Protein AF-A0A7U9XP53-F1 (afdb_monomer)

Radius of gyration: 23.62 Å; Cα contacts (8 Å, |Δi|>4): 478; chains: 1; bounding box: 54×53×74 Å

Structure (mmCIF, N/CA/C/O backbone):
data_AF-A0A7U9XP53-F1
#
_entry.id   AF-A0A7U9XP53-F1
#
loop_
_atom_site.group_PDB
_atom_site.id
_atom_site.type_symbol
_atom_site.label_atom_id
_atom_site.label_alt_id
_atom_site.label_comp_id
_atom_site.label_asym_id
_atom_site.label_entity_id
_atom_site.label_seq_id
_atom_site.pdbx_PDB_ins_code
_atom_site.Cartn_x
_atom_site.Cartn_y
_atom_site.Cartn_z
_atom_site.occupancy
_atom_site.B_iso_or_equiv
_atom_site.auth_seq_id
_atom_site.auth_comp_id
_atom_site.auth_asym_id
_atom_site.auth_atom_id
_atom_site.pdbx_PDB_model_num
ATOM 1 N N . MET A 1 1 ? 16.533 2.322 30.223 1.00 45.78 1 MET A N 1
ATOM 2 C CA . MET A 1 1 ? 16.558 1.090 29.406 1.00 45.78 1 MET A CA 1
ATOM 3 C C . MET A 1 1 ? 15.123 0.611 29.270 1.00 45.78 1 MET A C 1
ATOM 5 O O . MET A 1 1 ? 14.437 0.600 30.284 1.00 45.78 1 MET A O 1
ATOM 9 N N . LYS A 1 2 ? 14.645 0.314 28.059 1.00 53.44 2 LYS A N 1
ATOM 10 C CA . LYS A 1 2 ? 13.282 -0.199 27.851 1.00 53.44 2 LYS A CA 1
ATOM 11 C C . LYS A 1 2 ? 13.181 -1.668 28.224 1.00 53.44 2 LYS A C 1
ATOM 13 O O . LYS A 1 2 ? 14.150 -2.401 28.039 1.00 53.44 2 LYS A O 1
ATOM 18 N N . THR A 1 3 ? 12.026 -2.092 28.717 1.00 56.16 3 THR A N 1
ATOM 19 C CA . THR A 1 3 ? 11.790 -3.476 29.159 1.00 56.16 3 THR A CA 1
ATOM 20 C C . THR A 1 3 ? 10.894 -4.221 28.164 1.00 56.16 3 THR A C 1
ATOM 22 O O . THR A 1 3 ? 10.332 -3.617 27.256 1.00 56.16 3 THR A O 1
ATOM 25 N N . GLN A 1 4 ? 10.754 -5.548 28.279 1.00 58.50 4 GLN A N 1
ATOM 26 C CA . GLN A 1 4 ? 9.824 -6.321 27.429 1.00 58.50 4 GLN A CA 1
ATOM 27 C C . GLN A 1 4 ? 8.377 -5.808 27.513 1.00 58.50 4 GLN A C 1
ATOM 29 O O . GLN A 1 4 ? 7.666 -5.831 26.518 1.00 58.50 4 GLN A O 1
ATOM 34 N N . GLN A 1 5 ? 7.975 -5.260 28.662 1.00 68.88 5 GLN A N 1
ATOM 35 C CA . GLN A 1 5 ? 6.628 -4.727 28.889 1.00 68.88 5 GLN A CA 1
ATOM 36 C C . GLN A 1 5 ? 6.307 -3.481 28.047 1.00 68.88 5 GLN A C 1
ATOM 38 O O . GLN A 1 5 ? 5.148 -3.084 27.962 1.00 68.88 5 GLN A O 1
ATOM 43 N N . ASP A 1 6 ? 7.308 -2.866 27.410 1.00 72.25 6 ASP A N 1
ATOM 44 C CA . ASP A 1 6 ? 7.155 -1.702 26.535 1.00 72.25 6 ASP A CA 1
ATOM 45 C C . ASP A 1 6 ? 6.704 -2.046 25.099 1.00 72.25 6 ASP A C 1
ATOM 47 O O . ASP A 1 6 ? 6.497 -1.117 24.307 1.00 72.25 6 ASP A O 1
ATOM 51 N N . PHE A 1 7 ? 6.576 -3.338 24.772 1.00 78.56 7 PHE A N 1
ATOM 52 C CA . PHE A 1 7 ? 6.262 -3.900 23.449 1.00 78.56 7 PHE A CA 1
ATOM 53 C C . PHE A 1 7 ? 5.119 -4.922 23.554 1.00 78.56 7 PHE A C 1
ATOM 55 O O . PHE A 1 7 ? 4.741 -5.310 24.663 1.00 78.56 7 PHE A O 1
ATOM 62 N N . TYR A 1 8 ? 4.553 -5.326 22.416 1.00 81.00 8 TYR A N 1
ATOM 63 C CA . TYR A 1 8 ? 3.676 -6.498 22.357 1.00 81.00 8 TYR A CA 1
ATOM 64 C C . TYR A 1 8 ? 4.489 -7.780 22.173 1.00 81.00 8 TYR A C 1
ATOM 66 O O . TYR A 1 8 ? 5.513 -7.752 21.487 1.00 81.00 8 TYR A O 1
ATOM 74 N N . THR A 1 9 ? 4.038 -8.882 22.774 1.00 79.25 9 THR A N 1
ATOM 75 C CA . THR A 1 9 ? 4.510 -10.228 22.395 1.00 79.25 9 THR A CA 1
ATOM 76 C C . THR A 1 9 ? 3.959 -10.622 21.019 1.00 79.25 9 THR A C 1
ATOM 78 O O . THR A 1 9 ? 3.059 -9.954 20.497 1.00 79.25 9 THR A O 1
ATOM 81 N N . GLU A 1 10 ? 4.481 -11.695 20.413 1.00 67.69 10 GLU A N 1
ATOM 82 C CA . GLU A 1 10 ? 3.941 -12.216 19.147 1.00 67.69 10 GLU A CA 1
ATOM 83 C C . GLU A 1 10 ? 2.463 -12.607 19.302 1.00 67.69 10 GLU A C 1
ATOM 85 O O . GLU A 1 10 ? 1.644 -12.260 18.453 1.00 67.69 10 GLU A O 1
ATOM 90 N N . GLU A 1 11 ? 2.098 -13.255 20.408 1.00 74.62 11 GLU A N 1
ATOM 91 C CA . GLU A 1 11 ? 0.723 -13.668 20.693 1.00 74.62 11 GLU A CA 1
ATOM 92 C C . GLU A 1 11 ? -0.198 -12.464 20.884 1.00 74.62 11 GLU A C 1
ATOM 94 O O . GLU A 1 11 ? -1.287 -12.436 20.310 1.00 74.62 11 GLU A O 1
ATOM 99 N N . GLU A 1 12 ? 0.238 -11.453 21.646 1.00 84.75 12 GLU A N 1
ATOM 100 C CA . GLU A 1 12 ? -0.524 -10.213 21.827 1.00 84.75 12 GLU A CA 1
ATOM 101 C C . GLU A 1 12 ? -0.740 -9.515 20.479 1.00 84.75 12 GLU A C 1
ATOM 103 O O . GLU A 1 12 ? -1.869 -9.175 20.127 1.00 84.75 12 GLU A O 1
ATOM 108 N N . TRP A 1 13 ? 0.329 -9.319 19.698 1.00 83.19 13 TRP A N 1
ATOM 109 C CA . TRP A 1 13 ? 0.248 -8.637 18.407 1.00 83.19 13 TRP A CA 1
ATOM 110 C C . TRP A 1 13 ? -0.611 -9.406 17.407 1.00 83.19 13 TRP A C 1
ATOM 112 O O . TRP A 1 13 ? -1.497 -8.824 16.787 1.00 83.19 13 TRP A O 1
ATOM 122 N N . SER A 1 14 ? -0.392 -10.715 17.285 1.00 76.38 14 SER A N 1
ATOM 123 C CA . SER A 1 14 ? -1.189 -11.596 16.434 1.00 76.38 14 SER A CA 1
ATOM 124 C C . SER A 1 14 ? -2.664 -11.555 16.830 1.00 76.38 14 SER A C 1
ATOM 126 O O . SER A 1 14 ? -3.517 -11.401 15.959 1.00 76.38 14 SER A O 1
ATOM 128 N N . GLY A 1 15 ? -2.974 -11.602 18.130 1.00 80.69 15 GLY A N 1
ATOM 129 C CA . GLY A 1 15 ? -4.338 -11.468 18.639 1.00 80.69 15 GLY A CA 1
ATOM 130 C C . GLY A 1 15 ? -4.996 -10.156 18.211 1.00 80.69 15 GLY A C 1
ATOM 131 O O . GLY A 1 15 ? -6.113 -10.174 17.690 1.00 80.69 15 GLY A O 1
ATOM 132 N N . TYR A 1 16 ? -4.286 -9.028 18.335 1.00 92.06 16 TYR A N 1
ATOM 133 C CA . TYR A 1 16 ? -4.794 -7.744 17.849 1.00 92.06 16 TYR A CA 1
ATOM 134 C C . TYR A 1 16 ? -4.995 -7.729 16.336 1.00 92.06 16 TYR A C 1
ATOM 136 O O . TYR A 1 16 ? -6.018 -7.229 15.890 1.00 92.06 16 TYR A O 1
ATOM 144 N N . ILE A 1 17 ? -4.067 -8.270 15.541 1.00 86.06 17 ILE A N 1
ATOM 145 C CA . ILE A 1 17 ? -4.216 -8.312 14.080 1.00 86.06 17 ILE A CA 1
ATOM 146 C C . ILE A 1 17 ? -5.449 -9.129 13.680 1.00 86.06 17 ILE A C 1
ATOM 148 O O . ILE A 1 17 ? -6.282 -8.627 12.931 1.00 86.06 17 ILE A O 1
ATOM 152 N N . HIS A 1 18 ? -5.610 -10.342 14.213 1.00 84.38 18 HIS A N 1
ATOM 153 C CA . HIS A 1 18 ? -6.768 -11.184 13.897 1.00 84.38 18 HIS A CA 1
ATOM 154 C C . HIS A 1 18 ? -8.084 -10.513 14.290 1.00 84.38 18 HIS A C 1
ATOM 156 O O . HIS A 1 18 ? -9.050 -10.600 13.546 1.00 84.38 18 HIS A O 1
ATOM 162 N N . PHE A 1 19 ? -8.115 -9.817 15.429 1.00 94.50 19 PHE A N 1
ATOM 163 C CA . PHE A 1 19 ? -9.288 -9.060 15.844 1.00 94.50 19 PHE A CA 1
ATOM 164 C C . PHE A 1 19 ? -9.545 -7.856 14.928 1.00 94.50 19 PHE A C 1
ATOM 166 O O . PHE A 1 19 ? -10.611 -7.767 14.339 1.00 94.50 19 PHE A O 1
ATOM 173 N N . ILE A 1 20 ? -8.571 -6.951 14.780 1.00 95.81 20 ILE A N 1
ATOM 174 C CA . ILE A 1 20 ? -8.715 -5.672 14.065 1.00 95.81 20 ILE A CA 1
ATOM 175 C C . ILE A 1 20 ? -9.088 -5.885 12.592 1.00 95.81 20 ILE A C 1
ATOM 177 O O . ILE A 1 20 ? -9.837 -5.082 12.037 1.00 95.81 20 ILE A O 1
ATOM 181 N N . PHE A 1 21 ? -8.554 -6.927 11.952 1.00 89.25 21 PHE A N 1
ATOM 182 C CA . PHE A 1 21 ? -8.732 -7.179 10.520 1.00 89.25 21 PHE A CA 1
ATOM 183 C C . PHE A 1 21 ? -9.859 -8.177 10.195 1.00 89.25 21 PHE A C 1
ATOM 185 O O . PHE A 1 21 ? -10.064 -8.488 9.023 1.00 89.25 21 PHE A O 1
ATOM 192 N N . ASP A 1 22 ? -10.631 -8.621 11.193 1.00 90.25 22 ASP A N 1
ATOM 193 C CA . ASP A 1 22 ? -11.874 -9.378 11.002 1.00 90.25 22 ASP A CA 1
ATOM 194 C C . ASP A 1 22 ? -12.989 -8.440 10.500 1.00 90.25 22 ASP A C 1
ATOM 196 O O . ASP A 1 22 ? -13.676 -7.761 11.268 1.00 90.25 22 ASP A O 1
ATOM 200 N N . ILE A 1 23 ? -13.124 -8.344 9.174 1.00 93.19 23 ILE A N 1
ATOM 201 C CA . ILE A 1 23 ? -14.065 -7.425 8.517 1.00 93.19 23 ILE A CA 1
ATOM 202 C C . ILE A 1 23 ? -15.506 -7.722 8.945 1.00 93.19 23 ILE A C 1
ATOM 204 O O . ILE A 1 23 ? -16.224 -6.792 9.323 1.00 93.19 23 ILE A O 1
ATOM 208 N N . ASP A 1 24 ? -15.909 -8.994 8.937 1.00 91.88 24 ASP A N 1
ATOM 209 C CA . ASP A 1 24 ? -17.279 -9.430 9.231 1.00 91.88 24 ASP A CA 1
ATOM 210 C C . ASP A 1 24 ? -17.701 -9.025 10.646 1.00 91.88 24 ASP A C 1
ATOM 212 O O . ASP A 1 24 ? -18.829 -8.590 10.888 1.00 91.88 24 ASP A O 1
ATOM 216 N N . ARG A 1 25 ? -16.763 -9.074 11.594 1.00 95.56 25 ARG A N 1
ATOM 217 C CA . ARG A 1 25 ? -16.997 -8.659 12.979 1.00 95.56 25 ARG A CA 1
ATOM 218 C C . ARG A 1 25 ? -17.262 -7.160 13.146 1.00 95.56 25 ARG A C 1
ATOM 220 O O . ARG A 1 25 ? -17.921 -6.752 14.120 1.00 95.56 25 ARG A O 1
ATOM 227 N N . HIS A 1 26 ? -16.703 -6.337 12.266 1.00 97.56 26 HIS A N 1
ATOM 228 C CA . HIS A 1 26 ? -16.597 -4.893 12.458 1.00 97.56 26 HIS A CA 1
ATOM 229 C C . HIS A 1 26 ? -17.495 -4.066 11.535 1.00 97.56 26 HIS A C 1
ATOM 231 O O . HIS A 1 26 ? -17.989 -3.017 11.962 1.00 97.56 26 HIS A O 1
ATOM 237 N N . ILE A 1 27 ? -17.713 -4.516 10.298 1.00 96.62 27 ILE A N 1
ATOM 238 C CA . ILE A 1 27 ? -18.279 -3.703 9.216 1.00 96.62 27 ILE A CA 1
ATOM 239 C C . ILE A 1 27 ? -19.675 -3.146 9.546 1.00 96.62 27 ILE A C 1
ATOM 241 O O . ILE A 1 27 ? -19.881 -1.933 9.466 1.00 96.62 27 ILE A O 1
ATOM 245 N N . GLU A 1 28 ? -20.600 -3.977 10.032 1.00 96.75 28 GLU A N 1
ATOM 246 C CA . GLU A 1 28 ? -21.982 -3.575 10.351 1.00 96.75 28 GLU A CA 1
ATOM 247 C C . GLU A 1 28 ? -22.036 -2.508 11.465 1.00 96.75 28 GLU A C 1
ATOM 249 O O . GLU A 1 28 ? -22.722 -1.481 11.366 1.00 96.75 28 GLU A O 1
ATOM 254 N N . LYS A 1 29 ? -21.243 -2.709 12.526 1.00 97.62 29 LYS A N 1
ATOM 255 C CA . LYS A 1 29 ? -21.138 -1.771 13.658 1.00 97.62 29 LYS A CA 1
ATOM 256 C C . LYS A 1 29 ? -20.509 -0.454 13.230 1.00 97.62 29 LYS A C 1
ATOM 258 O O . LYS A 1 29 ? -20.937 0.606 13.686 1.00 97.62 29 LYS A O 1
ATOM 263 N N . ALA A 1 30 ? -19.503 -0.515 12.361 1.00 97.75 30 ALA A N 1
ATOM 264 C CA . ALA A 1 30 ? -18.835 0.663 11.839 1.00 97.75 30 ALA A CA 1
ATOM 265 C C . ALA A 1 30 ? -19.778 1.501 10.964 1.00 97.75 30 ALA A C 1
ATOM 267 O O . ALA A 1 30 ? -19.817 2.721 11.124 1.00 97.75 30 ALA A O 1
ATOM 268 N N . PHE A 1 31 ? -20.595 0.883 10.107 1.00 97.06 31 PHE A N 1
ATOM 269 C CA . PHE A 1 31 ? -21.629 1.606 9.359 1.00 97.06 31 PHE A CA 1
ATOM 270 C C . PHE A 1 31 ? -22.643 2.289 10.282 1.00 97.06 31 PHE A C 1
ATOM 272 O O . PHE A 1 31 ? -22.994 3.444 10.062 1.00 97.06 31 PHE A O 1
ATOM 279 N N . SER A 1 32 ? -23.055 1.613 11.353 1.00 96.38 32 SER A N 1
ATOM 280 C CA . SER A 1 32 ? -24.091 2.115 12.263 1.00 96.38 32 SER A CA 1
ATOM 281 C C . SER A 1 32 ? -23.601 3.175 13.259 1.00 96.38 32 SER A C 1
ATOM 283 O O . SER A 1 32 ? -24.403 3.926 13.813 1.00 96.38 32 SER A O 1
ATOM 285 N N . ASN A 1 33 ? -22.295 3.238 13.540 1.00 97.25 33 ASN A N 1
ATOM 286 C CA . ASN A 1 33 ? -21.745 4.081 14.600 1.00 97.25 33 ASN A CA 1
ATOM 287 C C . ASN A 1 33 ? -20.427 4.751 14.179 1.00 97.25 33 ASN A C 1
ATOM 289 O O . ASN A 1 33 ? -19.366 4.126 14.114 1.00 97.25 33 ASN A O 1
ATOM 293 N N . SER A 1 34 ? -20.478 6.074 14.002 1.00 96.31 34 SER A N 1
ATOM 294 C CA . SER A 1 34 ? -19.321 6.880 13.593 1.00 96.31 34 SER A CA 1
ATOM 295 C C . SER A 1 34 ? -18.152 6.849 14.583 1.00 96.31 34 SER A C 1
ATOM 297 O O . SER A 1 34 ? -16.995 6.933 14.172 1.00 96.31 34 SER A O 1
ATOM 299 N N . ILE A 1 35 ? -18.415 6.720 15.887 1.00 96.81 35 ILE A N 1
ATOM 300 C CA . ILE A 1 35 ? -17.370 6.626 16.917 1.00 96.81 35 ILE A CA 1
ATOM 301 C C . ILE A 1 35 ? -16.672 5.269 16.815 1.00 96.81 35 ILE A C 1
ATOM 303 O O . ILE A 1 35 ? -15.443 5.212 16.876 1.00 96.81 35 ILE A O 1
ATOM 307 N N . TYR A 1 36 ? -17.443 4.199 16.618 1.00 98.38 36 TYR A N 1
ATOM 308 C CA . TYR A 1 36 ? -16.915 2.854 16.406 1.00 98.38 36 TYR A CA 1
ATOM 309 C C . TYR A 1 36 ? -16.018 2.808 15.167 1.00 98.38 36 TYR A C 1
ATOM 311 O O . TYR A 1 36 ? -14.864 2.396 15.266 1.00 98.38 36 TYR A O 1
ATOM 319 N N . ALA A 1 37 ? -16.511 3.313 14.029 1.00 98.19 37 ALA A N 1
ATOM 320 C CA . ALA A 1 37 ? -15.759 3.362 12.776 1.00 98.19 37 ALA A CA 1
ATOM 321 C C . ALA A 1 37 ? -14.414 4.082 12.935 1.00 98.19 37 ALA A C 1
ATOM 323 O O . ALA A 1 37 ? -13.383 3.579 12.497 1.00 98.19 37 ALA A O 1
ATOM 324 N N . LYS A 1 38 ? -14.408 5.232 13.623 1.00 98.06 38 LYS A N 1
ATOM 325 C CA . LYS A 1 38 ? -13.181 5.994 13.893 1.00 98.06 38 LYS A CA 1
ATOM 326 C C . LYS A 1 38 ? -12.183 5.195 14.725 1.00 98.06 38 LYS A C 1
ATOM 328 O O . LYS A 1 38 ? -11.006 5.161 14.383 1.00 98.06 38 LYS A O 1
ATOM 333 N N . TYR A 1 39 ? -12.619 4.541 15.800 1.00 98.38 39 TYR A N 1
ATOM 334 C CA . TYR A 1 39 ? -11.712 3.710 16.595 1.00 98.38 39 TYR A CA 1
ATOM 335 C C . TYR A 1 39 ? -11.175 2.519 15.801 1.00 98.38 39 TYR A C 1
ATOM 337 O O . TYR A 1 39 ? -9.982 2.236 15.871 1.00 98.38 39 TYR A O 1
ATOM 345 N N . TRP A 1 40 ? -12.026 1.869 15.010 1.00 98.44 40 TRP A N 1
ATOM 346 C CA . TRP A 1 40 ? -11.624 0.733 14.192 1.00 98.44 40 TRP A CA 1
ATOM 347 C C . TRP A 1 40 ? -10.594 1.123 13.123 1.00 98.44 40 TRP A C 1
ATOM 349 O O . TRP A 1 40 ? -9.513 0.533 13.067 1.00 98.44 40 TRP A O 1
ATOM 359 N N . LEU A 1 41 ? -10.857 2.183 12.347 1.00 98.19 41 LEU A N 1
ATOM 360 C CA . LEU A 1 41 ? -9.900 2.702 11.366 1.00 98.19 41 LEU A CA 1
ATOM 361 C C . LEU A 1 41 ? -8.595 3.153 12.029 1.00 98.19 41 LEU A C 1
ATOM 363 O O . LEU A 1 41 ? -7.516 2.881 11.510 1.00 98.19 41 LEU A O 1
ATOM 367 N N . TYR A 1 42 ? -8.671 3.806 13.189 1.00 97.31 42 TYR A N 1
ATOM 368 C CA . TYR A 1 42 ? -7.480 4.175 13.948 1.00 97.31 42 TYR A CA 1
ATOM 369 C C . TYR A 1 42 ? -6.612 2.950 14.281 1.00 97.31 42 TYR A C 1
ATOM 371 O O . TYR A 1 42 ? -5.400 3.000 14.074 1.00 97.31 42 TYR A O 1
ATOM 379 N N . CYS A 1 43 ? -7.211 1.853 14.755 1.00 96.56 43 CYS A N 1
ATOM 380 C CA . CYS A 1 43 ? -6.491 0.617 15.060 1.00 96.56 43 CYS A CA 1
ATOM 381 C C . CYS A 1 43 ? -5.827 0.020 13.810 1.00 96.56 43 CYS A C 1
ATOM 383 O O . CYS A 1 43 ? -4.634 -0.268 13.853 1.00 96.56 43 CYS A O 1
ATOM 385 N N . MET A 1 44 ? -6.546 -0.068 12.683 1.00 96.00 44 MET A N 1
ATOM 386 C CA . MET A 1 44 ? -5.986 -0.552 11.409 1.00 96.00 44 MET A CA 1
ATOM 387 C C . MET A 1 44 ? -4.782 0.283 10.950 1.00 96.00 44 MET A C 1
ATOM 389 O O . MET A 1 44 ? -3.738 -0.257 10.578 1.00 96.00 44 MET A O 1
ATOM 393 N N . LEU A 1 45 ? -4.887 1.614 11.040 1.00 93.31 45 LEU A N 1
ATOM 394 C CA . LEU A 1 45 ? -3.794 2.518 10.682 1.00 93.31 45 LEU A CA 1
ATOM 395 C C . LEU A 1 45 ? -2.584 2.348 11.607 1.00 93.31 45 LEU A C 1
ATOM 397 O O . LEU A 1 45 ? -1.455 2.371 11.128 1.00 93.31 45 LEU A O 1
ATOM 401 N N . GLN A 1 46 ? -2.795 2.125 12.905 1.00 90.81 46 GLN A N 1
ATOM 402 C CA . GLN A 1 46 ? -1.720 1.869 13.873 1.00 90.81 46 GLN A CA 1
ATOM 403 C C . GLN A 1 46 ? -0.971 0.556 13.628 1.00 90.81 46 GLN A C 1
ATOM 405 O O . GLN A 1 46 ? 0.156 0.426 14.093 1.00 90.81 46 GLN A O 1
ATOM 410 N N . CYS A 1 47 ? -1.560 -0.394 12.899 1.00 85.69 47 CYS A N 1
ATOM 411 C CA . CYS A 1 47 ? -0.902 -1.643 12.510 1.00 85.69 47 CYS A CA 1
ATOM 412 C C . CYS A 1 47 ? 0.034 -1.487 11.299 1.00 85.69 47 CYS A C 1
ATOM 414 O O . CYS A 1 47 ? 0.889 -2.343 11.091 1.00 85.69 47 CYS A O 1
ATOM 416 N N . SER A 1 48 ? -0.096 -0.400 10.526 1.00 77.88 48 SER A N 1
ATOM 417 C CA . SER A 1 48 ? 0.754 -0.120 9.352 1.00 77.88 48 SER A CA 1
ATOM 418 C C . SER A 1 48 ? 1.624 1.133 9.501 1.00 77.88 48 SER A C 1
ATOM 420 O O . SER A 1 48 ? 2.692 1.231 8.900 1.00 77.88 48 SER A O 1
ATOM 422 N N . LEU A 1 49 ? 1.189 2.109 10.302 1.00 80.00 49 LEU A N 1
ATOM 423 C CA . LEU A 1 49 ? 1.815 3.422 10.417 1.00 80.00 49 LEU A CA 1
ATOM 424 C C . LEU A 1 49 ? 2.412 3.623 11.808 1.00 80.00 49 LEU A C 1
ATOM 426 O O . LEU A 1 49 ? 1.702 3.669 12.810 1.00 80.00 49 LEU A O 1
ATOM 430 N N . ALA A 1 50 ? 3.714 3.900 11.860 1.00 77.12 50 ALA A N 1
ATOM 431 C CA . ALA A 1 50 ? 4.412 4.322 13.077 1.00 77.12 50 ALA A CA 1
ATOM 432 C C . ALA A 1 50 ? 4.163 5.815 13.411 1.00 77.12 50 ALA A C 1
ATOM 434 O O . ALA A 1 50 ? 5.075 6.546 13.808 1.00 77.12 50 ALA A O 1
ATOM 435 N N . TRP A 1 51 ? 2.945 6.311 13.182 1.00 82.19 51 TRP A N 1
ATOM 436 C CA . TRP A 1 51 ? 2.571 7.718 13.363 1.00 82.19 51 TRP A CA 1
ATOM 437 C C . TRP A 1 51 ? 2.059 7.974 14.783 1.00 82.19 51 TRP A C 1
ATOM 439 O O . TRP A 1 51 ? 1.498 7.087 15.424 1.00 82.19 51 TRP A O 1
ATOM 449 N N . ARG A 1 52 ? 2.225 9.203 15.292 1.00 82.94 52 ARG A N 1
ATOM 450 C CA . ARG A 1 52 ? 1.632 9.598 16.583 1.00 82.94 52 ARG A CA 1
ATOM 451 C C . ARG A 1 52 ? 0.109 9.650 16.485 1.00 82.94 52 ARG A C 1
ATOM 453 O O . ARG A 1 52 ? -0.438 9.791 15.394 1.00 82.94 52 ARG A O 1
ATOM 460 N N . VAL A 1 53 ? -0.574 9.584 17.628 1.00 88.69 53 VAL A N 1
ATOM 461 C CA . VAL A 1 53 ? -2.043 9.663 17.686 1.00 88.69 53 VAL A CA 1
ATOM 462 C C . VAL A 1 53 ? -2.547 10.919 16.985 1.00 88.69 53 VAL A C 1
ATOM 464 O O . VAL A 1 53 ? -3.373 10.818 16.085 1.00 88.69 53 VAL A O 1
ATOM 467 N N . GLU A 1 54 ? -1.991 12.080 17.319 1.00 86.75 54 GLU A N 1
ATOM 468 C CA . GLU A 1 54 ? -2.378 13.371 16.742 1.00 86.75 54 GLU A CA 1
ATOM 469 C C . GLU A 1 54 ? -2.159 13.379 15.226 1.00 86.75 54 GLU A C 1
ATOM 471 O O . GLU A 1 54 ? -3.010 13.826 14.464 1.00 86.75 54 GLU A O 1
ATOM 476 N N . ASP A 1 55 ? -1.063 12.768 14.770 1.00 85.00 55 ASP A N 1
ATOM 477 C CA . ASP A 1 55 ? -0.774 12.624 13.350 1.00 85.00 55 ASP A CA 1
ATOM 478 C C . ASP A 1 55 ? -1.766 11.701 12.629 1.00 85.00 55 ASP A C 1
ATOM 480 O O . ASP A 1 55 ? -1.914 11.834 11.421 1.00 85.00 55 ASP A O 1
ATOM 484 N N . ILE A 1 56 ? -2.443 10.768 13.290 1.00 90.31 56 ILE A N 1
ATOM 485 C CA . ILE A 1 56 ? -3.516 9.994 12.648 1.00 90.31 56 ILE A CA 1
ATOM 486 C C . ILE A 1 56 ? -4.832 10.771 12.681 1.00 90.31 56 ILE A C 1
ATOM 488 O O . ILE A 1 56 ? -5.553 10.797 11.688 1.00 90.31 56 ILE A O 1
ATOM 492 N N . LEU A 1 57 ? -5.138 11.437 13.793 1.00 91.44 57 LEU A N 1
ATOM 493 C CA . LEU A 1 57 ? -6.401 12.159 13.959 1.00 91.44 57 LEU A CA 1
ATOM 494 C C . LEU A 1 57 ? -6.488 13.421 13.086 1.00 91.44 57 LEU A C 1
ATOM 496 O O . LEU A 1 57 ? -7.569 13.757 12.605 1.00 91.44 57 LEU A O 1
ATOM 500 N N . ASP A 1 58 ? -5.352 14.058 12.794 1.00 88.25 58 ASP A N 1
ATOM 501 C CA . ASP A 1 58 ? -5.234 15.203 11.882 1.00 88.25 58 ASP A CA 1
ATOM 502 C C . ASP A 1 58 ? -5.211 14.785 10.395 1.00 88.25 58 ASP A C 1
ATOM 504 O O . ASP A 1 58 ? -4.541 15.415 9.571 1.00 88.25 58 ASP A O 1
ATOM 508 N N . MET A 1 59 ? -5.844 13.669 10.030 1.00 90.31 59 MET A N 1
ATOM 509 C CA . MET A 1 59 ? -5.910 13.215 8.640 1.00 90.31 59 MET A CA 1
ATOM 510 C C . MET A 1 59 ? -6.943 14.044 7.851 1.00 90.31 59 MET A C 1
ATOM 512 O O . MET A 1 59 ? -8.068 14.229 8.335 1.00 90.31 59 MET A O 1
ATOM 516 N N . PRO A 1 60 ? -6.597 14.563 6.656 1.00 91.25 60 PRO A N 1
ATOM 517 C CA . PRO A 1 60 ? -7.504 15.402 5.873 1.00 91.25 60 PRO A CA 1
ATOM 518 C C . PRO A 1 60 ? -8.727 14.619 5.386 1.00 91.25 60 PRO A C 1
ATOM 520 O O . PRO A 1 60 ? -8.746 13.390 5.414 1.00 91.25 60 PRO A O 1
ATOM 523 N N . SER A 1 61 ? -9.747 15.331 4.900 1.00 91.50 61 SER A N 1
ATOM 524 C CA . SER A 1 61 ? -10.819 14.700 4.121 1.00 91.50 61 SER A CA 1
ATOM 525 C C . SER A 1 61 ? -10.240 14.000 2.893 1.00 91.50 61 SER A C 1
ATOM 527 O O . SER A 1 61 ? -9.431 14.600 2.180 1.00 91.50 61 SER A O 1
ATOM 529 N N . LEU A 1 62 ? -10.690 12.781 2.609 1.00 90.12 62 LEU A N 1
ATOM 530 C CA . LEU A 1 62 ? -10.105 11.972 1.537 1.00 90.12 62 LEU A CA 1
ATOM 531 C C . LEU A 1 62 ? -10.784 12.178 0.180 1.00 90.12 62 LEU A C 1
ATOM 533 O O . LEU A 1 62 ? -10.297 11.648 -0.811 1.00 90.12 62 LEU A O 1
ATOM 537 N N . GLN A 1 63 ? -11.903 12.917 0.138 1.00 84.12 63 GLN A N 1
ATOM 538 C CA . GLN A 1 63 ? -12.665 13.256 -1.076 1.00 84.12 63 GLN A CA 1
ATOM 539 C C . GLN A 1 63 ? -12.797 12.072 -2.051 1.00 84.12 63 GLN A C 1
ATOM 541 O O . GLN A 1 63 ? -12.637 12.216 -3.266 1.00 84.12 63 GLN A O 1
ATOM 546 N N . ILE A 1 64 ? -13.055 10.884 -1.498 1.00 85.75 64 ILE A N 1
ATOM 547 C CA . ILE A 1 64 ? -13.178 9.647 -2.265 1.00 85.75 64 ILE A CA 1
ATOM 548 C C . ILE A 1 64 ? -14.388 9.792 -3.192 1.00 85.75 64 ILE A C 1
ATOM 550 O O . ILE A 1 64 ? -15.505 10.056 -2.734 1.00 85.75 64 ILE A O 1
ATOM 554 N N . LYS A 1 65 ? -14.155 9.650 -4.500 1.00 79.50 65 LYS A N 1
ATOM 555 C CA . LYS A 1 65 ? -15.216 9.695 -5.512 1.00 79.50 65 LYS A CA 1
ATOM 556 C C . LYS A 1 65 ? -16.137 8.489 -5.368 1.00 79.50 65 LYS A C 1
ATOM 558 O O . LYS A 1 65 ? -15.699 7.423 -4.947 1.00 79.50 65 LYS A O 1
ATOM 563 N N . ASP A 1 66 ? -17.408 8.692 -5.697 1.00 82.38 66 ASP A N 1
ATOM 564 C CA . ASP A 1 66 ? -18.431 7.641 -5.749 1.00 82.38 66 ASP A CA 1
ATOM 565 C C . ASP A 1 66 ? -18.621 6.869 -4.434 1.00 82.38 66 ASP A C 1
ATOM 567 O O . ASP A 1 66 ? -19.222 5.803 -4.400 1.00 82.38 66 ASP A O 1
ATOM 571 N N . ILE A 1 67 ? -18.198 7.443 -3.302 1.00 87.38 67 ILE A N 1
ATOM 572 C CA . ILE A 1 67 ? -18.295 6.792 -1.989 1.00 87.38 67 ILE A CA 1
ATOM 573 C C . ILE A 1 67 ? -19.737 6.490 -1.547 1.00 87.38 67 ILE A C 1
ATOM 575 O O . ILE A 1 67 ? -19.988 5.642 -0.684 1.00 87.38 67 ILE A O 1
ATOM 579 N N . GLY A 1 68 ? -20.703 7.178 -2.161 1.00 84.38 68 GLY A N 1
ATOM 580 C CA . GLY A 1 68 ? -22.127 6.912 -2.000 1.00 84.38 68 GLY A CA 1
ATOM 581 C C . GLY A 1 68 ? -22.511 5.483 -2.391 1.00 84.38 68 GLY A C 1
ATOM 582 O O . GLY A 1 68 ? -23.383 4.920 -1.736 1.00 84.38 68 GLY A O 1
ATOM 583 N N . GLN A 1 69 ? -21.816 4.877 -3.365 1.00 89.12 69 GLN A N 1
ATOM 584 C CA . GLN A 1 69 ? -22.128 3.536 -3.876 1.00 89.12 69 GLN A CA 1
ATOM 585 C C . GLN A 1 69 ? -21.900 2.429 -2.838 1.00 89.12 69 GLN A C 1
ATOM 587 O O . GLN A 1 69 ? -22.597 1.421 -2.845 1.00 89.12 69 GLN A O 1
ATOM 592 N N . TYR A 1 70 ? -20.949 2.628 -1.922 1.00 92.56 70 TYR A N 1
ATOM 593 C CA . TYR A 1 70 ? -20.574 1.637 -0.917 1.00 92.56 70 TYR A CA 1
ATOM 594 C C . TYR A 1 70 ? -21.519 1.698 0.287 1.00 92.56 70 TYR A C 1
ATOM 596 O O . TYR A 1 70 ? -21.221 2.340 1.300 1.00 92.56 70 TYR A O 1
ATOM 604 N N . SER A 1 71 ? -22.706 1.112 0.165 1.00 92.62 71 SER A N 1
ATOM 605 C CA . SER A 1 71 ? -23.614 0.857 1.291 1.00 92.62 71 SER A CA 1
ATOM 606 C C . SER A 1 71 ? -23.301 -0.490 1.952 1.00 92.62 71 SER A C 1
ATOM 608 O O . SER A 1 71 ? -22.577 -1.304 1.384 1.00 92.62 71 SER A O 1
ATOM 610 N N . MET A 1 72 ? -23.865 -0.741 3.138 1.00 93.12 72 MET A N 1
ATOM 611 C CA . MET A 1 72 ? -23.799 -2.070 3.760 1.00 93.12 72 MET A CA 1
ATOM 612 C C . MET A 1 72 ? -24.384 -3.143 2.825 1.00 93.12 72 MET A C 1
ATOM 614 O O . MET A 1 72 ? -23.731 -4.142 2.558 1.00 93.12 72 MET A O 1
ATOM 618 N N . GLU A 1 73 ? -25.547 -2.868 2.225 1.00 93.06 73 GLU A N 1
ATOM 619 C CA . GLU A 1 73 ? -26.182 -3.743 1.228 1.00 93.06 73 GLU A CA 1
ATOM 620 C C . GLU A 1 73 ? -25.262 -4.027 0.027 1.00 93.06 73 GLU A C 1
ATOM 622 O O . GLU A 1 73 ? -25.207 -5.149 -0.469 1.00 93.06 73 GLU A O 1
ATOM 627 N N . TRP A 1 74 ? -24.487 -3.032 -0.423 1.00 94.62 74 TRP A N 1
ATOM 628 C CA . TRP A 1 74 ? -23.524 -3.238 -1.502 1.00 94.62 74 TRP A CA 1
ATOM 629 C C . TRP A 1 74 ? -22.459 -4.269 -1.108 1.00 94.62 74 TRP A C 1
ATOM 631 O O . TRP A 1 74 ? -22.169 -5.153 -1.909 1.00 94.62 74 TRP A O 1
ATOM 641 N N . PHE A 1 75 ? -21.918 -4.196 0.114 1.00 92.94 75 PHE A N 1
ATOM 642 C CA . PHE A 1 75 ? -20.923 -5.154 0.617 1.00 92.94 75 PHE A CA 1
ATOM 643 C C . PHE A 1 75 ? -21.494 -6.562 0.839 1.00 92.94 75 PHE A C 1
ATOM 645 O O . PHE A 1 75 ? -20.753 -7.532 0.744 1.00 92.94 75 PHE A O 1
ATOM 652 N N . GLU A 1 76 ? -22.796 -6.692 1.095 1.00 89.38 76 GLU A N 1
ATOM 653 C CA . GLU A 1 76 ? -23.468 -7.997 1.193 1.00 89.38 76 GLU A CA 1
ATOM 654 C C . GLU A 1 76 ? -23.669 -8.657 -0.180 1.00 89.38 76 GLU A C 1
ATOM 656 O O . GLU A 1 76 ? -23.713 -9.882 -0.288 1.00 89.38 76 GLU A O 1
ATOM 661 N N . GLN A 1 77 ? -23.811 -7.849 -1.234 1.00 90.69 77 GLN A N 1
ATOM 662 C CA . GLN A 1 77 ? -24.154 -8.312 -2.583 1.00 90.69 77 GLN A CA 1
ATOM 663 C C . GLN A 1 77 ? -22.957 -8.373 -3.541 1.00 90.69 77 GLN A C 1
ATOM 665 O O . GLN A 1 77 ? -23.067 -8.974 -4.610 1.00 90.69 77 GLN A O 1
ATOM 670 N N . ASN A 1 78 ? -21.832 -7.742 -3.199 1.00 87.62 78 ASN A N 1
ATOM 671 C CA . ASN A 1 78 ? -20.680 -7.585 -4.085 1.00 87.62 78 ASN A CA 1
ATOM 672 C C . ASN A 1 78 ? -19.374 -7.933 -3.371 1.00 87.62 78 ASN A C 1
ATOM 674 O O . ASN A 1 78 ? -19.204 -7.694 -2.178 1.00 87.62 78 ASN A O 1
ATOM 678 N N . GLU A 1 79 ? -18.408 -8.430 -4.137 1.00 85.44 79 GLU A N 1
ATOM 679 C CA . GLU A 1 79 ? -17.063 -8.689 -3.636 1.00 85.44 79 GLU A CA 1
ATOM 680 C C . GLU A 1 79 ? -16.218 -7.407 -3.667 1.00 85.44 79 GLU A C 1
ATOM 682 O O . GLU A 1 79 ? -15.960 -6.835 -4.729 1.00 85.44 79 GLU A O 1
ATOM 687 N N . PHE A 1 80 ? -15.743 -6.962 -2.500 1.00 87.81 80 PHE A N 1
ATOM 688 C CA . PHE A 1 80 ? -14.794 -5.853 -2.405 1.00 87.81 80 PHE A CA 1
ATOM 689 C C . PHE A 1 80 ? -13.352 -6.361 -2.529 1.00 87.81 80 PHE A C 1
ATOM 691 O O . PHE A 1 80 ? -12.717 -6.754 -1.550 1.00 87.81 80 PHE A O 1
ATOM 698 N N . ASN A 1 81 ? -12.840 -6.368 -3.757 1.00 80.38 81 ASN A N 1
ATOM 699 C CA . ASN A 1 81 ? -11.549 -6.972 -4.074 1.00 80.38 81 ASN A CA 1
ATOM 700 C C . ASN A 1 81 ? -10.337 -6.052 -3.784 1.00 80.38 81 ASN A C 1
ATOM 702 O O . ASN A 1 81 ? -10.455 -4.857 -3.493 1.00 80.38 81 ASN A O 1
ATOM 706 N N . SER A 1 82 ? -9.130 -6.615 -3.911 1.00 73.94 82 SER A N 1
ATOM 707 C CA . SER A 1 82 ? -7.860 -5.910 -3.675 1.00 73.94 82 SER A CA 1
ATOM 708 C C . SER A 1 82 ? -7.648 -4.695 -4.593 1.00 73.94 82 SER A C 1
ATOM 710 O O . SER A 1 82 ? -7.125 -3.673 -4.149 1.00 73.94 82 SER A O 1
ATOM 712 N N . ALA A 1 83 ? -8.089 -4.748 -5.856 1.00 74.12 83 ALA A N 1
ATOM 713 C CA . ALA A 1 83 ? -7.966 -3.620 -6.781 1.00 74.12 83 ALA A CA 1
ATOM 714 C C . ALA A 1 83 ? -8.801 -2.418 -6.318 1.00 74.12 83 ALA A C 1
ATOM 716 O O . ALA A 1 83 ? -8.302 -1.291 -6.276 1.00 74.12 83 ALA A O 1
ATOM 717 N N . MET A 1 84 ? -10.043 -2.671 -5.895 1.00 86.44 84 MET A N 1
ATOM 718 C CA . MET A 1 84 ? -10.915 -1.650 -5.313 1.00 86.44 84 MET A CA 1
ATOM 719 C C . MET A 1 84 ? -10.300 -1.065 -4.040 1.00 86.44 84 MET A C 1
ATOM 721 O O . MET A 1 84 ? -10.235 0.157 -3.884 1.00 86.44 84 MET A O 1
ATOM 725 N N . ALA A 1 85 ? -9.773 -1.926 -3.163 1.00 87.00 85 ALA A N 1
ATOM 726 C CA . ALA A 1 85 ? -9.109 -1.508 -1.934 1.00 87.00 85 ALA A CA 1
ATOM 727 C C . ALA A 1 85 ? -7.916 -0.575 -2.203 1.00 87.00 85 ALA A C 1
ATOM 729 O O . ALA A 1 85 ? -7.819 0.503 -1.610 1.00 87.00 85 ALA A O 1
ATOM 730 N N . TRP A 1 86 ? -7.041 -0.935 -3.144 1.00 81.19 86 TRP A N 1
ATOM 731 C CA . TRP A 1 86 ? -5.895 -0.105 -3.516 1.00 81.19 86 TRP A CA 1
ATOM 732 C C . TRP A 1 86 ? -6.291 1.186 -4.232 1.00 81.19 86 TRP A C 1
ATOM 734 O O . TRP A 1 86 ? -5.659 2.215 -3.995 1.00 81.19 86 TRP A O 1
ATOM 744 N N . GLY A 1 87 ? -7.383 1.194 -5.001 1.00 85.38 87 GLY A N 1
ATOM 745 C CA . GLY A 1 87 ? -7.985 2.425 -5.524 1.00 85.38 87 GLY A CA 1
ATOM 746 C C . GLY A 1 87 ? -8.346 3.423 -4.418 1.00 85.38 87 GLY A C 1
ATOM 747 O O . GLY A 1 87 ? -7.999 4.608 -4.500 1.00 85.38 87 GLY A O 1
ATOM 748 N N . ILE A 1 88 ? -8.972 2.941 -3.340 1.00 92.69 88 ILE A N 1
ATOM 749 C CA . ILE A 1 88 ? -9.309 3.754 -2.163 1.00 92.69 88 ILE A CA 1
ATOM 750 C C . ILE A 1 88 ? -8.049 4.202 -1.419 1.00 92.69 88 ILE A C 1
ATOM 752 O O . ILE A 1 88 ? -7.902 5.390 -1.130 1.00 92.69 88 ILE A O 1
ATOM 756 N N . ILE A 1 89 ? -7.116 3.287 -1.141 1.00 88.75 89 ILE A N 1
ATOM 757 C CA . ILE A 1 89 ? -5.876 3.582 -0.405 1.00 88.75 89 ILE A CA 1
ATOM 758 C C . ILE A 1 89 ? -5.008 4.591 -1.155 1.00 88.75 89 ILE A C 1
ATOM 760 O O . ILE A 1 89 ? -4.498 5.523 -0.539 1.00 88.75 89 ILE A O 1
ATOM 764 N N . ASN A 1 90 ? -4.859 4.456 -2.473 1.00 81.62 90 ASN A N 1
ATOM 765 C CA . ASN A 1 90 ? -4.070 5.385 -3.283 1.00 81.62 90 ASN A CA 1
ATOM 766 C C . ASN A 1 90 ? -4.738 6.762 -3.374 1.00 81.62 90 ASN A C 1
ATOM 768 O O . ASN A 1 90 ? -4.051 7.787 -3.319 1.00 81.62 90 ASN A O 1
ATOM 772 N N . THR A 1 91 ? -6.073 6.803 -3.430 1.00 88.50 91 THR A N 1
ATOM 773 C CA . THR A 1 91 ? -6.827 8.057 -3.306 1.00 88.50 91 THR A CA 1
ATOM 774 C C . THR A 1 91 ? -6.556 8.702 -1.950 1.00 88.50 91 THR A C 1
ATOM 776 O O . THR A 1 91 ? -6.146 9.861 -1.900 1.00 88.50 91 THR A O 1
ATOM 779 N N . ALA A 1 92 ? -6.684 7.944 -0.858 1.00 90.06 92 ALA A N 1
ATOM 780 C CA . ALA A 1 92 ? -6.415 8.430 0.488 1.00 90.06 92 ALA A CA 1
ATOM 781 C C . ALA A 1 92 ? -4.980 8.962 0.615 1.00 90.06 92 ALA A C 1
ATOM 783 O O . ALA A 1 92 ? -4.771 10.106 1.019 1.00 90.06 92 ALA A O 1
ATOM 784 N N . LYS A 1 93 ? -3.995 8.170 0.175 1.00 84.69 93 LYS A N 1
ATOM 785 C CA . LYS A 1 93 ? -2.570 8.513 0.150 1.00 84.69 93 LYS A CA 1
ATOM 786 C C . LYS A 1 93 ? -2.325 9.864 -0.509 1.00 84.69 93 LYS A C 1
ATOM 788 O O . LYS A 1 93 ? -1.639 10.702 0.071 1.00 84.69 93 LYS A O 1
ATOM 793 N N . LYS A 1 94 ? -2.921 10.108 -1.680 1.00 81.56 94 LYS A N 1
ATOM 794 C CA . LYS A 1 94 ? -2.775 11.375 -2.408 1.00 81.56 94 LYS A CA 1
ATOM 795 C C . LYS A 1 94 ? -3.173 12.575 -1.547 1.00 81.56 94 LYS A C 1
ATOM 797 O O . LYS A 1 94 ? -2.410 13.532 -1.476 1.00 81.56 94 LYS A O 1
ATOM 802 N N . PHE A 1 95 ? -4.320 12.524 -0.870 1.00 85.06 95 PHE A N 1
ATOM 803 C CA . PHE A 1 95 ? -4.770 13.623 -0.006 1.00 85.06 95 PHE A CA 1
ATOM 804 C C . PHE A 1 95 ? -3.917 13.757 1.255 1.00 85.06 95 PHE A C 1
ATOM 806 O O . PHE A 1 95 ? -3.515 14.862 1.616 1.00 85.06 95 PHE A O 1
ATOM 813 N N . ILE A 1 96 ? -3.592 12.634 1.895 1.00 82.06 96 ILE A N 1
ATOM 814 C CA . ILE A 1 96 ? -2.803 12.586 3.129 1.00 82.06 96 ILE A CA 1
ATOM 815 C C . ILE A 1 96 ? -1.398 13.162 2.916 1.00 82.06 96 ILE A C 1
ATOM 817 O O . ILE A 1 96 ? -0.909 13.944 3.736 1.00 82.06 96 ILE A O 1
ATOM 821 N N . GLU A 1 97 ? -0.742 12.785 1.819 1.00 73.31 97 GLU A N 1
ATOM 822 C CA . GLU A 1 97 ? 0.604 13.251 1.497 1.00 73.31 97 GLU A CA 1
ATOM 823 C C . GLU A 1 97 ? 0.602 14.703 0.995 1.00 73.31 97 GLU A C 1
ATOM 825 O O . GLU A 1 97 ? 1.543 15.437 1.288 1.00 73.31 97 GLU A O 1
ATOM 830 N N . GLN A 1 98 ? -0.453 15.161 0.307 1.00 69.88 98 GLN A N 1
ATOM 831 C CA . GLN A 1 98 ? -0.567 16.550 -0.164 1.00 69.88 98 GLN A CA 1
ATOM 832 C C . GLN A 1 98 ? -0.855 17.554 0.961 1.00 69.88 98 GLN A C 1
ATOM 834 O O . GLN A 1 98 ? -0.206 18.599 1.018 1.00 69.88 98 GLN A O 1
ATOM 839 N N . ASP A 1 99 ? -1.776 17.243 1.877 1.00 63.44 99 ASP A N 1
ATOM 840 C CA . ASP A 1 99 ? -2.182 18.141 2.973 1.00 63.44 99 ASP A CA 1
ATOM 841 C C . ASP A 1 99 ? -1.017 18.472 3.927 1.00 63.44 99 ASP A C 1
ATOM 843 O O . ASP A 1 99 ? -0.905 19.568 4.482 1.00 63.44 99 ASP A O 1
ATOM 847 N N . ARG A 1 100 ? -0.075 17.537 4.081 1.00 56.50 100 ARG A N 1
ATOM 848 C CA . ARG A 1 100 ? 0.997 17.636 5.085 1.00 56.50 100 ARG A CA 1
ATOM 849 C C . ARG A 1 100 ? 2.287 18.269 4.595 1.00 56.50 100 ARG A C 1
ATOM 851 O O . ARG A 1 100 ? 3.054 18.777 5.420 1.00 56.50 100 ARG A O 1
ATOM 858 N N . VAL A 1 101 ? 2.489 18.344 3.280 1.00 49.06 101 VAL A N 1
ATOM 859 C CA . VAL A 1 101 ? 3.600 19.105 2.683 1.00 49.06 101 VAL A CA 1
ATOM 860 C C . VAL A 1 101 ? 3.505 20.595 3.064 1.00 49.06 101 VAL A C 1
ATOM 862 O O . VAL A 1 101 ? 4.534 21.256 3.186 1.00 49.06 101 VAL A O 1
ATOM 865 N N . GLY A 1 102 ? 2.306 21.100 3.391 1.00 39.69 102 GLY A N 1
ATOM 866 C CA . GLY A 1 102 ? 2.068 22.499 3.763 1.00 39.69 102 GLY A CA 1
ATOM 867 C C . GLY A 1 102 ? 2.521 22.946 5.163 1.00 39.69 102 GLY A C 1
ATOM 868 O O . GLY A 1 102 ? 2.712 24.142 5.359 1.00 39.69 102 GLY A O 1
ATOM 869 N N . LYS A 1 103 ? 2.717 22.046 6.146 1.00 40.88 103 LYS A N 1
ATOM 870 C CA . LYS A 1 103 ? 3.027 22.452 7.544 1.00 40.88 103 LYS A CA 1
ATOM 871 C C . LYS A 1 103 ? 4.486 22.267 7.975 1.00 40.88 103 LYS A C 1
ATOM 873 O O . LYS A 1 103 ? 4.911 22.900 8.935 1.00 40.88 103 LYS A O 1
ATOM 878 N N . THR A 1 104 ? 5.260 21.417 7.298 1.00 42.03 104 THR A N 1
ATOM 879 C CA . THR A 1 104 ? 6.671 21.145 7.663 1.00 42.03 104 THR A CA 1
ATOM 880 C C . THR A 1 104 ? 7.612 20.956 6.467 1.00 42.03 104 THR A C 1
ATOM 882 O O . THR A 1 104 ? 8.819 20.850 6.665 1.00 42.03 104 THR A O 1
ATOM 885 N N . GLY A 1 105 ? 7.094 20.914 5.231 1.00 41.66 105 GLY A N 1
ATOM 886 C CA . GLY A 1 105 ? 7.891 20.653 4.026 1.00 41.66 105 GLY A CA 1
ATOM 887 C C . GLY A 1 105 ? 8.358 19.200 3.860 1.00 41.66 105 GLY A C 1
ATOM 888 O O . GLY A 1 105 ? 9.149 18.920 2.962 1.00 41.66 105 GLY A O 1
ATOM 889 N N . VAL A 1 106 ? 7.884 18.269 4.698 1.00 45.59 106 VAL A N 1
ATOM 890 C CA . VAL A 1 106 ? 8.300 16.854 4.698 1.00 45.59 106 VAL A CA 1
ATOM 891 C C . VAL A 1 106 ? 7.182 15.984 4.157 1.00 45.59 106 VAL A C 1
ATOM 893 O O . VAL A 1 106 ? 6.047 16.066 4.629 1.00 45.59 106 VAL A O 1
ATOM 896 N N . LYS A 1 107 ? 7.507 15.107 3.206 1.00 48.28 107 LYS A N 1
ATOM 897 C CA . LYS A 1 107 ? 6.596 14.036 2.801 1.00 48.28 107 LYS A CA 1
ATOM 898 C C . LYS A 1 107 ? 6.457 13.059 3.963 1.00 48.28 107 LYS A C 1
ATOM 900 O O . LYS A 1 107 ? 7.451 12.478 4.394 1.00 48.28 107 LYS A O 1
ATOM 905 N N . LYS A 1 108 ? 5.240 12.892 4.480 1.00 55.00 108 LYS A N 1
ATOM 906 C CA . LYS A 1 108 ? 4.957 11.760 5.357 1.00 55.00 108 LYS A CA 1
ATOM 907 C C . LYS A 1 108 ? 4.744 10.527 4.499 1.00 55.00 108 LYS A C 1
ATOM 909 O O . LYS A 1 108 ? 3.970 10.594 3.556 1.00 55.00 108 LYS A O 1
ATOM 914 N N . HIS A 1 109 ? 5.424 9.436 4.817 1.00 62.47 109 HIS A N 1
ATOM 915 C CA . HIS A 1 109 ? 5.277 8.188 4.081 1.00 62.47 109 HIS A CA 1
ATOM 916 C C . HIS A 1 109 ? 4.018 7.481 4.575 1.00 62.47 109 HIS A C 1
ATOM 918 O O . HIS A 1 109 ? 3.951 7.061 5.733 1.00 62.47 109 HIS A O 1
ATOM 924 N N . PHE A 1 110 ? 3.007 7.406 3.711 1.00 72.25 110 PHE A N 1
ATOM 925 C CA . PHE A 1 110 ? 1.785 6.661 3.980 1.00 72.25 110 PHE A CA 1
ATOM 926 C C . PHE A 1 110 ? 1.855 5.303 3.272 1.00 72.25 110 PHE A C 1
ATOM 928 O O . PHE A 1 110 ? 1.821 5.219 2.038 1.00 72.25 110 PHE A O 1
ATOM 935 N N . ILE A 1 111 ? 2.011 4.248 4.072 1.00 70.25 111 ILE A N 1
ATOM 936 C CA . ILE A 1 111 ? 2.197 2.869 3.617 1.00 70.25 111 ILE A CA 1
ATOM 937 C C . ILE A 1 111 ? 1.231 1.985 4.403 1.00 70.25 111 ILE A C 1
ATOM 939 O O . ILE A 1 111 ? 1.228 2.013 5.631 1.00 70.25 111 ILE A O 1
ATOM 943 N N . ILE A 1 112 ? 0.413 1.223 3.683 1.00 75.00 112 ILE A N 1
ATOM 944 C CA . ILE A 1 112 ? -0.478 0.200 4.233 1.00 75.00 112 ILE A CA 1
ATOM 945 C C . ILE A 1 112 ? 0.064 -1.155 3.787 1.00 75.00 112 ILE A C 1
ATOM 947 O O . ILE A 1 112 ? 0.472 -1.289 2.635 1.00 75.00 112 ILE A O 1
ATOM 951 N N . LEU A 1 113 ? 0.102 -2.131 4.693 1.00 70.94 113 LEU A N 1
ATOM 952 C CA . LEU A 1 113 ? 0.522 -3.494 4.356 1.00 70.94 113 LEU A CA 1
ATOM 953 C C . LEU A 1 113 ? -0.519 -4.165 3.446 1.00 70.94 113 LEU A C 1
ATOM 955 O O . LEU A 1 113 ? -1.717 -3.925 3.597 1.00 70.94 113 LEU A O 1
ATOM 959 N N . ASN A 1 114 ? -0.082 -5.010 2.509 1.00 64.81 114 ASN A N 1
ATOM 960 C CA . ASN A 1 114 ? -0.971 -5.590 1.492 1.00 64.81 114 ASN A CA 1
ATOM 961 C C . ASN A 1 114 ? -2.110 -6.419 2.096 1.00 64.81 114 ASN A C 1
ATOM 963 O O . ASN A 1 114 ? -3.267 -6.208 1.738 1.00 64.81 114 ASN A O 1
ATOM 967 N N . SER A 1 115 ? -1.807 -7.287 3.059 1.00 68.81 115 SER A N 1
ATOM 968 C CA . SER A 1 115 ? -2.778 -8.071 3.841 1.00 68.81 115 SER A CA 1
ATOM 969 C C . SER A 1 115 ? -3.787 -7.213 4.601 1.00 68.81 115 SER A C 1
ATOM 971 O O . SER A 1 115 ? -4.878 -7.676 4.919 1.00 68.81 115 SER A O 1
ATOM 973 N N . PHE A 1 116 ? -3.464 -5.946 4.862 1.00 83.69 116 PHE A N 1
ATOM 974 C CA . PHE A 1 116 ? -4.318 -5.005 5.588 1.00 83.69 116 PHE A CA 1
ATOM 975 C C . PHE A 1 116 ? -5.111 -4.083 4.658 1.00 83.69 116 PHE A C 1
ATOM 977 O O . PHE A 1 116 ? -5.970 -3.328 5.126 1.00 83.69 116 PHE A O 1
ATOM 984 N N . ALA A 1 117 ? -4.852 -4.134 3.348 1.00 81.44 117 ALA A N 1
ATOM 985 C CA . ALA A 1 117 ? -5.385 -3.182 2.384 1.00 81.44 117 ALA A CA 1
ATOM 986 C C . ALA A 1 117 ? -6.921 -3.197 2.325 1.00 81.44 117 ALA A C 1
ATOM 988 O O . ALA A 1 117 ? -7.551 -2.144 2.410 1.00 81.44 117 ALA A O 1
ATOM 989 N N . VAL A 1 118 ? -7.530 -4.382 2.239 1.00 86.69 118 VAL A N 1
ATOM 990 C CA . VAL A 1 118 ? -8.988 -4.540 2.094 1.00 86.69 118 VAL A CA 1
ATOM 991 C C . VAL A 1 118 ? -9.734 -3.936 3.286 1.00 86.69 118 VAL A C 1
ATOM 993 O O . VAL A 1 118 ? -10.533 -3.016 3.107 1.00 86.69 118 VAL A O 1
ATOM 996 N N . ALA A 1 119 ? -9.425 -4.374 4.510 1.00 93.06 119 ALA A N 1
ATOM 997 C CA . ALA A 1 119 ? -10.095 -3.865 5.706 1.00 93.06 119 ALA A CA 1
ATOM 998 C C . ALA A 1 119 ? -9.845 -2.361 5.908 1.00 93.06 119 ALA A C 1
ATOM 1000 O O . ALA A 1 119 ? -10.771 -1.606 6.205 1.00 93.06 119 ALA A O 1
ATOM 1001 N N . THR A 1 120 ? -8.610 -1.897 5.677 1.00 95.94 120 THR A N 1
ATOM 1002 C CA . THR A 1 120 ? -8.264 -0.476 5.831 1.00 95.94 120 THR A CA 1
ATOM 1003 C C . THR A 1 120 ? -9.035 0.396 4.837 1.00 95.94 120 THR A C 1
ATOM 1005 O O . THR A 1 120 ? -9.528 1.463 5.205 1.00 95.94 120 THR A O 1
ATOM 1008 N N . ALA A 1 121 ? -9.186 -0.054 3.588 1.00 95.50 121 ALA A N 1
ATOM 1009 C CA . ALA A 1 121 ? -9.981 0.635 2.576 1.00 95.50 121 ALA A CA 1
ATOM 1010 C C . ALA A 1 121 ? -11.468 0.710 2.956 1.00 95.50 121 ALA A C 1
ATOM 1012 O O . ALA A 1 121 ? -12.069 1.777 2.832 1.00 95.50 121 ALA A O 1
ATOM 1013 N N . ILE A 1 122 ? -12.043 -0.374 3.487 1.00 96.81 122 ILE A N 1
ATOM 1014 C CA . ILE A 1 122 ? -13.415 -0.381 4.023 1.00 96.81 122 ILE A CA 1
ATOM 1015 C C . ILE A 1 122 ? -13.542 0.621 5.179 1.00 96.81 122 ILE A C 1
ATOM 1017 O O . ILE A 1 122 ? -14.466 1.435 5.197 1.00 96.81 122 ILE A O 1
ATOM 1021 N N . GLY A 1 123 ? -12.577 0.639 6.102 1.00 97.69 123 GLY A N 1
ATOM 1022 C CA . GLY A 1 123 ? -12.525 1.623 7.183 1.00 97.69 123 GLY A CA 1
ATOM 1023 C C . GLY A 1 123 ? -12.490 3.067 6.668 1.00 97.69 123 GLY A C 1
ATOM 1024 O O . GLY A 1 123 ? -13.227 3.917 7.170 1.00 97.69 123 GLY A O 1
ATOM 1025 N N . PHE A 1 124 ? -11.695 3.349 5.629 1.00 97.81 124 PHE A N 1
ATOM 1026 C CA . PHE A 1 124 ? -11.671 4.663 4.982 1.00 97.81 124 PHE A CA 1
ATOM 1027 C C . PHE A 1 124 ? -13.012 5.039 4.366 1.00 97.81 124 PHE A C 1
ATOM 1029 O O . PHE A 1 124 ? -13.466 6.164 4.574 1.00 97.81 124 PHE A O 1
ATOM 1036 N N . ILE A 1 125 ? -13.647 4.111 3.647 1.00 97.38 125 ILE A N 1
ATOM 1037 C CA . ILE A 1 125 ? -14.974 4.314 3.065 1.00 97.38 125 ILE A CA 1
ATOM 1038 C C . ILE A 1 125 ? -15.961 4.712 4.166 1.00 97.38 125 ILE A C 1
ATOM 1040 O O . ILE A 1 125 ? -16.591 5.764 4.092 1.00 97.38 125 ILE A O 1
ATOM 1044 N N . ILE A 1 126 ? -16.066 3.911 5.223 1.00 97.56 126 ILE A N 1
ATOM 1045 C CA . ILE A 1 126 ? -17.059 4.129 6.277 1.00 97.56 126 ILE A CA 1
ATOM 1046 C C . ILE A 1 126 ? -16.796 5.445 7.021 1.00 97.56 126 ILE A C 1
ATOM 1048 O O . ILE A 1 126 ? -17.717 6.238 7.224 1.00 97.56 126 ILE A O 1
ATOM 1052 N N . CYS A 1 127 ? -15.546 5.731 7.398 1.00 97.44 127 CYS A N 1
ATOM 1053 C CA . CYS A 1 127 ? -15.215 6.984 8.078 1.00 97.44 127 CYS A CA 1
ATOM 1054 C C . CYS A 1 127 ? -15.455 8.218 7.202 1.00 97.44 127 CYS A C 1
ATOM 1056 O O . CYS A 1 127 ? -15.943 9.230 7.706 1.00 97.44 127 CYS A O 1
ATOM 1058 N N . GLU A 1 128 ? -15.147 8.155 5.906 1.00 96.50 128 GLU A N 1
ATOM 1059 C CA . GLU A 1 128 ? -15.384 9.267 4.985 1.00 96.50 128 GLU A CA 1
ATOM 1060 C C . GLU A 1 128 ? -16.890 9.468 4.721 1.00 96.50 128 GLU A C 1
ATOM 1062 O O . GLU A 1 128 ? -17.320 10.618 4.632 1.00 96.50 128 GLU A O 1
ATOM 1067 N N . LYS A 1 129 ? -17.717 8.407 4.712 1.00 95.50 129 LYS A N 1
ATOM 1068 C CA . LYS A 1 129 ? -19.193 8.533 4.703 1.00 95.50 129 LYS A CA 1
ATOM 1069 C C . LYS A 1 129 ? -19.697 9.273 5.941 1.00 95.50 129 LYS A C 1
ATOM 1071 O O . LYS A 1 129 ? -20.333 10.317 5.806 1.00 95.50 129 LYS A O 1
ATOM 1076 N N . HIS A 1 130 ? -19.318 8.814 7.138 1.00 95.81 130 HIS A N 1
ATOM 1077 C CA . HIS A 1 130 ? -19.673 9.487 8.397 1.00 95.81 130 HIS A CA 1
ATOM 1078 C C . HIS A 1 130 ? -19.216 10.948 8.415 1.00 95.81 130 HIS A C 1
ATOM 1080 O O . HIS A 1 130 ? -19.933 11.824 8.894 1.00 95.81 130 HIS A O 1
ATOM 1086 N N . ARG A 1 131 ? -18.021 11.239 7.881 1.00 95.31 131 ARG A N 1
ATOM 1087 C CA . ARG A 1 131 ? -17.509 12.609 7.744 1.00 95.31 131 ARG A CA 1
ATOM 1088 C C . ARG A 1 131 ? -18.410 13.461 6.848 1.00 95.31 131 ARG A C 1
ATOM 1090 O O . ARG A 1 131 ? -18.679 14.610 7.205 1.00 95.31 131 ARG A O 1
ATOM 1097 N N . GLN A 1 132 ? -18.830 12.933 5.696 1.00 93.56 132 GLN A N 1
ATOM 1098 C CA . GLN A 1 132 ? -19.690 13.636 4.739 1.00 93.56 132 GLN A CA 1
ATOM 1099 C C . GLN A 1 132 ? -21.067 13.944 5.332 1.00 93.56 132 GLN A C 1
ATOM 1101 O O . GLN A 1 132 ? -21.530 15.074 5.196 1.00 93.56 132 GLN A O 1
ATOM 1106 N N . GLU A 1 133 ? -21.666 12.999 6.058 1.00 92.44 133 GLU A N 1
ATOM 1107 C CA . GLU A 1 133 ? -22.971 13.172 6.715 1.00 92.44 133 GLU A CA 1
ATOM 1108 C C . GLU A 1 133 ? -22.979 14.323 7.727 1.00 92.44 133 GLU A C 1
ATOM 1110 O O . GLU A 1 133 ? -23.936 15.092 7.797 1.00 92.44 133 GLU A O 1
ATOM 1115 N N . VAL A 1 134 ? -21.891 14.482 8.488 1.00 93.00 134 VAL A N 1
ATOM 1116 C CA . VAL A 1 134 ? -21.769 15.544 9.503 1.00 93.00 134 VAL A CA 1
ATOM 1117 C C . VAL A 1 134 ? -21.064 16.807 8.994 1.00 93.00 134 VAL A C 1
ATOM 1119 O O . VAL A 1 134 ? -20.875 17.753 9.759 1.00 93.00 134 VAL A O 1
ATOM 1122 N N . GLY A 1 135 ? -20.624 16.829 7.732 1.00 91.19 135 GLY A N 1
ATOM 1123 C CA . GLY A 1 135 ? -19.919 17.965 7.129 1.00 91.19 135 GLY A CA 1
ATOM 1124 C C . GLY A 1 135 ? -18.570 18.305 7.782 1.00 91.19 135 GLY A C 1
ATOM 1125 O O . GLY A 1 135 ? -18.185 19.473 7.832 1.00 91.19 135 GLY A O 1
ATOM 1126 N N . ALA A 1 136 ? -17.841 17.318 8.316 1.00 91.94 136 ALA A N 1
ATOM 1127 C CA . ALA A 1 136 ? -16.566 17.564 8.999 1.00 91.94 136 ALA A CA 1
ATOM 1128 C C . ALA A 1 136 ? -15.412 17.869 8.022 1.00 91.94 136 ALA A C 1
ATOM 1130 O O . ALA A 1 136 ? -15.328 17.298 6.936 1.00 91.94 136 ALA A O 1
ATOM 1131 N N . LEU A 1 137 ? -14.485 18.748 8.427 1.00 89.62 137 LEU A N 1
ATOM 1132 C CA . LEU A 1 137 ? -13.346 19.182 7.597 1.00 89.62 137 LEU A CA 1
ATOM 1133 C C . LEU A 1 137 ? -12.212 18.145 7.492 1.00 89.62 137 LEU A C 1
ATOM 1135 O O . LEU A 1 137 ? -11.485 18.125 6.505 1.00 89.62 137 LEU A O 1
ATOM 1139 N N . SER A 1 138 ? -12.051 17.295 8.505 1.00 92.00 138 SER A N 1
ATOM 1140 C CA . SER A 1 138 ? -11.042 16.229 8.570 1.00 92.00 138 SER A CA 1
ATOM 1141 C C . SER A 1 138 ? -11.720 14.868 8.681 1.00 92.00 138 SER A C 1
ATOM 1143 O O . SER A 1 138 ? -12.860 14.794 9.143 1.00 92.00 138 SER A O 1
ATOM 1145 N N . LEU A 1 139 ? -11.023 13.792 8.302 1.00 95.19 139 LEU A N 1
ATOM 1146 C CA . LEU A 1 139 ? -11.564 12.426 8.304 1.00 95.19 139 LEU A CA 1
ATOM 1147 C C . LEU A 1 139 ? -12.135 12.021 9.671 1.00 95.19 139 LEU A C 1
ATOM 1149 O O . LEU A 1 139 ? -13.242 11.497 9.768 1.00 95.19 139 LEU A O 1
ATOM 1153 N N . PHE A 1 140 ? -11.410 12.331 10.748 1.00 95.06 140 PHE A N 1
ATOM 1154 C CA . PHE A 1 140 ? -11.854 12.046 12.113 1.00 95.06 140 PHE A CA 1
ATOM 1155 C C . PHE A 1 140 ? -12.738 13.157 12.709 1.00 95.06 140 PHE A C 1
ATOM 1157 O O . PHE A 1 140 ? -13.441 12.928 13.700 1.00 95.06 140 PHE A O 1
ATOM 1164 N N . GLY A 1 141 ? -12.772 14.347 12.104 1.00 90.00 141 GLY A N 1
ATOM 1165 C CA . GLY A 1 141 ? -13.414 15.530 12.674 1.00 90.00 141 GLY A CA 1
ATOM 1166 C C . GLY A 1 141 ? -12.808 15.920 14.030 1.00 90.00 141 GLY A C 1
ATOM 1167 O O . GLY A 1 141 ? -11.645 15.646 14.317 1.00 90.00 141 GLY A O 1
ATOM 1168 N N . LYS A 1 142 ? -13.609 16.543 14.902 1.00 86.19 142 LYS A N 1
ATOM 1169 C CA . LYS A 1 142 ? -13.220 16.803 16.300 1.00 86.19 142 LYS A CA 1
ATOM 1170 C C . LYS A 1 142 ? -13.392 15.526 17.126 1.00 86.19 142 LYS A C 1
ATOM 1172 O O . LYS A 1 142 ? -14.452 15.307 17.707 1.00 86.19 142 LYS A O 1
ATOM 1177 N N . PHE A 1 143 ? -12.375 14.667 17.139 1.00 91.06 143 PHE A N 1
ATOM 1178 C CA . PHE A 1 143 ? -12.422 13.380 17.832 1.00 91.06 143 PHE A CA 1
ATOM 1179 C C . PHE A 1 143 ? -11.599 13.388 19.125 1.00 91.06 143 PHE A C 1
ATOM 1181 O O . PHE A 1 143 ? -10.373 13.454 19.092 1.00 91.06 143 PHE A O 1
ATOM 1188 N N . GLY A 1 144 ? -12.281 13.311 20.272 1.00 88.25 144 GLY A N 1
ATOM 1189 C CA . GLY A 1 144 ? -11.647 13.146 21.582 1.00 88.25 144 GLY A CA 1
ATOM 1190 C C . GLY A 1 144 ? -11.231 11.694 21.802 1.00 88.25 144 GLY A C 1
ATOM 1191 O O . GLY A 1 144 ? -12.046 10.872 22.222 1.00 88.25 144 GLY A O 1
ATOM 1192 N N . PHE A 1 145 ? -9.982 11.371 21.476 1.00 92.69 145 PHE A N 1
ATOM 1193 C CA . PHE A 1 145 ? -9.475 10.005 21.551 1.00 92.69 145 PHE A CA 1
ATOM 1194 C C . PHE A 1 145 ? -9.189 9.572 22.995 1.00 92.69 145 PHE A C 1
ATOM 1196 O O . PHE A 1 145 ? -8.402 10.206 23.699 1.00 92.69 145 PHE A O 1
ATOM 1203 N N . HIS A 1 146 ? -9.770 8.443 23.412 1.00 94.75 146 HIS A N 1
ATOM 1204 C CA . HIS A 1 146 ? -9.519 7.837 24.720 1.00 94.75 146 HIS A CA 1
ATOM 1205 C C . HIS A 1 146 ? -9.501 6.306 24.633 1.00 94.75 146 HIS A C 1
ATOM 1207 O O . HIS A 1 146 ? -10.489 5.699 24.223 1.00 94.75 146 HIS A O 1
ATOM 1213 N N . TYR A 1 147 ? -8.430 5.665 25.113 1.00 93.19 147 TYR A N 1
ATOM 1214 C CA . TYR A 1 147 ? -8.290 4.199 25.085 1.00 93.19 147 TYR A CA 1
ATOM 1215 C C . TYR A 1 147 ? -9.401 3.460 25.848 1.00 93.19 147 TYR A C 1
ATOM 1217 O O . TYR A 1 147 ? -9.906 2.452 25.369 1.00 93.19 147 TYR A O 1
ATOM 1225 N N . GLY A 1 148 ? -9.852 3.983 26.993 1.00 93.25 148 GLY A N 1
ATOM 1226 C CA . GLY A 1 148 ? -10.968 3.375 27.731 1.00 93.25 148 GLY A CA 1
ATOM 1227 C C . GLY A 1 148 ? -12.293 3.420 26.959 1.00 93.25 148 GLY A C 1
ATOM 1228 O O . GLY A 1 148 ? -13.110 2.507 27.059 1.00 93.25 148 GLY A O 1
ATOM 1229 N N . THR A 1 149 ? -12.500 4.459 26.145 1.00 94.00 149 THR A N 1
ATOM 1230 C CA . THR A 1 149 ? -13.655 4.536 25.244 1.00 94.00 149 THR A CA 1
ATOM 1231 C C . THR A 1 149 ? -13.472 3.601 24.054 1.00 94.00 149 THR A C 1
ATOM 1233 O O . THR A 1 149 ? -14.426 2.925 23.690 1.00 94.00 149 THR A O 1
ATOM 1236 N N . MET A 1 150 ? -12.264 3.509 23.492 1.00 95.94 150 MET A N 1
ATOM 1237 C CA . MET A 1 150 ? -11.929 2.560 22.426 1.00 95.94 150 MET A CA 1
ATOM 1238 C C . MET A 1 150 ? -12.261 1.119 22.834 1.00 95.94 150 MET A C 1
ATOM 1240 O O . MET A 1 150 ? -13.000 0.450 22.119 1.00 95.94 150 MET A O 1
ATOM 1244 N N . ALA A 1 151 ? -11.806 0.679 24.012 1.00 95.50 151 ALA A N 1
ATOM 1245 C CA . ALA A 1 151 ? -12.094 -0.657 24.540 1.00 95.50 151 ALA A CA 1
ATOM 1246 C C . ALA A 1 151 ? -13.595 -0.893 24.751 1.00 95.50 151 ALA A C 1
ATOM 1248 O O . ALA A 1 151 ? -14.128 -1.930 24.370 1.00 95.50 151 ALA A O 1
ATOM 1249 N N . ARG A 1 152 ? -14.320 0.107 25.268 1.00 95.50 152 ARG A N 1
ATOM 1250 C CA . ARG A 1 152 ? -15.779 0.017 25.429 1.00 95.50 152 ARG A CA 1
ATOM 1251 C C . ARG A 1 152 ? -16.523 -0.091 24.097 1.00 95.50 152 ARG A C 1
ATOM 1253 O O . ARG A 1 152 ? -17.575 -0.715 24.050 1.00 95.50 152 ARG A O 1
ATOM 1260 N N . GLN A 1 153 ? -16.024 0.565 23.049 1.00 95.75 153 GLN A N 1
ATOM 1261 C CA . GLN A 1 153 ? -16.653 0.547 21.729 1.00 95.75 153 GLN A CA 1
ATOM 1262 C C . GLN A 1 153 ? -16.339 -0.749 20.982 1.00 95.75 153 GLN A C 1
ATOM 1264 O O . GLN A 1 153 ? -17.261 -1.378 20.479 1.00 95.75 153 GLN A O 1
ATOM 1269 N N . LEU A 1 154 ? -15.066 -1.147 20.910 1.00 95.81 154 LEU A N 1
ATOM 1270 C CA . LEU A 1 154 ? -14.625 -2.272 20.080 1.00 95.81 154 LEU A CA 1
ATOM 1271 C C . LEU A 1 154 ? -14.774 -3.634 20.774 1.00 95.81 154 LEU A C 1
ATOM 1273 O O . LEU A 1 154 ? -15.080 -4.613 20.093 1.00 95.81 154 LEU A O 1
ATOM 1277 N N . GLY A 1 155 ? -14.616 -3.689 22.099 1.00 93.81 155 GLY A N 1
ATOM 1278 C CA . GLY A 1 155 ? -14.680 -4.916 22.894 1.00 93.81 155 GLY A CA 1
ATOM 1279 C C . GLY A 1 155 ? -13.428 -5.150 23.751 1.00 93.81 155 GLY A C 1
ATOM 1280 O O . GLY A 1 155 ? -12.437 -4.431 23.612 1.00 93.81 155 GLY A O 1
ATOM 1281 N N . PRO A 1 156 ? -13.461 -6.147 24.652 1.00 93.12 156 PRO A N 1
ATOM 1282 C CA . PRO A 1 156 ? -12.332 -6.482 25.523 1.00 93.12 156 PRO A CA 1
ATOM 1283 C C . PRO A 1 156 ? -11.075 -6.920 24.756 1.00 93.12 156 PRO A C 1
ATOM 1285 O O . PRO A 1 156 ? -9.971 -6.774 25.262 1.00 93.12 156 PRO A O 1
ATOM 1288 N N . GLU A 1 157 ? -11.204 -7.403 23.521 1.00 94.00 157 GLU A N 1
ATOM 1289 C CA . GLU A 1 157 ? -10.073 -7.869 22.710 1.00 94.00 157 GLU A CA 1
ATOM 1290 C C . GLU A 1 157 ? -9.094 -6.756 22.314 1.00 94.00 157 GLU A C 1
ATOM 1292 O O . GLU A 1 157 ? -7.953 -7.047 21.968 1.00 94.00 157 GLU A O 1
ATOM 1297 N N . ILE A 1 158 ? -9.509 -5.484 22.375 1.00 94.75 158 ILE A N 1
ATOM 1298 C CA . ILE A 1 158 ? -8.619 -4.338 22.128 1.00 94.75 158 ILE A CA 1
ATOM 1299 C C . ILE A 1 158 ? -8.025 -3.760 23.425 1.00 94.75 158 ILE A C 1
ATOM 1301 O O . ILE A 1 158 ? -7.300 -2.761 23.397 1.00 94.75 158 ILE A O 1
ATOM 1305 N N . GLU A 1 159 ? -8.352 -4.331 24.586 1.00 93.50 159 GLU A N 1
ATOM 1306 C CA . GLU A 1 159 ? -7.858 -3.847 25.871 1.00 93.50 159 GLU A CA 1
ATOM 1307 C C . GLU A 1 159 ? -6.332 -3.987 25.952 1.00 93.50 159 GLU A C 1
ATOM 1309 O O . GLU A 1 159 ? -5.767 -5.030 25.651 1.00 93.50 159 GLU A O 1
ATOM 1314 N N . GLY A 1 160 ? -5.642 -2.907 26.330 1.00 90.88 160 GLY A N 1
ATOM 1315 C CA . GLY A 1 160 ? -4.175 -2.852 26.307 1.00 90.88 160 GLY A CA 1
ATOM 1316 C C . GLY A 1 160 ? -3.568 -2.427 24.961 1.00 90.88 160 GLY A C 1
ATOM 1317 O O . GLY A 1 160 ? -2.357 -2.169 24.892 1.00 90.88 160 GLY A O 1
ATOM 1318 N N . PHE A 1 161 ? -4.377 -2.253 23.908 1.00 94.12 161 PHE A N 1
ATOM 1319 C CA . PHE A 1 161 ? -3.909 -1.676 22.650 1.00 94.12 161 PHE A CA 1
ATOM 1320 C C . PHE A 1 161 ? -3.587 -0.179 22.811 1.00 94.12 161 PHE A C 1
ATOM 1322 O O . PHE A 1 161 ? -4.436 0.619 23.211 1.00 94.12 161 PHE A O 1
ATOM 1329 N N . THR A 1 162 ? -2.357 0.233 22.492 1.00 93.25 162 THR A N 1
ATOM 1330 C CA . THR A 1 162 ? -1.887 1.619 22.600 1.00 93.25 162 THR A CA 1
ATOM 1331 C C . THR A 1 162 ? -0.982 1.989 21.433 1.00 93.25 162 THR A C 1
ATOM 1333 O O . THR A 1 162 ? -0.152 1.187 21.002 1.00 93.25 162 THR A O 1
ATOM 1336 N N . ASN A 1 163 ? -1.060 3.244 20.974 1.00 91.69 163 ASN A N 1
ATOM 1337 C CA . ASN A 1 163 ? -0.163 3.768 19.938 1.00 91.69 163 ASN A CA 1
ATOM 1338 C C . ASN A 1 163 ? 1.310 3.585 20.303 1.00 91.69 163 ASN A C 1
ATOM 1340 O O . ASN A 1 163 ? 2.117 3.238 19.447 1.00 91.69 163 ASN A O 1
ATOM 1344 N N . LEU A 1 164 ? 1.667 3.812 21.569 1.00 85.50 164 LEU A N 1
ATOM 1345 C CA . LEU A 1 164 ? 3.057 3.755 21.993 1.00 85.50 164 LEU A CA 1
ATOM 1346 C C . LEU A 1 164 ? 3.623 2.334 21.883 1.00 85.50 164 LEU A C 1
ATOM 1348 O O . LEU A 1 164 ? 4.703 2.181 21.312 1.00 85.50 164 LEU A O 1
ATOM 1352 N N . LYS A 1 165 ? 2.914 1.309 22.386 1.00 87.56 165 LYS A N 1
ATOM 1353 C CA . LYS A 1 165 ? 3.341 -0.090 22.214 1.00 87.56 165 LYS A CA 1
ATOM 1354 C C . LYS A 1 165 ? 3.295 -0.504 20.743 1.00 87.56 165 LYS A C 1
ATOM 1356 O O . LYS A 1 165 ? 4.263 -1.101 20.289 1.00 87.56 165 LYS A O 1
ATOM 1361 N N . ALA A 1 166 ? 2.248 -0.156 19.989 1.00 85.88 166 ALA A N 1
ATOM 1362 C CA . ALA A 1 166 ? 2.122 -0.522 18.572 1.00 85.88 166 ALA A CA 1
ATOM 1363 C C . ALA A 1 166 ? 3.261 0.070 17.729 1.00 85.88 166 ALA A C 1
ATOM 1365 O O . ALA A 1 166 ? 3.982 -0.655 17.050 1.00 85.88 166 ALA A O 1
ATOM 1366 N N . THR A 1 167 ? 3.522 1.372 17.880 1.00 81.69 167 THR A N 1
ATOM 1367 C CA . THR A 1 167 ? 4.636 2.068 17.218 1.00 81.69 167 THR A CA 1
ATOM 1368 C C . THR A 1 167 ? 5.974 1.431 17.573 1.00 81.69 167 THR A C 1
ATOM 1370 O O . THR A 1 167 ? 6.807 1.207 16.701 1.00 81.69 167 THR A O 1
ATOM 1373 N N . ARG A 1 168 ? 6.209 1.137 18.856 1.00 75.31 168 ARG A N 1
ATOM 1374 C CA . ARG A 1 168 ? 7.446 0.483 19.304 1.00 75.31 168 ARG A CA 1
ATOM 1375 C C . ARG A 1 168 ? 7.597 -0.912 18.708 1.00 75.31 168 ARG A C 1
ATOM 1377 O O . ARG A 1 168 ? 8.686 -1.248 18.274 1.00 75.31 168 ARG A O 1
ATOM 1384 N N . THR A 1 169 ? 6.514 -1.673 18.668 1.00 74.69 169 THR A N 1
ATOM 1385 C CA . THR A 1 169 ? 6.456 -3.039 18.140 1.00 74.69 169 THR A CA 1
ATOM 1386 C C . THR A 1 169 ? 6.784 -3.050 16.643 1.00 74.69 169 THR A C 1
ATOM 1388 O O . THR A 1 169 ? 7.762 -3.674 16.246 1.00 74.69 169 THR A O 1
ATOM 1391 N N . ILE A 1 170 ? 6.102 -2.224 15.841 1.00 73.50 170 ILE A N 1
ATOM 1392 C CA . ILE A 1 170 ? 6.368 -2.060 14.399 1.00 73.50 170 ILE A CA 1
ATOM 1393 C C . ILE A 1 170 ? 7.806 -1.604 14.128 1.00 73.50 170 ILE A C 1
ATOM 1395 O O . ILE A 1 170 ? 8.485 -2.143 13.256 1.00 73.50 170 ILE A O 1
ATOM 1399 N N . LEU A 1 171 ? 8.294 -0.611 14.878 1.00 68.50 171 LEU A N 1
ATOM 1400 C CA . LEU A 1 171 ? 9.662 -0.122 14.717 1.00 68.50 171 LEU A CA 1
ATOM 1401 C C . LEU A 1 171 ? 10.710 -1.148 15.134 1.00 68.50 171 LEU A C 1
ATOM 1403 O O . LEU A 1 171 ? 11.783 -1.183 14.539 1.00 68.50 171 LEU A O 1
ATOM 1407 N N . SER A 1 172 ? 10.419 -1.966 16.144 1.00 63.00 172 SER A N 1
ATOM 1408 C CA . SER A 1 172 ? 11.281 -3.071 16.541 1.00 63.00 172 SER A CA 1
ATOM 1409 C C . SER A 1 172 ? 11.357 -4.137 15.458 1.00 63.00 172 SER A C 1
ATOM 1411 O O . SER A 1 172 ? 12.471 -4.547 15.151 1.00 63.00 172 SER A O 1
ATOM 1413 N N . PHE A 1 173 ? 10.239 -4.494 14.816 1.00 62.75 173 PHE A N 1
ATOM 1414 C CA . PHE A 1 173 ? 10.256 -5.406 13.666 1.00 62.75 173 PHE A CA 1
ATOM 1415 C C . PHE A 1 173 ? 11.110 -4.849 12.530 1.00 62.75 173 PHE A C 1
ATOM 1417 O O . PHE A 1 173 ? 12.002 -5.529 12.029 1.00 62.75 173 PHE A O 1
ATOM 1424 N N . ALA A 1 174 ? 10.923 -3.575 12.177 1.00 55.75 174 ALA A N 1
ATOM 1425 C CA . ALA A 1 174 ? 11.721 -2.922 11.141 1.00 55.75 174 ALA A CA 1
ATOM 1426 C C . ALA A 1 174 ? 13.219 -2.820 11.505 1.00 55.75 174 ALA A C 1
ATOM 1428 O O . ALA A 1 174 ? 14.088 -2.912 10.640 1.00 55.75 174 ALA A O 1
ATOM 1429 N N . ASN A 1 175 ? 13.538 -2.637 12.788 1.00 54.72 175 ASN A N 1
ATOM 1430 C CA . ASN A 1 175 ? 14.907 -2.534 13.290 1.00 54.72 175 ASN A CA 1
ATOM 1431 C C . ASN A 1 175 ? 15.640 -3.874 13.334 1.00 54.72 175 ASN A C 1
ATOM 1433 O O . ASN A 1 175 ? 16.822 -3.933 13.010 1.00 54.72 175 ASN A O 1
ATOM 1437 N N . GLU A 1 176 ? 14.969 -4.926 13.783 1.00 51.53 176 GLU A N 1
ATOM 1438 C CA . GLU A 1 176 ? 15.528 -6.273 13.808 1.00 51.53 176 GLU A CA 1
ATOM 1439 C C . GLU A 1 176 ? 15.781 -6.755 12.381 1.00 51.53 176 GLU A C 1
ATOM 1441 O O . GLU A 1 176 ? 16.904 -7.146 12.059 1.00 51.53 176 GLU A O 1
ATOM 1446 N N . THR A 1 177 ? 14.783 -6.558 11.511 1.00 46.69 177 THR A N 1
ATOM 1447 C CA . THR A 1 177 ? 14.909 -6.731 10.065 1.00 46.69 177 THR A CA 1
ATOM 1448 C C . THR A 1 177 ? 16.201 -6.092 9.578 1.00 46.69 177 THR A C 1
ATOM 1450 O O . THR A 1 177 ? 16.983 -6.786 8.954 1.00 46.69 177 THR A O 1
ATOM 1453 N N . ALA A 1 178 ? 16.479 -4.837 9.959 1.00 41.44 178 ALA A N 1
ATOM 1454 C CA . ALA A 1 178 ? 17.675 -4.080 9.580 1.00 41.44 178 ALA A CA 1
ATOM 1455 C C . ALA A 1 178 ? 18.987 -4.492 10.281 1.00 41.44 178 ALA A C 1
ATOM 1457 O O . ALA A 1 178 ? 20.059 -4.201 9.753 1.00 41.44 178 ALA A O 1
ATOM 1458 N N . SER A 1 179 ? 18.920 -5.126 11.454 1.00 40.81 179 SER A N 1
ATOM 1459 C CA . SER A 1 179 ? 20.086 -5.534 12.256 1.00 40.81 179 SER A CA 1
ATOM 1460 C C . SER A 1 179 ? 20.628 -6.906 11.850 1.00 40.81 179 SER A C 1
ATOM 1462 O O . SER A 1 179 ? 21.822 -7.140 12.007 1.00 40.81 179 SER A O 1
ATOM 1464 N N . HIS A 1 180 ? 19.780 -7.785 11.301 1.00 42.06 180 HIS A N 1
ATOM 1465 C CA . HIS A 1 180 ? 20.209 -9.027 10.635 1.00 42.06 180 HIS A CA 1
ATOM 1466 C C . HIS A 1 180 ? 20.806 -8.784 9.245 1.00 42.06 180 HIS A C 1
ATOM 1468 O O . HIS A 1 180 ? 21.486 -9.636 8.684 1.00 42.06 180 HIS A O 1
ATOM 1474 N N . MET A 1 181 ? 20.575 -7.600 8.692 1.00 34.53 181 MET A N 1
ATOM 1475 C CA . MET A 1 181 ? 21.318 -7.070 7.556 1.00 34.53 181 MET A CA 1
ATOM 1476 C C . MET A 1 181 ? 22.593 -6.427 8.114 1.00 34.53 181 MET A C 1
ATOM 1478 O O . MET A 1 181 ? 22.559 -5.899 9.222 1.00 34.53 181 MET A O 1
ATOM 1482 N N . GLU A 1 182 ? 23.699 -6.345 7.373 1.00 36.44 182 GLU A N 1
ATOM 1483 C CA . GLU A 1 182 ? 24.907 -5.578 7.763 1.00 36.44 182 GLU A CA 1
ATOM 1484 C C . GLU A 1 182 ? 24.664 -4.039 7.883 1.00 36.44 182 GLU A C 1
ATOM 1486 O O . GLU A 1 182 ? 25.539 -3.208 7.643 1.00 36.44 182 GLU A O 1
ATOM 1491 N N . TYR A 1 183 ? 23.446 -3.621 8.240 1.00 36.12 183 TYR A N 1
ATOM 1492 C CA . TYR A 1 183 ? 22.926 -2.265 8.332 1.00 36.12 183 TYR A CA 1
ATOM 1493 C C . TYR A 1 183 ? 22.593 -1.848 9.773 1.00 36.12 183 TYR A C 1
ATOM 1495 O O . TYR A 1 183 ? 21.795 -0.927 9.964 1.00 36.12 183 TYR A O 1
ATOM 1503 N N . SER A 1 184 ? 23.244 -2.426 10.789 1.00 40.66 184 SER A N 1
ATOM 1504 C CA . SER A 1 184 ? 23.083 -2.036 12.206 1.00 40.66 184 SER A CA 1
ATOM 1505 C C . SER A 1 184 ? 23.226 -0.518 12.448 1.00 40.66 184 SER A C 1
ATOM 1507 O O . SER A 1 184 ? 22.557 0.048 13.311 1.00 40.66 184 SER A O 1
ATOM 1509 N N . GLY A 1 185 ? 24.003 0.187 11.615 1.00 37.56 185 GLY A N 1
ATOM 1510 C CA . GLY A 1 185 ? 24.134 1.653 11.625 1.00 37.56 185 GLY A CA 1
ATOM 1511 C C . GLY A 1 185 ? 23.004 2.456 10.946 1.00 37.56 185 GLY A C 1
ATOM 1512 O O . GLY A 1 185 ? 23.038 3.684 10.982 1.00 37.56 185 GLY A O 1
ATOM 1513 N N . ARG A 1 186 ? 22.013 1.815 10.303 1.00 38.56 186 ARG A N 1
ATOM 1514 C CA . ARG A 1 186 ? 20.907 2.462 9.551 1.00 38.56 186 ARG A CA 1
ATOM 1515 C C . ARG A 1 186 ? 19.511 2.192 10.113 1.00 38.56 186 ARG A C 1
ATOM 1517 O O . ARG A 1 186 ? 18.554 2.807 9.648 1.00 38.56 186 ARG A O 1
ATOM 1524 N N . ALA A 1 187 ? 19.390 1.359 11.138 1.00 43.28 187 ALA A N 1
ATOM 1525 C CA . ALA A 1 187 ? 18.168 1.137 11.912 1.00 43.28 187 ALA A CA 1
ATOM 1526 C C . ALA A 1 187 ? 17.431 2.439 12.301 1.00 43.28 187 ALA A C 1
ATOM 1528 O O . ALA A 1 187 ? 16.220 2.581 12.122 1.00 43.28 187 ALA A O 1
ATOM 1529 N N . VAL A 1 188 ? 18.187 3.441 12.761 1.00 42.41 188 VAL A N 1
ATOM 1530 C CA . VAL A 1 188 ? 17.671 4.772 13.122 1.00 42.41 188 VAL A CA 1
ATOM 1531 C C . VAL A 1 188 ? 17.082 5.512 11.911 1.00 42.41 188 VAL A C 1
ATOM 1533 O O . VAL A 1 188 ? 16.121 6.270 12.066 1.00 42.41 188 VAL A O 1
ATOM 1536 N N . ASN A 1 189 ? 17.599 5.263 10.704 1.00 44.47 189 ASN A N 1
ATOM 1537 C CA . ASN A 1 189 ? 17.110 5.869 9.463 1.00 44.47 189 ASN A CA 1
ATOM 1538 C C . ASN A 1 189 ? 15.778 5.247 9.027 1.00 44.47 189 ASN A C 1
ATOM 1540 O O . ASN A 1 189 ? 14.866 5.989 8.677 1.00 44.47 189 ASN A O 1
ATOM 1544 N N . ILE A 1 190 ? 15.635 3.919 9.117 1.00 44.81 190 ILE A N 1
ATOM 1545 C CA . ILE A 1 190 ? 14.380 3.203 8.819 1.00 44.81 190 ILE A CA 1
ATOM 1546 C C . ILE A 1 190 ? 13.290 3.615 9.813 1.00 44.81 190 ILE A C 1
ATOM 1548 O O . ILE A 1 190 ? 12.187 3.987 9.417 1.00 44.81 190 ILE A O 1
ATOM 1552 N N . ALA A 1 191 ? 13.621 3.667 11.105 1.00 51.72 191 ALA A N 1
ATOM 1553 C CA . ALA A 1 191 ? 12.679 4.111 12.123 1.00 51.72 191 ALA A CA 1
ATOM 1554 C C . ALA A 1 191 ? 12.283 5.592 11.974 1.00 51.72 191 ALA A C 1
ATOM 1556 O O . ALA A 1 191 ? 11.131 5.952 12.215 1.00 51.72 191 ALA A O 1
ATOM 1557 N N . SER A 1 192 ? 13.203 6.464 11.547 1.00 47.06 192 SER A N 1
ATOM 1558 C CA . SER A 1 192 ? 12.885 7.873 11.264 1.00 47.06 192 SER A CA 1
ATOM 1559 C C . SER A 1 192 ? 12.028 8.028 10.001 1.00 47.06 192 SER A C 1
ATOM 1561 O O . SER A 1 192 ? 11.108 8.848 9.993 1.00 47.06 192 SER A O 1
ATOM 1563 N N . TYR A 1 193 ? 12.276 7.202 8.979 1.00 47.44 193 TYR A N 1
ATOM 1564 C CA . TYR A 1 193 ? 11.504 7.131 7.736 1.00 47.44 193 TYR A CA 1
ATOM 1565 C C . TYR A 1 193 ? 10.054 6.683 7.989 1.00 47.44 193 TYR A C 1
ATOM 1567 O O . TYR A 1 193 ? 9.124 7.409 7.638 1.00 47.44 193 TYR A O 1
ATOM 1575 N N . MET A 1 194 ? 9.837 5.571 8.706 1.00 52.34 194 MET A N 1
ATOM 1576 C CA . MET A 1 194 ? 8.488 5.074 9.042 1.00 52.34 194 MET A CA 1
ATOM 1577 C C . MET A 1 194 ? 7.682 6.064 9.893 1.00 52.34 194 MET A C 1
ATOM 1579 O O . MET A 1 194 ? 6.455 6.122 9.820 1.00 52.34 194 MET A O 1
ATOM 1583 N N . ARG A 1 195 ? 8.374 6.885 10.689 1.00 55.94 195 ARG A N 1
ATOM 1584 C CA . ARG A 1 195 ? 7.765 7.942 11.504 1.00 55.94 195 ARG A CA 1
ATOM 1585 C C . ARG A 1 195 ? 7.606 9.277 10.786 1.00 55.94 195 ARG A C 1
ATOM 1587 O O . ARG A 1 195 ? 7.044 10.203 11.367 1.00 55.94 195 ARG A O 1
ATOM 1594 N N . SER A 1 196 ? 8.104 9.404 9.555 1.00 51.66 196 SER A N 1
ATOM 1595 C CA . SER A 1 196 ? 8.077 10.656 8.793 1.00 51.66 196 SER A CA 1
ATOM 1596 C C . SER A 1 196 ? 8.759 11.844 9.504 1.00 51.66 196 SER A C 1
ATOM 1598 O O . SER A 1 196 ? 8.283 12.978 9.433 1.00 51.66 196 SER A O 1
ATOM 1600 N N . HIS A 1 197 ? 9.866 11.597 10.216 1.00 47.78 197 HIS A N 1
ATOM 1601 C CA . HIS A 1 197 ? 10.668 12.633 10.885 1.00 47.78 197 HIS A CA 1
ATOM 1602 C C . HIS A 1 197 ? 11.918 13.008 10.061 1.00 47.78 197 HIS A C 1
ATOM 1604 O O . HIS A 1 197 ? 12.607 12.138 9.535 1.00 47.78 197 HIS A O 1
ATOM 1610 N N . ILE A 1 198 ? 12.235 14.310 9.976 1.00 38.03 198 ILE A N 1
ATOM 1611 C CA . ILE A 1 198 ? 13.419 14.844 9.271 1.00 38.03 198 ILE A CA 1
ATOM 1612 C C . ILE A 1 198 ? 14.719 14.474 9.999 1.00 38.03 198 ILE A C 1
ATOM 1614 O O . ILE A 1 198 ? 14.834 14.660 11.211 1.00 38.03 198 ILE A O 1
ATOM 1618 N N . ALA A 1 199 ? 15.742 14.097 9.229 1.00 35.56 199 ALA A N 1
ATOM 1619 C CA . ALA A 1 199 ? 17.142 14.328 9.583 1.00 35.56 199 ALA A CA 1
ATOM 1620 C C . ALA A 1 199 ? 17.449 15.828 9.456 1.00 35.56 199 ALA A C 1
ATOM 1622 O O . ALA A 1 199 ? 17.559 16.347 8.343 1.00 35.56 199 ALA A O 1
ATOM 1623 N N . GLY A 1 200 ? 17.528 16.567 10.562 1.00 31.62 200 GLY A N 1
ATOM 1624 C CA . GLY A 1 200 ? 17.943 17.971 10.501 1.00 31.62 200 GLY A CA 1
ATOM 1625 C C . GLY A 1 200 ? 19.371 18.115 9.951 1.00 31.62 200 GLY A C 1
ATOM 1626 O O . GLY A 1 200 ? 20.153 17.167 9.964 1.00 31.62 200 GLY A O 1
ATOM 1627 N N . LYS A 1 201 ? 19.749 19.330 9.519 1.00 31.47 201 LYS A N 1
ATOM 1628 C CA . LYS A 1 201 ? 21.115 19.671 9.046 1.00 31.47 201 LYS A CA 1
ATOM 1629 C C . LYS A 1 201 ? 22.231 19.417 10.080 1.00 31.47 201 LYS A C 1
ATOM 1631 O O . LYS A 1 201 ? 23.401 19.490 9.730 1.00 31.47 201 LYS A O 1
ATOM 1636 N N . THR A 1 202 ? 21.880 19.115 11.327 1.00 31.06 202 THR A N 1
ATOM 1637 C CA . THR A 1 202 ? 22.788 18.775 12.433 1.00 31.06 202 THR A CA 1
ATOM 1638 C C . THR A 1 202 ? 22.783 17.280 12.780 1.00 31.06 202 THR A C 1
ATOM 1640 O O . THR A 1 202 ? 23.291 16.900 13.827 1.00 31.06 202 THR A O 1
ATOM 1643 N N . GLY A 1 203 ? 22.210 16.429 11.924 1.00 36.53 203 GLY A N 1
ATOM 1644 C CA . GLY A 1 203 ? 21.960 15.023 12.232 1.00 36.53 203 GLY A CA 1
ATOM 1645 C C . GLY A 1 203 ? 20.545 14.782 12.764 1.00 36.53 203 GLY A C 1
ATOM 1646 O O . GLY A 1 203 ? 19.811 15.705 13.128 1.00 36.53 203 GLY A O 1
ATOM 1647 N N . PHE A 1 204 ? 20.142 13.512 12.730 1.00 39.88 204 PHE A N 1
ATOM 1648 C CA . PHE A 1 204 ? 18.853 13.016 13.213 1.00 39.88 204 PHE A CA 1
ATOM 1649 C C . PHE A 1 204 ? 18.709 13.252 14.725 1.00 39.88 204 PHE A C 1
ATOM 1651 O O . PHE A 1 204 ? 19.685 13.158 15.461 1.00 39.88 204 PHE A O 1
ATOM 1658 N N . SER A 1 205 ? 17.498 13.544 15.210 1.00 37.97 205 SER A N 1
ATOM 1659 C CA . SER A 1 205 ? 17.276 13.754 16.647 1.00 37.97 205 SER A CA 1
ATOM 1660 C C . SER A 1 205 ? 1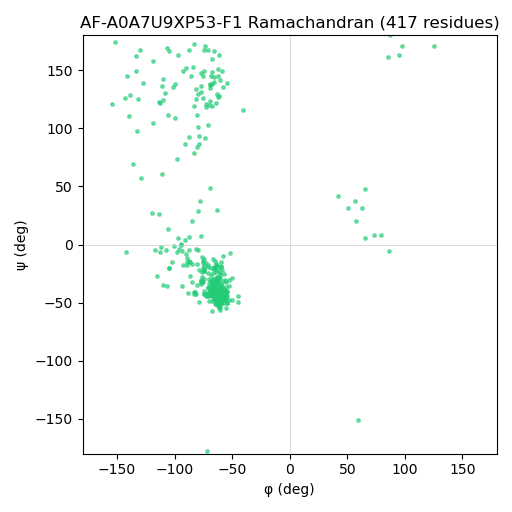7.423 12.449 17.441 1.00 37.97 205 SER A C 1
ATOM 1662 O O . SER A 1 205 ? 16.780 11.455 17.092 1.00 37.97 205 SER A O 1
ATOM 1664 N N . ASP A 1 206 ? 18.132 12.497 18.571 1.00 38.16 206 ASP A N 1
ATOM 1665 C CA . ASP A 1 206 ? 18.298 11.425 19.576 1.00 38.16 206 ASP A CA 1
ATOM 1666 C C . ASP A 1 206 ? 16.987 10.791 20.099 1.00 38.16 206 ASP A C 1
ATOM 1668 O O . ASP A 1 206 ? 16.997 9.796 20.816 1.00 38.16 206 ASP A O 1
ATOM 1672 N N . MET A 1 207 ? 15.811 11.317 19.746 1.00 38.66 207 MET A N 1
ATOM 1673 C CA . MET A 1 207 ? 14.531 10.759 20.187 1.00 38.66 207 MET A CA 1
ATOM 1674 C C . MET A 1 207 ? 14.128 9.457 19.476 1.00 38.66 207 MET A C 1
ATOM 1676 O O . MET A 1 207 ? 13.275 8.739 19.997 1.00 38.66 207 MET A O 1
ATOM 1680 N N . THR A 1 208 ? 14.694 9.121 18.308 1.00 43.12 208 THR A N 1
ATOM 1681 C CA . THR A 1 208 ? 14.347 7.879 17.581 1.00 43.12 208 THR A CA 1
ATOM 1682 C C . THR A 1 208 ? 14.998 6.644 18.214 1.00 43.12 208 THR A C 1
ATOM 1684 O O . THR A 1 208 ? 14.355 5.598 18.299 1.00 43.12 208 THR A O 1
ATOM 1687 N N . THR A 1 209 ? 16.211 6.769 18.766 1.00 45.34 209 THR A N 1
ATOM 1688 C CA . THR A 1 209 ? 16.902 5.688 19.503 1.00 45.34 209 THR A CA 1
ATOM 1689 C C . THR A 1 209 ? 16.136 5.271 20.757 1.00 45.34 209 THR A C 1
ATOM 1691 O O . THR A 1 209 ? 16.137 4.100 21.125 1.00 45.34 209 THR A O 1
ATOM 1694 N N . THR A 1 210 ? 15.365 6.194 21.348 1.00 43.75 210 THR A N 1
ATOM 1695 C CA . THR A 1 210 ? 14.468 5.909 22.478 1.00 43.75 210 THR A CA 1
ATOM 1696 C C . THR A 1 210 ? 13.416 4.857 22.120 1.00 43.75 210 THR A C 1
ATOM 1698 O O . THR A 1 210 ? 12.844 4.259 23.022 1.00 43.75 210 THR A O 1
ATOM 1701 N N . TYR A 1 211 ? 13.123 4.597 20.838 1.00 43.03 211 TYR A N 1
ATOM 1702 C CA . TYR A 1 211 ? 12.081 3.654 20.412 1.00 43.03 211 TYR A CA 1
ATOM 1703 C C . TYR A 1 211 ? 12.564 2.214 20.236 1.00 43.03 211 TYR A C 1
ATOM 1705 O O . TYR A 1 211 ? 11.737 1.310 20.315 1.00 43.03 211 TYR A O 1
ATOM 1713 N N . LEU A 1 212 ? 13.876 2.020 20.122 1.00 46.88 212 LEU A N 1
ATOM 1714 C CA . LEU A 1 212 ? 14.513 0.759 19.765 1.00 46.88 212 LEU A CA 1
ATOM 1715 C C . LEU A 1 212 ? 14.891 -0.052 21.015 1.00 46.88 212 LEU A C 1
ATOM 1717 O O . LEU A 1 212 ? 15.177 0.506 22.076 1.00 46.88 212 LEU A O 1
ATOM 1721 N N . LYS A 1 213 ? 14.868 -1.381 20.893 1.00 48.88 213 LYS A N 1
ATOM 1722 C CA . LYS A 1 213 ? 15.268 -2.329 21.943 1.00 48.88 213 LYS A CA 1
ATOM 1723 C C . LYS A 1 213 ? 16.569 -3.012 21.524 1.00 48.88 213 LYS A C 1
ATOM 1725 O O . LYS A 1 213 ? 16.732 -3.325 20.353 1.00 48.88 213 LYS A O 1
ATOM 1730 N N . SER A 1 214 ? 17.465 -3.259 22.476 1.00 37.31 214 SER A N 1
ATOM 1731 C CA . SER A 1 214 ? 18.771 -3.893 22.239 1.00 37.31 214 SER A CA 1
ATOM 1732 C C . SER A 1 214 ? 18.781 -5.415 22.435 1.00 37.31 214 SER A C 1
ATOM 1734 O O . SER A 1 214 ? 19.814 -6.031 22.210 1.00 37.31 214 SER A O 1
ATOM 1736 N N . SER A 1 215 ? 17.683 -6.027 22.893 1.00 33.97 215 SER A N 1
ATOM 1737 C CA . SER A 1 215 ? 17.629 -7.472 23.154 1.00 33.97 215 SER A CA 1
ATOM 1738 C C . SER A 1 215 ? 16.210 -8.042 23.059 1.00 33.97 215 SER A C 1
ATOM 1740 O O . SER A 1 215 ? 15.288 -7.647 23.781 1.00 33.97 215 SER A O 1
ATOM 1742 N N . PHE A 1 216 ? 16.036 -9.003 22.168 1.00 34.94 216 PHE A N 1
ATOM 1743 C CA . PHE A 1 216 ? 14.881 -9.889 22.066 1.00 34.94 216 PHE A CA 1
ATOM 1744 C C . PHE A 1 216 ? 15.405 -11.317 21.893 1.00 34.94 216 PHE A C 1
ATOM 1746 O O . PHE A 1 216 ? 16.578 -11.499 21.569 1.00 34.94 216 PHE A O 1
ATOM 1753 N N . ASP A 1 217 ? 14.545 -12.297 22.151 1.00 36.09 217 ASP A N 1
ATOM 1754 C CA . ASP A 1 217 ? 14.813 -13.694 21.824 1.00 36.09 217 ASP A CA 1
ATOM 1755 C C . ASP A 1 217 ? 14.711 -13.862 20.297 1.00 36.09 217 ASP A C 1
ATOM 1757 O O . ASP A 1 217 ? 13.684 -13.523 19.709 1.00 36.09 217 ASP A O 1
ATOM 1761 N N . GLU A 1 218 ? 15.788 -14.316 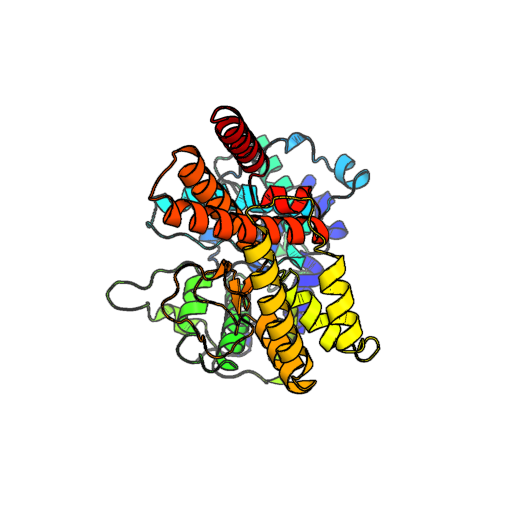19.650 1.00 31.92 218 GLU A N 1
ATOM 1762 C CA . GLU A 1 218 ? 15.940 -14.363 18.183 1.00 31.92 218 GLU A CA 1
ATOM 1763 C C . GLU A 1 218 ? 14.834 -15.173 17.486 1.00 31.92 218 GLU A C 1
ATOM 1765 O O . GLU A 1 218 ? 14.529 -14.926 16.325 1.00 31.92 218 GLU A O 1
ATOM 1770 N N . LYS A 1 219 ? 14.193 -16.132 18.166 1.00 32.41 219 LYS A N 1
ATOM 1771 C CA . LYS A 1 219 ? 13.195 -17.017 17.536 1.00 32.41 219 LYS A CA 1
ATOM 1772 C C . LYS A 1 219 ? 11.794 -16.416 17.387 1.00 32.41 219 LYS A C 1
ATOM 1774 O O . LYS A 1 219 ? 11.132 -16.721 16.400 1.00 32.41 219 LYS A O 1
ATOM 1779 N N . GLU A 1 220 ? 11.345 -15.591 18.332 1.00 33.78 220 GLU A N 1
ATOM 1780 C CA . GLU A 1 220 ? 10.019 -14.928 18.286 1.00 33.78 220 GLU A CA 1
ATOM 1781 C C . GLU A 1 220 ? 9.990 -13.771 17.278 1.00 33.78 220 GLU A C 1
ATOM 1783 O O . GLU A 1 220 ? 8.949 -13.351 16.783 1.00 33.78 220 GLU A O 1
ATOM 1788 N N . LEU A 1 221 ? 11.168 -13.237 16.983 1.00 32.19 221 LEU A N 1
ATOM 1789 C CA . LEU A 1 221 ? 11.353 -11.987 16.273 1.00 32.19 221 LEU A CA 1
ATOM 1790 C C . LEU A 1 221 ? 11.517 -12.222 14.756 1.00 32.19 221 LEU A C 1
ATOM 1792 O O . LEU A 1 221 ? 10.871 -11.544 13.967 1.00 32.19 221 LEU A O 1
ATOM 1796 N N . LEU A 1 222 ? 12.177 -13.311 14.339 1.00 29.66 222 LEU A N 1
ATOM 1797 C CA . LEU A 1 222 ? 12.342 -13.697 12.926 1.00 29.66 222 LEU A CA 1
ATOM 1798 C C . LEU A 1 222 ? 11.034 -14.085 12.199 1.00 29.66 222 LEU A C 1
ATOM 1800 O O . LEU A 1 222 ? 10.978 -14.059 10.966 1.00 29.66 222 LEU A O 1
ATOM 1804 N N . SER A 1 223 ? 9.976 -14.461 12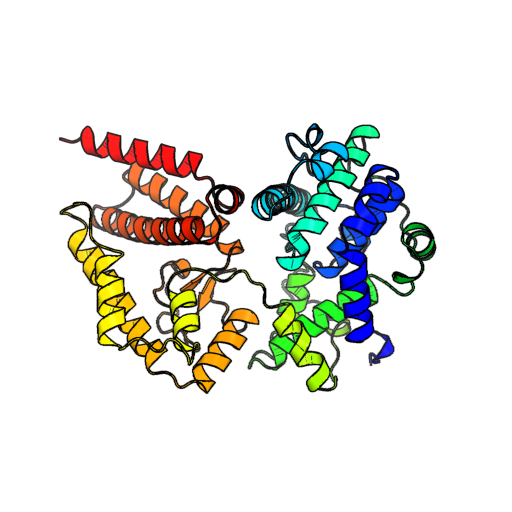.926 1.00 35.75 223 SER A N 1
ATOM 1805 C CA . SER A 1 223 ? 8.724 -14.964 12.334 1.00 35.75 223 SER A CA 1
ATOM 1806 C C . SER A 1 223 ? 7.856 -13.841 11.746 1.00 35.75 223 SER A C 1
ATOM 1808 O O . SER A 1 223 ? 7.155 -14.042 10.750 1.00 35.75 223 SER A O 1
ATOM 1810 N N . LEU A 1 224 ? 7.903 -12.647 12.344 1.00 34.78 224 LEU A N 1
ATOM 1811 C CA . LEU A 1 224 ? 6.963 -11.566 12.066 1.00 34.78 224 LEU A CA 1
ATOM 1812 C C . LEU A 1 224 ? 7.378 -10.654 10.908 1.00 34.78 224 LEU A C 1
ATOM 1814 O O . LEU A 1 224 ? 6.522 -10.363 10.083 1.00 34.78 224 LEU A O 1
ATOM 1818 N N . PRO A 1 225 ? 8.650 -10.255 10.745 1.00 37.47 225 PRO A N 1
ATOM 1819 C CA . PRO A 1 225 ? 9.144 -9.585 9.548 1.00 37.47 225 PRO A CA 1
ATOM 1820 C C . PRO A 1 225 ? 8.971 -10.405 8.271 1.00 37.47 225 PRO A C 1
ATOM 1822 O O . PRO A 1 225 ? 8.647 -9.846 7.227 1.00 37.47 225 PRO A O 1
ATOM 1825 N N . ALA A 1 226 ? 9.120 -11.732 8.352 1.00 38.62 226 ALA A N 1
ATOM 1826 C CA . ALA A 1 226 ? 8.818 -12.638 7.245 1.00 38.62 226 ALA A CA 1
ATOM 1827 C C . ALA A 1 226 ? 7.317 -12.631 6.887 1.00 38.62 226 ALA A C 1
ATOM 1829 O O . ALA A 1 226 ? 6.980 -12.718 5.707 1.00 38.62 226 ALA A O 1
ATOM 1830 N N . LYS A 1 227 ? 6.431 -12.459 7.884 1.00 38.03 227 LYS A N 1
ATOM 1831 C CA . LYS A 1 227 ? 4.978 -12.247 7.711 1.00 38.03 227 LYS A CA 1
ATOM 1832 C C . LYS A 1 227 ? 4.626 -10.814 7.270 1.00 38.03 227 LYS A C 1
ATOM 1834 O O . LYS A 1 227 ? 3.662 -10.629 6.543 1.00 38.03 227 LYS A O 1
ATOM 1839 N N . MET A 1 228 ? 5.414 -9.805 7.654 1.00 37.41 228 MET A N 1
ATOM 1840 C CA . MET A 1 228 ? 5.309 -8.419 7.165 1.00 37.41 228 MET A CA 1
ATOM 1841 C C . MET A 1 228 ? 5.895 -8.259 5.751 1.00 37.41 228 MET A C 1
ATOM 1843 O O . MET A 1 228 ? 5.694 -7.222 5.119 1.00 37.41 228 MET A O 1
ATOM 1847 N N . GLY A 1 229 ? 6.595 -9.290 5.256 1.00 44.88 229 GLY A N 1
ATOM 1848 C CA . GLY A 1 229 ? 7.223 -9.422 3.941 1.00 44.88 229 GLY A CA 1
ATOM 1849 C C . GLY A 1 229 ? 6.243 -9.541 2.776 1.00 44.88 229 GLY A C 1
ATOM 1850 O O . GLY A 1 229 ? 6.402 -10.384 1.895 1.00 44.88 229 GLY A O 1
ATOM 1851 N N . GLU A 1 230 ? 5.256 -8.655 2.742 1.00 54.31 230 GLU A N 1
ATOM 1852 C CA . GLU A 1 230 ? 4.315 -8.481 1.647 1.00 54.31 230 GLU A CA 1
ATOM 1853 C C . GLU A 1 230 ? 4.586 -7.151 0.954 1.00 54.31 230 GLU A C 1
ATOM 1855 O O . GLU A 1 230 ? 3.743 -6.264 0.873 1.00 54.31 230 GLU A O 1
ATOM 1860 N N . LEU A 1 231 ? 5.795 -7.007 0.420 1.00 54.66 231 LEU A N 1
ATOM 1861 C CA . LEU A 1 231 ? 6.122 -5.869 -0.436 1.00 54.66 231 LEU A CA 1
ATOM 1862 C C . LEU A 1 231 ? 5.291 -5.891 -1.730 1.00 54.66 231 LEU A C 1
ATOM 1864 O O . LEU A 1 231 ? 5.191 -4.877 -2.407 1.00 54.66 231 LEU A O 1
ATOM 1868 N N . GLY A 1 232 ? 4.684 -7.032 -2.081 1.00 58.06 232 GLY A N 1
ATOM 1869 C CA . GLY A 1 232 ? 4.043 -7.234 -3.380 1.00 58.06 232 GLY A CA 1
ATOM 1870 C C . GLY A 1 232 ? 5.088 -7.192 -4.491 1.00 58.06 232 GLY A C 1
ATOM 1871 O O . GLY A 1 232 ? 4.953 -6.430 -5.443 1.00 58.06 232 GLY A O 1
ATOM 1872 N N . LEU A 1 233 ? 6.191 -7.923 -4.306 1.00 67.25 233 LEU A N 1
ATOM 1873 C CA . LEU A 1 233 ? 7.201 -8.097 -5.348 1.00 67.25 233 LEU A CA 1
ATOM 1874 C C . LEU A 1 233 ? 6.594 -8.876 -6.508 1.00 67.25 233 LEU A C 1
ATOM 1876 O O . LEU A 1 233 ? 5.838 -9.814 -6.269 1.00 67.25 233 LEU A O 1
ATOM 1880 N N . PHE A 1 234 ? 6.921 -8.478 -7.732 1.00 65.62 234 PHE A N 1
ATOM 1881 C CA . PHE A 1 234 ? 6.312 -9.051 -8.926 1.00 65.62 234 PHE A CA 1
ATOM 1882 C C . PHE A 1 234 ? 7.250 -8.986 -10.131 1.00 65.62 234 PHE A C 1
ATOM 1884 O O . PHE A 1 234 ? 8.318 -8.365 -10.089 1.00 65.62 234 PHE A O 1
ATOM 1891 N N . GLY A 1 235 ? 6.812 -9.590 -11.233 1.00 74.75 235 GLY A N 1
ATOM 1892 C CA . GLY A 1 235 ? 7.497 -9.522 -12.519 1.00 74.75 235 GLY A CA 1
ATOM 1893 C C . GLY A 1 235 ? 8.379 -10.732 -12.796 1.00 74.75 235 GLY A C 1
ATOM 1894 O O . GLY A 1 235 ? 8.606 -11.584 -11.936 1.00 74.75 235 GLY A O 1
ATOM 1895 N N . TRP A 1 236 ? 8.870 -10.810 -14.035 1.00 79.50 236 TRP A N 1
ATOM 1896 C CA . TRP A 1 236 ? 9.491 -12.029 -14.566 1.00 79.50 236 TRP A CA 1
ATOM 1897 C C . TRP A 1 236 ? 10.601 -12.578 -13.655 1.00 79.50 236 TRP A C 1
ATOM 1899 O O . TRP A 1 236 ? 10.572 -13.749 -13.306 1.00 79.50 236 TRP A O 1
ATOM 1909 N N . LEU A 1 237 ? 11.525 -11.730 -13.191 1.00 80.19 237 LEU A N 1
ATOM 1910 C CA . LEU A 1 237 ? 12.670 -12.166 -12.388 1.00 80.19 237 LEU A CA 1
ATOM 1911 C C . LEU A 1 237 ? 12.250 -12.723 -11.024 1.00 80.19 237 LEU A C 1
ATOM 1913 O O . LEU A 1 237 ? 12.857 -13.675 -10.546 1.00 80.19 237 LEU A O 1
ATOM 1917 N N . TYR A 1 238 ? 11.216 -12.151 -10.402 1.00 71.19 238 TYR A N 1
ATOM 1918 C CA . TYR A 1 238 ? 10.703 -12.669 -9.136 1.00 71.19 238 TYR A CA 1
ATOM 1919 C C . TYR A 1 238 ? 10.070 -14.048 -9.328 1.00 71.19 238 TYR A C 1
ATOM 1921 O O . TYR A 1 238 ? 10.359 -14.960 -8.559 1.00 71.19 238 TYR A O 1
ATOM 1929 N N . ASN A 1 239 ? 9.302 -14.231 -10.405 1.00 70.00 239 ASN A N 1
ATOM 1930 C CA . ASN A 1 239 ? 8.707 -15.523 -10.743 1.00 70.00 239 ASN A CA 1
ATOM 1931 C C . ASN A 1 239 ? 9.771 -16.589 -11.038 1.00 70.00 239 ASN A C 1
ATOM 1933 O O . ASN A 1 239 ? 9.640 -17.709 -10.562 1.00 70.00 239 ASN A O 1
ATOM 1937 N N . GLU A 1 240 ? 10.860 -16.241 -11.732 1.00 72.56 240 GLU A N 1
ATOM 1938 C CA . GLU A 1 240 ? 11.968 -17.176 -11.982 1.00 72.56 240 GLU A CA 1
ATOM 1939 C C . GLU A 1 240 ? 12.680 -17.614 -10.694 1.00 72.56 240 GLU A C 1
ATOM 1941 O O . GLU A 1 240 ? 13.050 -18.778 -10.561 1.00 72.56 240 GLU A O 1
ATOM 1946 N N . ILE A 1 241 ? 12.832 -16.714 -9.715 1.00 69.38 241 ILE A N 1
ATOM 1947 C CA . ILE A 1 241 ? 13.374 -17.070 -8.394 1.00 69.38 241 ILE A CA 1
ATOM 1948 C C . ILE A 1 241 ? 12.431 -18.040 -7.676 1.00 69.38 241 ILE A C 1
ATOM 1950 O O . ILE A 1 241 ? 12.894 -19.019 -7.094 1.00 69.38 241 ILE A O 1
ATOM 1954 N N . LEU A 1 242 ? 11.116 -17.800 -7.729 1.00 63.84 242 LEU A N 1
ATOM 1955 C CA . LEU A 1 242 ? 10.128 -18.697 -7.125 1.00 63.84 242 LEU A CA 1
ATOM 1956 C C . LEU A 1 242 ? 10.130 -20.080 -7.793 1.00 63.84 242 LEU A C 1
ATOM 1958 O O . LEU A 1 242 ? 10.120 -21.082 -7.085 1.00 63.84 242 LEU A O 1
ATOM 1962 N N . THR A 1 243 ? 10.215 -20.141 -9.126 1.00 67.00 243 THR A N 1
ATOM 1963 C CA . THR A 1 243 ? 10.344 -21.399 -9.881 1.00 67.00 243 THR A CA 1
ATOM 1964 C C . THR A 1 243 ? 11.621 -22.146 -9.503 1.00 67.00 243 THR A C 1
ATOM 1966 O O . THR A 1 243 ? 11.571 -23.340 -9.237 1.00 67.00 243 THR A O 1
ATOM 1969 N N . ALA A 1 244 ? 12.762 -21.453 -9.403 1.00 65.50 244 ALA A N 1
ATOM 1970 C CA . ALA A 1 244 ? 14.035 -22.065 -9.007 1.00 65.50 244 ALA A CA 1
ATOM 1971 C C . ALA A 1 244 ? 13.994 -22.695 -7.599 1.00 65.50 244 ALA A C 1
ATOM 1973 O O . ALA A 1 244 ? 14.742 -23.633 -7.312 1.00 65.50 244 ALA A O 1
ATOM 1974 N N . MET A 1 245 ? 13.120 -22.187 -6.723 1.00 60.56 245 MET A N 1
ATOM 1975 C CA . MET A 1 245 ? 12.908 -22.700 -5.369 1.00 60.56 245 MET A CA 1
ATOM 1976 C C . MET A 1 245 ? 11.915 -23.867 -5.288 1.00 60.56 245 MET A C 1
ATOM 1978 O O . MET A 1 245 ? 11.892 -24.555 -4.265 1.00 60.56 245 MET A O 1
ATOM 1982 N N . ASP A 1 246 ? 11.091 -24.103 -6.313 1.00 62.81 246 ASP A N 1
ATOM 1983 C CA . ASP A 1 246 ? 10.134 -25.209 -6.312 1.00 62.81 246 ASP A CA 1
ATOM 1984 C C . ASP A 1 246 ? 10.836 -26.530 -6.661 1.00 62.81 246 ASP A C 1
ATOM 1986 O O . ASP A 1 246 ? 11.102 -26.854 -7.818 1.00 62.81 246 ASP A O 1
ATOM 1990 N N . GLU A 1 247 ? 11.119 -27.342 -5.640 1.00 55.16 247 GLU A N 1
ATOM 1991 C CA . GLU A 1 247 ? 11.768 -28.650 -5.801 1.00 55.16 247 GLU A CA 1
ATOM 1992 C C . GLU A 1 247 ? 10.971 -29.626 -6.691 1.00 55.16 247 GLU A C 1
ATOM 1994 O O . GLU A 1 247 ? 11.549 -30.585 -7.206 1.00 55.16 247 GLU A O 1
ATOM 1999 N N . LYS A 1 248 ? 9.664 -29.394 -6.908 1.00 49.47 248 LYS A N 1
ATOM 2000 C CA . LYS A 1 248 ? 8.805 -30.217 -7.782 1.00 49.47 248 LYS A CA 1
ATOM 2001 C C . LYS A 1 248 ? 8.793 -29.760 -9.243 1.00 49.47 248 LYS A C 1
ATOM 2003 O O . LYS A 1 248 ? 8.282 -30.491 -10.092 1.00 49.47 248 LYS A O 1
ATOM 2008 N N . HIS A 1 249 ? 9.332 -28.580 -9.536 1.00 50.84 249 HIS A N 1
ATOM 2009 C CA . HIS A 1 249 ? 9.396 -27.973 -10.862 1.00 50.84 249 HIS A CA 1
ATOM 2010 C C . HIS A 1 249 ? 10.793 -27.374 -11.064 1.00 50.84 249 HIS A C 1
ATOM 2012 O O . HIS A 1 249 ? 10.972 -26.164 -11.131 1.00 50.84 249 HIS A O 1
ATOM 2018 N N . LYS A 1 250 ? 11.807 -28.238 -11.187 1.00 48.91 250 LYS A N 1
ATOM 2019 C CA . LYS A 1 250 ? 13.081 -27.860 -11.812 1.00 48.91 250 LYS A CA 1
ATOM 2020 C C . LYS A 1 250 ? 12.986 -28.177 -13.306 1.00 48.91 250 LYS A C 1
ATOM 2022 O O . LYS A 1 250 ? 13.328 -29.301 -13.679 1.00 48.91 250 LYS A O 1
ATOM 2027 N N . PRO A 1 251 ? 12.468 -27.268 -14.154 1.00 44.78 251 PRO A N 1
ATOM 2028 C CA . PRO A 1 251 ? 12.536 -27.469 -15.593 1.00 44.78 251 PRO A CA 1
ATOM 2029 C C . PRO A 1 251 ? 14.001 -27.590 -16.014 1.00 44.78 251 PRO A C 1
ATOM 2031 O O . PRO A 1 251 ? 14.892 -27.002 -15.390 1.00 44.78 251 PRO A O 1
ATOM 2034 N N . ASP A 1 252 ? 14.254 -28.360 -17.070 1.00 49.66 252 ASP A N 1
ATOM 2035 C CA . ASP A 1 252 ? 15.592 -28.418 -17.642 1.00 49.66 252 ASP A CA 1
ATOM 2036 C C . ASP A 1 252 ? 15.991 -27.014 -18.127 1.00 49.66 252 ASP A C 1
ATOM 2038 O O . ASP A 1 252 ? 15.174 -26.248 -18.651 1.00 49.66 252 ASP A O 1
ATOM 2042 N N . ARG A 1 253 ? 17.263 -26.652 -17.942 1.00 49.41 253 ARG A N 1
ATOM 2043 C CA . ARG A 1 253 ? 17.796 -25.316 -18.251 1.00 49.41 253 ARG A CA 1
ATOM 2044 C C . ARG A 1 253 ? 17.517 -24.927 -19.704 1.00 49.41 253 ARG A C 1
ATOM 2046 O O . ARG A 1 253 ? 17.322 -23.752 -20.000 1.00 49.41 253 ARG A O 1
ATOM 2053 N N . GLU A 1 254 ? 17.499 -25.902 -20.607 1.00 43.56 254 GLU A N 1
ATOM 2054 C CA . GLU A 1 254 ? 17.237 -25.714 -22.036 1.00 43.56 254 GLU A CA 1
ATOM 2055 C C . GLU A 1 254 ? 15.744 -25.514 -22.352 1.00 43.56 254 GLU A C 1
ATOM 2057 O O . GLU A 1 254 ? 15.408 -24.744 -23.254 1.00 43.56 254 GLU A O 1
ATOM 2062 N N . GLU A 1 255 ? 14.849 -26.116 -21.566 1.00 45.75 255 GLU A N 1
ATOM 2063 C CA . GLU A 1 255 ? 13.392 -26.035 -21.723 1.00 45.75 255 GLU A CA 1
ATOM 2064 C C . GLU A 1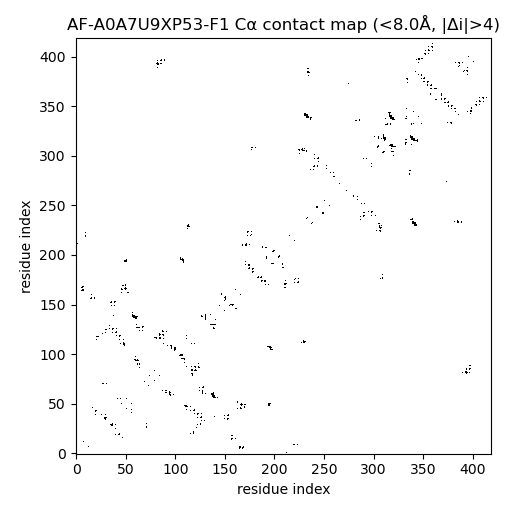 255 ? 12.861 -24.650 -21.320 1.00 45.75 255 GLU A C 1
ATOM 2066 O O . GLU A 1 255 ? 12.124 -24.009 -22.071 1.00 45.75 255 GLU A O 1
ATOM 2071 N N . LEU A 1 256 ? 13.341 -24.111 -20.196 1.00 42.56 256 LEU A N 1
ATOM 2072 C CA . LEU A 1 256 ? 12.984 -22.771 -19.718 1.00 42.56 256 LEU A CA 1
ATOM 2073 C C . LEU A 1 256 ? 13.511 -21.658 -20.649 1.00 42.56 256 LEU A C 1
ATOM 2075 O O . LEU A 1 256 ? 12.818 -20.677 -20.929 1.00 42.56 256 LEU A O 1
ATOM 2079 N N . ILE A 1 257 ? 14.720 -21.835 -21.203 1.00 40.78 257 ILE A N 1
ATOM 2080 C CA . ILE A 1 257 ? 15.271 -20.948 -22.245 1.00 40.78 257 ILE A CA 1
ATOM 2081 C C . ILE A 1 257 ? 14.392 -20.980 -23.507 1.00 40.78 257 ILE A C 1
ATOM 2083 O O . ILE A 1 257 ? 14.270 -19.955 -24.183 1.00 40.78 257 ILE A O 1
ATOM 2087 N N . GLY A 1 258 ? 13.774 -22.124 -23.816 1.00 36.66 258 GLY A N 1
ATOM 2088 C CA . GLY A 1 258 ? 12.787 -22.277 -24.886 1.00 36.66 258 GLY A CA 1
ATOM 2089 C C . GLY A 1 258 ? 11.509 -21.474 -24.633 1.00 36.66 258 GLY A C 1
ATOM 2090 O O . GLY A 1 258 ? 11.133 -20.655 -25.469 1.00 36.66 258 GLY A O 1
ATOM 2091 N N . VAL A 1 259 ? 10.902 -21.612 -23.452 1.00 45.16 259 VAL A N 1
ATOM 2092 C CA . VAL A 1 259 ? 9.654 -20.911 -23.081 1.00 45.16 259 VAL A CA 1
ATOM 2093 C C . VAL A 1 259 ? 9.827 -19.385 -23.072 1.00 45.16 259 VAL A C 1
ATOM 2095 O O . VAL A 1 259 ? 9.011 -18.663 -23.644 1.00 45.16 259 VAL A O 1
ATOM 2098 N N . ILE A 1 260 ? 10.941 -18.871 -22.532 1.00 40.16 260 ILE A N 1
ATOM 2099 C CA . ILE A 1 260 ? 11.261 -17.427 -22.544 1.00 40.16 260 ILE A CA 1
ATOM 2100 C C . ILE A 1 260 ? 11.415 -16.889 -23.981 1.00 40.16 260 ILE A C 1
ATOM 2102 O O . ILE A 1 260 ? 11.184 -15.703 -24.242 1.00 40.16 260 ILE A O 1
ATOM 2106 N N . ARG A 1 261 ? 11.817 -17.740 -24.936 1.00 38.56 261 ARG A N 1
ATOM 2107 C CA . ARG A 1 261 ? 11.904 -17.368 -26.356 1.00 38.56 261 ARG A CA 1
ATOM 2108 C C . ARG A 1 261 ? 10.540 -17.318 -27.040 1.00 38.56 261 ARG A C 1
ATOM 2110 O O . ARG A 1 261 ? 10.372 -16.478 -27.923 1.00 38.56 261 ARG A O 1
ATOM 2117 N N . GLU A 1 262 ? 9.591 -18.155 -26.629 1.00 42.34 262 GLU A N 1
ATOM 2118 C CA . GLU A 1 262 ? 8.245 -18.229 -27.213 1.00 42.34 262 GLU A CA 1
ATOM 2119 C C . GLU A 1 262 ? 7.283 -17.165 -26.657 1.00 42.34 262 GLU A C 1
ATOM 2121 O O . GLU A 1 262 ? 6.598 -16.503 -27.439 1.00 42.34 262 GLU A O 1
ATOM 2126 N N . ASP A 1 263 ? 7.304 -16.891 -25.347 1.00 42.56 263 ASP A N 1
ATOM 2127 C CA . ASP A 1 263 ? 6.429 -15.894 -24.692 1.00 42.56 263 ASP A CA 1
ATOM 2128 C C . ASP A 1 263 ? 6.689 -14.438 -25.149 1.00 42.56 263 ASP A C 1
ATOM 2130 O O . ASP A 1 263 ? 5.886 -13.527 -24.913 1.00 42.56 263 ASP A O 1
ATOM 2134 N N . ILE A 1 264 ? 7.821 -14.206 -25.826 1.00 41.25 264 ILE A N 1
ATOM 2135 C CA . ILE A 1 264 ? 8.290 -12.901 -26.318 1.00 41.25 264 ILE A CA 1
ATOM 2136 C C . ILE A 1 264 ? 8.444 -12.923 -27.856 1.00 41.25 264 ILE A C 1
ATOM 2138 O O . ILE A 1 264 ? 9.250 -12.188 -28.430 1.00 41.25 264 ILE A O 1
ATOM 2142 N N . ALA A 1 265 ? 7.681 -13.766 -28.564 1.00 34.81 265 ALA A N 1
ATOM 2143 C CA . ALA A 1 265 ? 7.686 -13.770 -30.026 1.00 34.81 265 ALA A CA 1
ATOM 2144 C C . ALA A 1 265 ? 7.203 -12.403 -30.589 1.00 34.81 265 ALA A C 1
ATOM 2146 O O . ALA A 1 265 ? 6.136 -11.917 -30.196 1.00 34.81 265 ALA A O 1
ATOM 2147 N N . PRO A 1 266 ? 7.947 -11.739 -31.501 1.00 40.34 266 PRO A N 1
ATOM 2148 C CA . PRO A 1 266 ? 7.662 -10.355 -31.875 1.00 40.34 266 PRO A CA 1
ATOM 2149 C C . PRO A 1 266 ? 6.541 -10.257 -32.916 1.00 40.34 266 PRO A C 1
ATOM 2151 O O . PRO A 1 266 ? 6.670 -10.766 -34.031 1.00 40.34 266 PRO A O 1
ATOM 2154 N N . VAL A 1 267 ? 5.499 -9.474 -32.624 1.00 38.94 267 VAL A N 1
ATOM 2155 C CA . VAL A 1 267 ? 4.725 -8.826 -33.692 1.00 38.94 267 VAL A CA 1
ATOM 2156 C C . VAL A 1 267 ? 5.600 -7.704 -34.259 1.00 38.94 267 VAL A C 1
ATOM 2158 O O . VAL A 1 267 ? 6.042 -6.807 -33.544 1.00 38.94 267 VAL A O 1
ATOM 2161 N N . ARG A 1 268 ? 5.912 -7.842 -35.548 1.00 41.91 268 ARG A N 1
ATOM 2162 C CA . ARG A 1 268 ? 6.912 -7.111 -36.340 1.00 41.91 268 ARG A CA 1
ATOM 2163 C C . ARG A 1 268 ? 6.981 -5.603 -36.054 1.00 41.91 268 ARG A C 1
ATOM 2165 O O . ARG A 1 268 ? 6.086 -4.850 -36.423 1.00 41.91 268 ARG A O 1
ATOM 2172 N N . LEU A 1 269 ? 8.129 -5.164 -35.538 1.00 42.72 269 LEU A N 1
ATOM 2173 C CA . LEU A 1 269 ? 8.668 -3.814 -35.723 1.00 42.72 269 LEU A CA 1
ATOM 2174 C C . LEU A 1 269 ? 10.144 -3.964 -36.107 1.00 42.72 269 LEU A C 1
ATOM 2176 O O . LEU A 1 269 ? 11.004 -4.177 -35.253 1.00 42.72 269 LEU A O 1
ATOM 2180 N N . GLU A 1 270 ? 10.434 -3.895 -37.405 1.00 43.78 270 GLU A N 1
ATOM 2181 C CA . GLU A 1 270 ? 11.749 -4.192 -37.999 1.00 43.78 270 GLU A CA 1
ATOM 2182 C C . GLU A 1 270 ? 12.896 -3.302 -37.469 1.00 43.78 270 GLU A C 1
ATOM 2184 O O . GLU A 1 270 ? 14.055 -3.688 -37.578 1.00 43.78 270 GLU A O 1
ATOM 2189 N N . GLY A 1 271 ? 12.592 -2.185 -36.791 1.00 50.78 271 GLY A N 1
ATOM 2190 C CA . GLY A 1 271 ? 13.578 -1.308 -36.139 1.00 50.78 271 GLY A CA 1
ATOM 2191 C C . GLY A 1 271 ? 13.942 -1.639 -34.681 1.00 50.78 271 GLY A C 1
ATOM 2192 O O . GLY A 1 271 ? 14.945 -1.134 -34.191 1.00 50.78 271 GLY A O 1
ATOM 2193 N N . TYR A 1 272 ? 13.174 -2.476 -33.968 1.00 52.47 272 TYR A N 1
ATOM 2194 C CA . TYR A 1 272 ? 13.427 -2.786 -32.543 1.00 52.47 272 TYR A CA 1
ATOM 2195 C C . TYR A 1 272 ? 13.980 -4.202 -32.302 1.00 52.47 272 TYR A C 1
ATOM 2197 O O . TYR A 1 272 ? 14.345 -4.539 -31.175 1.00 52.47 272 TYR A O 1
ATOM 2205 N N . SER A 1 273 ? 14.086 -5.027 -33.348 1.00 57.12 273 SER A N 1
ATOM 2206 C CA . SER A 1 273 ? 14.495 -6.442 -33.288 1.00 57.12 273 SER A CA 1
ATOM 2207 C C . SER A 1 273 ? 15.841 -6.674 -32.583 1.00 57.12 273 SER A C 1
ATOM 2209 O O . SER A 1 273 ? 15.967 -7.599 -31.780 1.00 57.12 273 SER A O 1
ATOM 2211 N N . GLY A 1 274 ? 16.828 -5.799 -32.808 1.00 59.72 274 GLY A N 1
ATOM 2212 C CA . GLY A 1 274 ? 18.134 -5.864 -32.144 1.00 59.72 274 GLY A CA 1
ATOM 2213 C C . GLY A 1 274 ? 18.064 -5.621 -30.632 1.00 59.72 274 GLY A C 1
ATOM 2214 O O . GLY A 1 274 ? 18.743 -6.304 -29.864 1.00 59.72 274 GLY A O 1
ATOM 2215 N N . TYR A 1 275 ? 17.197 -4.706 -30.189 1.00 64.31 275 TYR A N 1
ATOM 2216 C CA . TYR A 1 275 ? 16.991 -4.418 -28.767 1.00 64.31 275 TYR A CA 1
ATOM 2217 C C . TYR A 1 275 ? 16.257 -5.544 -28.050 1.00 64.31 275 TYR A C 1
ATOM 2219 O O . TYR A 1 275 ? 16.656 -5.923 -26.950 1.00 64.31 275 TYR A O 1
ATOM 2227 N N . PHE A 1 276 ? 15.233 -6.118 -28.686 1.00 63.25 276 PHE A N 1
ATOM 2228 C CA . PHE A 1 276 ? 14.549 -7.306 -28.172 1.00 63.25 276 PHE A CA 1
ATOM 2229 C C . PHE A 1 276 ? 15.521 -8.465 -27.978 1.00 63.25 276 PHE A C 1
ATOM 2231 O O . PHE A 1 276 ? 15.547 -9.074 -26.912 1.00 63.25 276 PHE A O 1
ATOM 2238 N N . LEU A 1 277 ? 16.372 -8.723 -28.974 1.00 67.25 277 LEU A N 1
ATOM 2239 C CA . LEU A 1 277 ? 17.381 -9.772 -28.887 1.00 67.25 277 LEU A CA 1
ATOM 2240 C C . LEU A 1 277 ? 18.388 -9.501 -27.761 1.00 67.25 277 LEU A C 1
ATOM 2242 O O . LEU A 1 277 ? 18.796 -10.425 -27.059 1.00 67.25 277 LEU A O 1
ATOM 2246 N N . GLN A 1 278 ? 18.788 -8.243 -27.565 1.00 68.56 278 GLN A N 1
ATOM 2247 C CA . GLN A 1 278 ? 19.690 -7.870 -26.478 1.00 68.56 278 GLN A CA 1
ATOM 2248 C C . GLN A 1 278 ? 19.041 -8.055 -25.099 1.00 68.56 278 GLN A C 1
ATOM 2250 O O . GLN A 1 278 ? 19.697 -8.550 -24.184 1.00 68.56 278 GLN A O 1
ATOM 2255 N N . GLU A 1 279 ? 17.770 -7.690 -24.934 1.00 72.12 279 GLU A N 1
ATOM 2256 C CA . GLU A 1 279 ? 17.052 -7.917 -23.676 1.00 72.12 279 GLU A CA 1
ATOM 2257 C C . GLU A 1 279 ? 16.796 -9.392 -23.411 1.00 72.12 279 GLU A C 1
ATOM 2259 O O . GLU A 1 279 ? 16.965 -9.835 -22.278 1.00 72.12 279 GLU A O 1
ATOM 2264 N N . GLN A 1 280 ? 16.475 -10.169 -24.444 1.00 69.88 280 GLN A N 1
ATOM 2265 C CA . GLN A 1 280 ? 16.330 -11.613 -24.326 1.00 69.88 280 GLN A CA 1
ATOM 2266 C C . GLN A 1 280 ? 17.634 -12.257 -23.851 1.00 69.88 280 GLN A C 1
ATOM 2268 O O . GLN A 1 280 ? 17.616 -13.008 -22.881 1.00 69.88 280 GLN A O 1
ATOM 2273 N N . LYS A 1 281 ? 18.773 -11.903 -24.464 1.00 75.44 281 LYS A N 1
ATOM 2274 C CA . LYS A 1 281 ? 20.093 -12.389 -24.032 1.00 75.44 281 LYS A CA 1
ATOM 2275 C C . LYS A 1 281 ? 20.367 -12.065 -22.565 1.00 75.44 281 LYS A C 1
ATOM 2277 O O . LYS A 1 281 ? 20.717 -12.965 -21.812 1.00 75.44 281 LYS A O 1
ATOM 2282 N N . LYS A 1 282 ? 20.124 -10.819 -22.140 1.00 78.56 282 LYS A N 1
ATOM 2283 C CA . LYS A 1 282 ? 20.302 -10.421 -20.735 1.00 78.56 282 LYS A CA 1
ATOM 2284 C C . LYS A 1 282 ? 19.391 -11.200 -19.791 1.00 78.56 282 LYS A C 1
ATOM 2286 O O . LYS A 1 282 ? 19.865 -11.665 -18.765 1.00 78.56 282 LYS A O 1
ATOM 2291 N N . ARG A 1 283 ? 18.101 -11.359 -20.115 1.00 81.38 283 ARG A N 1
ATOM 2292 C CA . ARG A 1 283 ? 17.179 -12.151 -19.284 1.00 81.38 283 ARG A CA 1
ATOM 2293 C C . ARG A 1 283 ? 17.677 -13.592 -19.161 1.00 81.38 283 ARG A C 1
ATOM 2295 O O . ARG A 1 283 ? 17.772 -14.092 -18.050 1.00 81.38 283 ARG A O 1
ATOM 2302 N N . THR A 1 284 ? 18.086 -14.218 -20.266 1.00 76.06 284 THR A N 1
ATOM 2303 C CA . THR A 1 284 ? 18.646 -15.579 -20.263 1.00 76.06 284 THR A CA 1
ATOM 2304 C C . THR A 1 284 ? 19.911 -15.703 -19.410 1.00 76.06 284 THR A C 1
ATOM 2306 O O . THR A 1 284 ? 20.045 -16.672 -18.669 1.00 76.06 284 THR A O 1
ATOM 2309 N N . GLU A 1 285 ? 20.828 -14.736 -19.483 1.00 83.06 285 GLU A N 1
ATOM 2310 C CA . GLU A 1 285 ? 22.041 -14.711 -18.651 1.00 83.06 285 GLU A CA 1
ATOM 2311 C C . GLU A 1 285 ? 21.702 -14.627 -17.157 1.00 83.06 285 GLU A C 1
ATOM 2313 O O . GLU A 1 285 ? 22.269 -15.365 -16.356 1.00 83.06 285 GLU A O 1
ATOM 2318 N N . ILE A 1 286 ? 20.736 -13.781 -16.792 1.00 84.38 286 ILE A N 1
ATOM 2319 C CA . ILE A 1 286 ? 20.298 -13.611 -15.402 1.00 84.38 286 ILE A CA 1
ATOM 2320 C C . ILE A 1 286 ? 19.597 -14.871 -14.891 1.00 84.38 286 ILE A C 1
ATOM 2322 O O . ILE A 1 286 ? 19.898 -15.320 -13.792 1.00 84.38 286 ILE A O 1
ATOM 2326 N N . VAL A 1 287 ? 18.709 -15.480 -15.681 1.00 79.56 287 VAL A N 1
ATOM 2327 C CA . VAL A 1 287 ? 18.052 -16.746 -15.306 1.00 79.56 287 VAL A CA 1
ATOM 2328 C C . VAL A 1 287 ? 19.079 -17.851 -15.105 1.00 79.56 287 VAL A C 1
ATOM 2330 O O . VAL A 1 287 ? 19.019 -18.569 -14.114 1.00 79.56 287 VAL A O 1
ATOM 2333 N N . ALA A 1 288 ? 20.051 -17.968 -16.011 1.00 78.81 288 ALA A N 1
ATOM 2334 C CA . ALA A 1 288 ? 21.120 -18.947 -15.874 1.00 78.81 288 ALA A CA 1
ATOM 2335 C C . ALA A 1 288 ? 21.930 -18.751 -14.585 1.00 78.81 288 ALA A C 1
ATOM 2337 O O . ALA A 1 288 ? 22.385 -19.735 -14.013 1.00 78.81 288 ALA A O 1
ATOM 2338 N N . GLU A 1 289 ? 22.104 -17.507 -14.138 1.00 84.25 289 GLU A N 1
ATOM 2339 C CA . GLU A 1 289 ? 22.744 -17.211 -12.861 1.00 84.25 289 GLU A CA 1
ATOM 2340 C C . GLU A 1 289 ? 21.871 -17.622 -11.669 1.00 84.25 289 GLU A C 1
ATOM 2342 O O . GLU A 1 289 ? 22.356 -18.325 -10.790 1.00 84.25 289 GLU A O 1
ATOM 2347 N N . ILE A 1 290 ? 20.587 -17.247 -11.660 1.00 80.88 290 ILE A N 1
ATOM 2348 C CA . ILE A 1 290 ? 19.647 -17.601 -10.580 1.00 80.88 290 ILE A CA 1
ATOM 2349 C C . ILE A 1 290 ? 19.509 -19.122 -10.444 1.00 80.88 290 ILE A C 1
ATOM 2351 O O . ILE A 1 290 ? 19.549 -19.647 -9.339 1.00 80.88 290 ILE A O 1
ATOM 2355 N N . MET A 1 291 ? 19.415 -19.844 -11.560 1.00 75.31 291 MET A N 1
ATOM 2356 C CA . MET A 1 291 ? 19.302 -21.308 -11.572 1.00 75.31 291 MET A CA 1
ATOM 2357 C C . MET A 1 291 ? 20.600 -22.022 -11.164 1.00 75.31 291 MET A C 1
ATOM 2359 O O . MET A 1 291 ? 20.571 -23.213 -10.860 1.00 75.31 291 MET A O 1
ATOM 2363 N N . ALA A 1 292 ? 21.740 -21.326 -11.196 1.00 80.25 292 ALA A N 1
ATOM 2364 C CA . ALA A 1 292 ? 23.023 -21.857 -10.742 1.00 80.25 292 ALA A CA 1
ATOM 2365 C C . ALA A 1 292 ? 23.261 -21.643 -9.237 1.00 80.25 292 ALA A C 1
ATOM 2367 O O . ALA A 1 292 ? 24.175 -22.262 -8.691 1.00 80.25 292 ALA A O 1
ATOM 2368 N N . CYS A 1 293 ? 22.472 -20.786 -8.579 1.00 77.75 293 CYS A N 1
ATOM 2369 C CA . CYS A 1 293 ? 22.495 -20.640 -7.128 1.00 77.75 293 CYS A CA 1
ATOM 2370 C C . CYS A 1 293 ? 22.009 -21.928 -6.458 1.00 77.75 293 CYS A C 1
ATOM 2372 O O . CYS A 1 293 ? 21.107 -22.607 -6.956 1.00 77.75 293 CYS A O 1
ATOM 2374 N N . ASP A 1 294 ? 22.600 -22.262 -5.314 1.00 80.81 294 ASP A N 1
ATOM 2375 C CA . ASP A 1 294 ? 22.093 -23.369 -4.520 1.00 80.81 294 ASP A CA 1
ATOM 2376 C C . ASP A 1 294 ? 20.787 -22.989 -3.797 1.00 80.81 294 ASP A C 1
ATOM 2378 O O . ASP A 1 294 ? 20.356 -21.831 -3.762 1.00 80.81 294 ASP A O 1
ATOM 2382 N N . THR A 1 295 ? 20.106 -23.996 -3.249 1.00 73.00 295 THR A N 1
ATOM 2383 C CA . THR A 1 295 ? 18.814 -23.802 -2.584 1.00 73.00 295 THR A CA 1
ATOM 2384 C C . THR A 1 295 ? 18.916 -22.856 -1.380 1.00 73.00 295 THR A C 1
ATOM 2386 O O . THR A 1 295 ? 17.934 -22.190 -1.055 1.00 73.00 295 THR A O 1
ATOM 2389 N N . GLU A 1 296 ? 20.064 -22.789 -0.705 1.00 72.88 296 GLU A N 1
ATOM 2390 C CA . GLU A 1 296 ? 20.226 -21.971 0.497 1.00 72.88 296 GLU A CA 1
ATOM 2391 C C . GLU A 1 296 ? 20.482 -20.503 0.132 1.00 72.88 296 GLU A C 1
ATOM 2393 O O . GLU A 1 296 ? 19.795 -19.621 0.647 1.00 72.88 296 GLU A O 1
ATOM 2398 N N . ASP A 1 297 ? 21.326 -20.248 -0.869 1.00 78.62 297 ASP A N 1
ATOM 2399 C CA . ASP A 1 297 ? 21.538 -18.932 -1.477 1.00 78.62 297 ASP A CA 1
ATOM 2400 C C . ASP A 1 297 ? 20.223 -18.340 -2.018 1.00 78.62 297 ASP A C 1
ATOM 2402 O O . ASP A 1 297 ? 19.935 -17.150 -1.848 1.00 78.62 297 ASP A O 1
ATOM 2406 N N . LEU A 1 298 ? 19.385 -19.169 -2.656 1.00 73.94 298 LEU A N 1
ATOM 2407 C CA . LEU A 1 298 ? 18.070 -18.751 -3.154 1.00 73.94 298 LEU A CA 1
ATOM 2408 C C . LEU A 1 298 ? 17.097 -18.416 -2.019 1.00 73.94 298 LEU A C 1
ATOM 2410 O O . LEU A 1 298 ? 16.359 -17.430 -2.118 1.00 73.94 298 LEU A O 1
ATOM 2414 N N . LYS A 1 299 ? 17.104 -19.184 -0.923 1.00 67.94 299 LYS A N 1
ATOM 2415 C CA . LYS A 1 299 ? 16.312 -18.853 0.271 1.00 67.94 299 LYS A CA 1
ATOM 2416 C C . LYS A 1 299 ? 16.767 -17.536 0.880 1.00 67.94 299 LYS A C 1
ATOM 2418 O O . LYS A 1 299 ? 15.914 -16.695 1.158 1.00 67.94 299 LYS A O 1
ATOM 2423 N N . GLU A 1 300 ? 18.070 -17.319 1.047 1.00 73.19 300 GLU A N 1
ATOM 2424 C CA . GLU A 1 300 ? 18.605 -16.053 1.556 1.00 73.19 300 GLU A CA 1
ATOM 2425 C C . GLU A 1 300 ? 18.243 -14.875 0.649 1.00 73.19 300 GLU A C 1
ATOM 2427 O O . GLU A 1 300 ? 17.854 -13.806 1.127 1.00 73.19 300 GLU A O 1
ATOM 2432 N N . LEU A 1 301 ? 18.314 -15.062 -0.671 1.00 74.44 301 LEU A N 1
ATOM 2433 C CA . LEU A 1 301 ? 17.866 -14.068 -1.638 1.00 74.44 301 LEU A CA 1
ATOM 2434 C C . LEU A 1 301 ? 16.377 -13.746 -1.457 1.00 74.44 301 LEU A C 1
ATOM 2436 O O . LEU A 1 301 ? 16.017 -12.571 -1.397 1.00 74.44 301 LEU A O 1
ATOM 2440 N N . CYS A 1 302 ? 15.517 -14.755 -1.333 1.00 65.50 302 CYS A N 1
ATOM 2441 C CA . CYS A 1 302 ? 14.076 -14.570 -1.165 1.00 65.50 302 CYS A CA 1
ATOM 2442 C C . CYS A 1 302 ? 13.706 -13.927 0.172 1.00 65.50 302 CYS A C 1
ATOM 2444 O O . CYS A 1 302 ? 12.903 -12.990 0.203 1.00 65.50 302 CYS A O 1
ATOM 2446 N N . ILE A 1 303 ? 14.324 -14.371 1.268 1.00 61.00 303 ILE A N 1
ATOM 2447 C CA . ILE A 1 303 ? 14.224 -13.717 2.578 1.00 61.00 303 ILE A CA 1
ATOM 2448 C C . ILE A 1 303 ? 14.662 -12.263 2.437 1.00 61.00 303 ILE A C 1
ATOM 2450 O O . ILE A 1 303 ? 13.993 -11.354 2.929 1.00 61.00 303 ILE A O 1
ATOM 2454 N N . GLY A 1 304 ? 15.750 -12.020 1.709 1.00 60.66 304 GLY A N 1
ATOM 2455 C CA . GLY A 1 304 ? 16.274 -10.685 1.527 1.00 60.66 304 GLY A CA 1
ATOM 2456 C C . GLY A 1 304 ? 15.356 -9.763 0.713 1.00 60.66 304 GLY A C 1
ATOM 2457 O O . GLY A 1 304 ? 15.125 -8.600 1.052 1.00 60.66 304 GLY A O 1
ATOM 2458 N N . LEU A 1 305 ? 14.775 -10.296 -0.354 1.00 65.44 305 LEU A N 1
ATOM 2459 C CA . LEU A 1 305 ? 13.786 -9.603 -1.163 1.00 65.44 305 LEU A CA 1
ATOM 2460 C C . LEU A 1 305 ? 12.548 -9.258 -0.327 1.00 65.44 305 LEU A C 1
ATOM 2462 O O . LEU A 1 305 ? 12.174 -8.091 -0.282 1.00 65.44 305 LEU A O 1
ATOM 2466 N N . ARG A 1 306 ? 11.970 -10.223 0.398 1.00 54.56 306 ARG A N 1
ATOM 2467 C CA . ARG A 1 306 ? 10.753 -10.033 1.213 1.00 54.56 306 ARG A CA 1
ATOM 2468 C C . ARG A 1 306 ? 10.949 -9.102 2.408 1.00 54.56 306 ARG A C 1
ATOM 2470 O O . ARG A 1 306 ? 10.074 -8.298 2.701 1.00 54.56 306 ARG A O 1
ATOM 2477 N N . SER A 1 307 ? 12.098 -9.190 3.073 1.00 52.12 307 SER A N 1
ATOM 2478 C CA . SER A 1 307 ? 12.461 -8.334 4.214 1.00 52.12 307 SER A CA 1
ATOM 2479 C C . SER A 1 307 ? 12.858 -6.913 3.807 1.00 52.12 307 SER A C 1
ATOM 2481 O O . SER A 1 307 ? 12.972 -6.026 4.650 1.00 52.12 307 SER A O 1
ATOM 2483 N N . GLY A 1 308 ? 13.115 -6.687 2.518 1.00 56.50 308 GLY A N 1
ATOM 2484 C CA . GLY A 1 308 ? 13.569 -5.408 1.993 1.00 56.50 308 GLY A CA 1
ATOM 2485 C C . GLY A 1 308 ? 15.061 -5.108 2.183 1.00 56.50 308 GLY A C 1
ATOM 2486 O O . GLY A 1 308 ? 15.482 -4.013 1.812 1.00 56.50 308 GLY A O 1
ATOM 2487 N N . THR A 1 309 ? 15.890 -6.060 2.653 1.00 56.75 309 THR A N 1
ATOM 2488 C CA . THR A 1 309 ? 17.383 -5.930 2.658 1.00 56.75 309 THR A CA 1
ATOM 2489 C C . THR A 1 309 ? 17.891 -5.568 1.274 1.00 56.75 309 THR A C 1
ATOM 2491 O O . THR A 1 309 ? 18.880 -4.857 1.122 1.00 56.75 309 THR A O 1
ATOM 2494 N N . ARG A 1 310 ? 17.230 -6.116 0.256 1.00 65.94 310 ARG A N 1
ATOM 2495 C CA . ARG A 1 310 ? 17.612 -6.026 -1.146 1.00 65.94 310 ARG A CA 1
ATOM 2496 C C . ARG A 1 310 ? 17.095 -4.750 -1.812 1.00 65.94 310 ARG A C 1
ATOM 2498 O O . ARG A 1 310 ? 16.983 -4.718 -3.033 1.00 65.94 310 ARG A O 1
ATOM 2505 N N . GLN A 1 311 ? 16.750 -3.707 -1.054 1.00 65.81 311 GLN A N 1
ATOM 2506 C CA . GLN A 1 311 ? 16.281 -2.449 -1.632 1.00 65.81 311 GLN A CA 1
ATOM 2507 C C . GLN A 1 311 ? 17.372 -1.813 -2.510 1.00 65.81 311 GLN A C 1
ATOM 2509 O O . GLN A 1 311 ? 18.513 -1.604 -2.094 1.00 65.81 311 GLN A O 1
ATOM 2514 N N . GLY A 1 312 ? 17.011 -1.494 -3.750 1.00 66.38 312 GLY A N 1
ATOM 2515 C CA . GLY A 1 312 ? 17.853 -0.750 -4.674 1.00 66.38 312 GLY A CA 1
ATOM 2516 C C . GLY A 1 312 ? 17.979 0.724 -4.282 1.00 66.38 312 GLY A C 1
ATOM 2517 O O . GLY A 1 312 ? 17.433 1.194 -3.287 1.00 66.38 312 GLY A O 1
ATOM 2518 N N . LYS A 1 313 ? 18.691 1.513 -5.096 1.00 67.44 313 LYS A N 1
ATOM 2519 C CA . LYS A 1 313 ? 18.832 2.960 -4.830 1.00 67.44 313 LYS A CA 1
ATOM 2520 C C . LYS A 1 313 ? 17.535 3.745 -5.003 1.00 67.44 313 LYS A C 1
ATOM 2522 O O . LYS A 1 313 ? 17.437 4.869 -4.516 1.00 67.44 313 LYS A O 1
ATOM 2527 N N . LYS A 1 314 ? 16.578 3.179 -5.735 1.00 66.06 314 LYS A N 1
ATOM 2528 C CA . LYS A 1 314 ? 15.269 3.769 -5.972 1.00 66.06 314 LYS A CA 1
ATOM 2529 C C . LYS A 1 314 ? 14.248 3.111 -5.060 1.00 66.06 314 LYS A C 1
ATOM 2531 O O . LYS A 1 314 ? 14.241 1.894 -4.899 1.00 66.06 314 LYS A O 1
ATOM 2536 N N . GLU A 1 315 ? 13.405 3.936 -4.457 1.00 62.06 315 GLU A N 1
ATOM 2537 C CA . GLU A 1 315 ? 12.319 3.490 -3.590 1.00 62.06 315 GLU A CA 1
ATOM 2538 C C . GLU A 1 315 ? 11.426 2.475 -4.322 1.00 62.06 315 GLU A C 1
ATOM 2540 O O . GLU A 1 315 ? 11.148 2.646 -5.510 1.00 62.06 315 GLU A O 1
ATOM 2545 N N . ASN A 1 316 ? 11.005 1.416 -3.621 1.00 66.62 316 ASN A N 1
ATOM 2546 C CA . ASN A 1 316 ? 10.133 0.347 -4.134 1.00 66.62 316 ASN A CA 1
ATOM 2547 C C . ASN A 1 316 ? 10.717 -0.536 -5.261 1.00 66.62 316 ASN A C 1
ATOM 2549 O O . ASN A 1 316 ? 10.023 -1.407 -5.782 1.00 66.62 316 ASN A O 1
ATOM 2553 N N . ILE A 1 317 ? 11.990 -0.359 -5.626 1.00 72.56 317 ILE A N 1
ATOM 2554 C CA . ILE A 1 317 ? 12.710 -1.238 -6.556 1.00 72.56 317 ILE A CA 1
ATOM 2555 C C . ILE A 1 317 ? 13.769 -2.017 -5.778 1.00 72.56 317 ILE A C 1
ATOM 2557 O O . ILE A 1 317 ? 14.634 -1.416 -5.144 1.00 72.56 317 ILE A O 1
ATOM 2561 N N . TYR A 1 318 ? 13.732 -3.343 -5.857 1.00 78.50 318 TYR A N 1
ATOM 2562 C CA . TYR A 1 318 ? 14.647 -4.261 -5.177 1.00 78.50 318 TYR A CA 1
ATOM 2563 C C . TYR A 1 318 ? 15.655 -4.850 -6.166 1.00 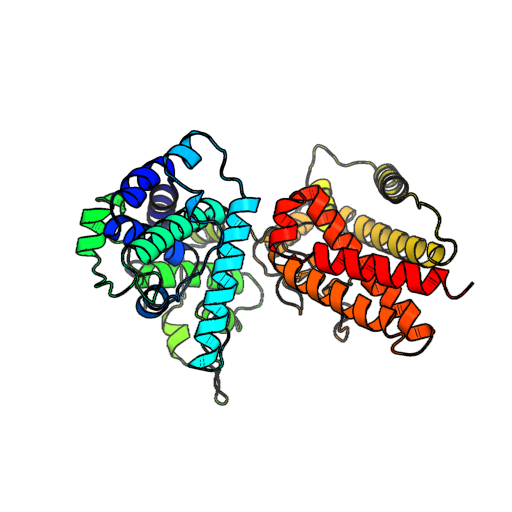78.50 318 TYR A C 1
ATOM 2565 O O . TYR A 1 318 ? 15.515 -4.686 -7.375 1.00 78.50 318 TYR A O 1
ATOM 2573 N N . CYS A 1 319 ? 16.715 -5.484 -5.673 1.00 84.31 319 CYS A N 1
ATOM 2574 C CA . CYS A 1 319 ? 17.822 -5.964 -6.489 1.00 84.31 319 CYS A CA 1
ATOM 2575 C C . CYS A 1 319 ? 18.283 -7.346 -6.039 1.00 84.31 319 CYS A C 1
ATOM 2577 O O . CYS A 1 319 ? 18.621 -7.550 -4.876 1.00 84.31 319 CYS A O 1
ATOM 2579 N N . VAL A 1 320 ? 18.385 -8.286 -6.979 1.00 84.44 320 VAL A N 1
ATOM 2580 C CA . VAL A 1 320 ? 18.841 -9.647 -6.652 1.00 84.44 320 VAL A CA 1
ATOM 2581 C C . VAL A 1 320 ? 20.332 -9.710 -6.309 1.00 84.44 320 VAL A C 1
ATOM 2583 O O . VAL A 1 320 ? 20.778 -10.568 -5.553 1.00 84.44 320 VAL A O 1
ATOM 2586 N N . LYS A 1 321 ? 21.124 -8.749 -6.797 1.00 82.69 321 LYS A N 1
ATOM 2587 C CA . LYS A 1 321 ? 22.557 -8.646 -6.490 1.00 82.69 321 LYS A CA 1
ATOM 2588 C C . LYS A 1 321 ? 22.784 -7.965 -5.146 1.00 82.69 321 LYS A C 1
ATOM 2590 O O . LYS A 1 321 ? 22.226 -6.900 -4.899 1.00 82.69 321 LYS A O 1
ATOM 2595 N N . SER A 1 322 ? 23.661 -8.542 -4.327 1.00 68.12 322 SER A N 1
ATOM 2596 C CA . SER A 1 322 ? 24.135 -7.953 -3.064 1.00 68.12 322 SER A CA 1
ATOM 2597 C C . SER A 1 322 ? 25.021 -6.730 -3.311 1.00 68.12 322 SER A C 1
ATOM 2599 O O . SER A 1 322 ? 24.885 -5.706 -2.647 1.00 68.12 322 SER A O 1
ATOM 2601 N N . CYS A 1 323 ? 25.876 -6.801 -4.333 1.00 70.44 323 CYS A N 1
ATOM 2602 C CA . CYS A 1 323 ? 26.742 -5.708 -4.760 1.00 70.44 323 CYS A CA 1
ATOM 2603 C C . CYS A 1 323 ? 26.331 -5.202 -6.143 1.00 70.44 323 CYS A C 1
ATOM 2605 O O . CYS A 1 323 ? 26.322 -5.943 -7.129 1.00 70.44 323 CYS A O 1
ATOM 2607 N N . CYS A 1 324 ? 26.011 -3.912 -6.229 1.00 72.56 324 CYS A N 1
ATOM 2608 C CA . CYS A 1 324 ? 25.618 -3.304 -7.490 1.00 72.56 324 CYS A CA 1
ATOM 2609 C C . CYS A 1 324 ? 26.811 -3.203 -8.452 1.00 72.56 324 CYS A C 1
ATOM 2611 O O . CYS A 1 324 ? 27.774 -2.488 -8.182 1.00 72.56 324 CYS A O 1
ATOM 2613 N N . GLN A 1 325 ? 26.698 -3.846 -9.615 1.00 72.31 325 GLN A N 1
ATOM 2614 C CA . GLN A 1 325 ? 27.693 -3.763 -10.692 1.00 72.31 325 GLN A CA 1
ATOM 2615 C C . GLN A 1 325 ? 27.648 -2.424 -11.456 1.00 72.31 325 GLN A C 1
ATOM 2617 O O . GLN A 1 325 ? 28.566 -2.106 -12.207 1.00 72.31 325 GLN A O 1
ATOM 2622 N N . TYR A 1 326 ? 26.601 -1.617 -11.249 1.00 73.50 326 TYR A N 1
ATOM 2623 C CA . TYR A 1 326 ? 26.363 -0.354 -11.960 1.00 73.50 326 TYR A CA 1
ATOM 2624 C C . TYR A 1 326 ? 26.072 0.815 -11.003 1.00 73.50 326 TYR A C 1
ATOM 2626 O O . TYR A 1 326 ? 25.024 1.451 -11.115 1.00 73.50 326 TYR A O 1
ATOM 2634 N N . PRO A 1 327 ? 26.967 1.138 -10.051 1.00 62.72 327 PRO A N 1
ATOM 2635 C CA . PRO A 1 327 ? 26.676 2.036 -8.932 1.00 62.72 327 PRO A CA 1
ATOM 2636 C C . PRO A 1 327 ? 26.366 3.487 -9.341 1.00 62.72 327 PRO A C 1
ATOM 2638 O O . PRO A 1 327 ? 25.776 4.223 -8.551 1.00 62.72 327 PRO A O 1
ATOM 2641 N N . THR A 1 328 ? 26.731 3.918 -10.544 1.00 67.19 328 THR A N 1
ATOM 2642 C CA . THR A 1 328 ? 26.522 5.290 -11.038 1.00 67.19 328 THR A CA 1
ATOM 2643 C C . THR A 1 328 ? 25.324 5.437 -11.981 1.00 67.19 328 THR A C 1
ATOM 2645 O O . THR A 1 328 ? 25.042 6.552 -12.417 1.00 67.19 328 THR A O 1
ATOM 2648 N N . SER A 1 329 ? 24.610 4.348 -12.296 1.00 67.19 329 SER A N 1
ATOM 2649 C CA . SER A 1 329 ? 23.433 4.401 -13.173 1.00 67.19 329 SER A CA 1
ATOM 2650 C C . SER A 1 329 ? 22.320 5.262 -12.564 1.00 67.19 329 SER A C 1
ATOM 2652 O O . SER A 1 329 ? 22.212 5.375 -11.349 1.00 67.19 329 SER A O 1
ATOM 2654 N N . GLN A 1 330 ? 21.485 5.893 -13.389 1.00 59.28 330 GLN A N 1
ATOM 2655 C CA . GLN A 1 330 ? 20.316 6.645 -12.907 1.00 59.28 330 GLN A CA 1
ATOM 2656 C C . GLN A 1 330 ? 18.985 5.916 -13.148 1.00 59.28 330 GLN A C 1
ATOM 2658 O O . GLN A 1 330 ? 18.020 6.199 -12.449 1.00 59.28 330 GLN A O 1
ATOM 2663 N N . GLY A 1 331 ? 18.941 4.955 -14.079 1.00 64.56 331 GLY A N 1
ATOM 2664 C CA . GLY A 1 331 ? 17.740 4.174 -14.410 1.00 64.56 331 GLY A CA 1
ATOM 2665 C C . GLY A 1 331 ? 17.735 2.820 -13.710 1.00 64.56 331 GLY A C 1
ATOM 2666 O O . GLY A 1 331 ? 18.024 1.796 -14.330 1.00 64.56 331 GLY A O 1
ATOM 2667 N N . TRP A 1 332 ? 17.482 2.819 -12.404 1.00 69.19 332 TRP A N 1
ATOM 2668 C CA . TRP A 1 332 ? 17.564 1.622 -11.557 1.00 69.19 332 TRP A CA 1
ATOM 2669 C C . TRP A 1 332 ? 16.434 0.630 -11.837 1.00 69.19 332 TRP A C 1
ATOM 2671 O O . TRP A 1 332 ? 16.671 -0.571 -11.888 1.00 69.19 332 TRP A O 1
ATOM 2681 N N . GLU A 1 333 ? 15.239 1.143 -12.107 1.00 71.31 333 GLU A N 1
ATOM 2682 C CA . GLU A 1 333 ? 14.051 0.410 -12.555 1.00 71.31 333 GLU A CA 1
ATOM 2683 C C . GLU A 1 333 ? 14.227 -0.270 -13.921 1.00 71.31 333 GLU A C 1
ATOM 2685 O O . GLU A 1 333 ? 13.482 -1.178 -14.268 1.00 71.31 333 GLU A O 1
ATOM 2690 N N . LEU A 1 334 ? 15.233 0.145 -14.697 1.00 79.25 334 LEU A N 1
ATOM 2691 C CA . LEU A 1 334 ? 15.548 -0.409 -16.017 1.00 79.25 334 LEU A CA 1
ATOM 2692 C C . LEU A 1 334 ? 16.643 -1.486 -15.968 1.00 79.25 334 LEU A C 1
ATOM 2694 O O . LEU A 1 334 ? 17.001 -2.059 -17.009 1.00 79.25 334 LEU A O 1
ATOM 2698 N N . CYS A 1 335 ? 17.217 -1.716 -14.783 1.00 84.75 335 CYS A N 1
ATOM 2699 C CA . CYS A 1 335 ? 18.248 -2.716 -14.552 1.00 84.75 335 CYS A CA 1
ATOM 2700 C C . CYS A 1 335 ? 17.664 -4.125 -14.714 1.00 84.75 335 CYS A C 1
ATOM 2702 O O . CYS A 1 335 ? 16.580 -4.409 -14.219 1.00 84.75 335 CYS A O 1
ATOM 2704 N N . GLY A 1 336 ? 18.405 -5.030 -15.359 1.00 81.44 336 GLY A N 1
ATOM 2705 C CA . GLY A 1 336 ? 17.958 -6.418 -15.534 1.00 81.44 336 GLY A CA 1
ATOM 2706 C C . GLY A 1 336 ? 17.815 -7.189 -14.217 1.00 81.44 336 GLY A C 1
ATOM 2707 O O . GLY A 1 336 ? 17.041 -8.130 -14.155 1.00 81.44 336 GLY A O 1
ATOM 2708 N N . TYR A 1 337 ? 18.524 -6.763 -13.169 1.00 86.69 337 TYR A N 1
ATOM 2709 C CA . TYR A 1 337 ? 18.490 -7.368 -11.832 1.00 86.69 337 TYR A CA 1
ATOM 2710 C C . TYR A 1 337 ? 17.439 -6.745 -10.902 1.00 86.69 337 TYR A C 1
ATOM 2712 O O . TYR A 1 337 ? 17.422 -7.057 -9.709 1.00 86.69 337 TYR A O 1
ATOM 2720 N N . ALA A 1 338 ? 16.630 -5.812 -11.413 1.00 86.81 338 ALA A N 1
ATOM 2721 C CA . ALA A 1 338 ? 15.615 -5.128 -10.631 1.00 86.81 338 ALA A CA 1
ATOM 2722 C C . ALA A 1 338 ? 14.383 -6.018 -10.418 1.00 86.81 338 ALA A C 1
ATOM 2724 O O . ALA A 1 338 ? 13.886 -6.637 -11.356 1.00 86.81 338 ALA A O 1
ATOM 2725 N N . VAL A 1 339 ? 13.866 -6.018 -9.192 1.00 81.75 339 VAL A N 1
ATOM 2726 C CA . VAL A 1 339 ? 12.608 -6.656 -8.799 1.00 81.75 339 VAL A CA 1
ATOM 2727 C C . VAL A 1 339 ? 11.675 -5.559 -8.279 1.00 81.75 339 VAL A C 1
ATOM 2729 O O . VAL A 1 339 ? 11.924 -5.016 -7.201 1.00 81.75 339 VAL A O 1
ATOM 2732 N N . PRO A 1 340 ? 10.657 -5.141 -9.045 1.00 78.19 340 PRO A N 1
ATOM 2733 C CA . PRO A 1 340 ? 9.734 -4.099 -8.613 1.00 78.19 340 PRO A CA 1
ATOM 2734 C C . PRO A 1 340 ? 8.750 -4.618 -7.557 1.00 78.19 340 PRO A C 1
ATOM 2736 O O . PRO A 1 340 ? 8.351 -5.780 -7.583 1.00 78.19 340 PRO A O 1
ATOM 2739 N N . SER A 1 341 ? 8.321 -3.734 -6.654 1.00 73.81 341 SER A N 1
ATOM 2740 C CA . SER A 1 341 ? 7.121 -3.948 -5.841 1.00 73.81 341 SER A CA 1
ATOM 2741 C C . SER A 1 341 ? 5.900 -3.247 -6.429 1.00 73.81 341 SER A C 1
ATOM 2743 O O . SER A 1 341 ? 6.047 -2.308 -7.215 1.00 73.81 341 SER A O 1
ATOM 2745 N N . ILE A 1 342 ? 4.684 -3.623 -6.016 1.00 65.88 342 ILE A N 1
ATOM 2746 C CA . ILE A 1 342 ? 3.445 -2.952 -6.452 1.00 65.88 342 ILE A CA 1
ATOM 2747 C C . ILE A 1 342 ? 3.492 -1.426 -6.241 1.00 65.88 342 ILE A C 1
ATOM 2749 O O . ILE A 1 342 ? 2.957 -0.660 -7.038 1.00 65.88 342 ILE A O 1
ATOM 2753 N N . HIS A 1 343 ? 4.213 -0.946 -5.225 1.00 69.69 343 HIS A N 1
ATOM 2754 C CA . HIS A 1 343 ? 4.360 0.484 -4.951 1.00 69.69 343 HIS A CA 1
ATOM 2755 C C . HIS A 1 343 ? 5.270 1.209 -5.958 1.00 69.69 343 HIS A C 1
ATOM 2757 O O . HIS A 1 343 ? 5.226 2.438 -6.052 1.00 69.69 343 HIS A O 1
ATOM 2763 N N . ALA A 1 344 ? 6.075 0.480 -6.737 1.00 74.56 344 ALA A N 1
ATOM 2764 C CA . ALA A 1 344 ? 6.877 1.044 -7.818 1.00 74.56 344 ALA A CA 1
ATOM 2765 C C . ALA A 1 344 ? 6.047 1.395 -9.058 1.00 74.56 344 ALA A C 1
ATOM 2767 O O . ALA A 1 344 ? 6.480 2.235 -9.847 1.00 74.56 344 ALA A O 1
ATOM 2768 N N . LEU A 1 345 ? 4.853 0.808 -9.219 1.00 73.81 345 LEU A N 1
ATOM 2769 C CA . LEU A 1 345 ? 3.993 1.007 -10.393 1.00 73.81 345 LEU A CA 1
ATOM 2770 C C . LEU A 1 345 ? 3.685 2.480 -10.656 1.00 73.81 345 LEU A C 1
ATOM 2772 O O . LEU A 1 345 ? 3.675 2.914 -11.806 1.00 73.81 345 LEU A O 1
ATOM 2776 N N . HIS A 1 346 ? 3.516 3.266 -9.591 1.00 72.56 346 HIS A N 1
ATOM 2777 C CA . HIS A 1 346 ? 3.303 4.703 -9.705 1.00 72.56 346 HIS A CA 1
ATOM 2778 C C . HIS A 1 346 ? 4.482 5.416 -10.373 1.00 72.56 346 HIS A C 1
ATOM 2780 O O . HIS A 1 346 ? 4.303 6.189 -11.314 1.00 72.56 346 HIS A O 1
ATOM 2786 N N . VAL A 1 347 ? 5.701 5.125 -9.914 1.00 76.19 347 VAL A N 1
ATOM 2787 C CA . VAL A 1 347 ? 6.918 5.756 -10.433 1.00 76.19 347 VAL A CA 1
ATOM 2788 C C . VAL A 1 347 ? 7.217 5.270 -11.851 1.00 76.19 347 VAL A C 1
ATOM 2790 O O . VAL A 1 347 ? 7.522 6.081 -12.721 1.00 76.19 347 VAL A O 1
ATOM 2793 N N . VAL A 1 348 ? 7.043 3.971 -12.111 1.00 82.06 348 VAL A N 1
ATOM 2794 C CA . VAL A 1 348 ? 7.177 3.376 -13.450 1.00 82.06 348 VAL A CA 1
ATOM 2795 C C . VAL A 1 348 ? 6.202 4.031 -14.435 1.00 82.06 348 VAL A C 1
ATOM 2797 O O . VAL A 1 348 ? 6.599 4.404 -15.539 1.00 82.06 348 VAL A O 1
ATOM 2800 N N . GLY A 1 349 ? 4.942 4.234 -14.034 1.00 82.25 349 GLY A N 1
ATOM 2801 C CA . GLY A 1 349 ? 3.931 4.909 -14.850 1.00 82.25 349 GLY A CA 1
ATOM 2802 C C . GLY A 1 349 ? 4.263 6.378 -15.135 1.00 82.25 349 GLY A C 1
ATOM 2803 O O . GLY A 1 349 ? 4.146 6.831 -16.276 1.00 82.25 349 GLY A O 1
ATOM 2804 N N . GLN A 1 350 ? 4.732 7.122 -14.128 1.00 82.12 350 GLN A N 1
ATOM 2805 C CA . GLN A 1 350 ? 5.170 8.513 -14.299 1.00 82.12 350 GLN A CA 1
ATOM 2806 C C . GLN A 1 350 ? 6.349 8.633 -15.265 1.00 82.12 350 GLN A C 1
ATOM 2808 O O . GLN A 1 350 ? 6.349 9.504 -16.135 1.00 82.12 350 GLN A O 1
ATOM 2813 N N . GLU A 1 351 ? 7.337 7.749 -15.152 1.00 85.88 351 GLU A N 1
ATOM 2814 C CA . GLU A 1 351 ? 8.502 7.759 -16.034 1.00 85.88 351 GLU A CA 1
ATOM 2815 C C . GLU A 1 351 ? 8.155 7.348 -17.460 1.00 85.88 351 GLU A C 1
ATOM 2817 O O . GLU A 1 351 ? 8.650 7.968 -18.403 1.00 85.88 351 GLU A O 1
ATOM 2822 N N . ALA A 1 352 ? 7.257 6.375 -17.637 1.00 84.75 352 ALA A N 1
ATOM 2823 C CA . ALA A 1 352 ? 6.741 6.014 -18.953 1.00 84.75 352 ALA A CA 1
ATOM 2824 C C . ALA A 1 352 ? 6.049 7.217 -19.612 1.00 84.75 352 ALA A C 1
ATOM 2826 O O . ALA A 1 352 ? 6.345 7.556 -20.758 1.00 84.75 352 ALA A O 1
ATOM 2827 N N . SER A 1 353 ? 5.194 7.918 -18.862 1.00 83.81 353 SER A N 1
ATOM 2828 C CA . SER A 1 353 ? 4.518 9.133 -19.326 1.00 83.81 353 SER A CA 1
ATOM 2829 C C . SER A 1 353 ? 5.503 10.258 -19.678 1.00 83.81 353 SER A C 1
ATOM 2831 O O . SER A 1 353 ? 5.381 10.878 -20.733 1.00 83.81 353 SER A O 1
ATOM 2833 N N . ALA A 1 354 ? 6.533 10.474 -18.854 1.00 87.38 354 ALA A N 1
ATOM 2834 C CA . ALA A 1 354 ? 7.557 11.486 -19.105 1.00 87.38 354 ALA A CA 1
ATOM 2835 C C . ALA A 1 354 ? 8.434 11.159 -20.328 1.00 87.38 354 ALA A C 1
ATOM 2837 O O . ALA A 1 354 ? 8.824 12.058 -21.072 1.00 87.38 354 ALA A O 1
ATOM 2838 N N . LEU A 1 355 ? 8.763 9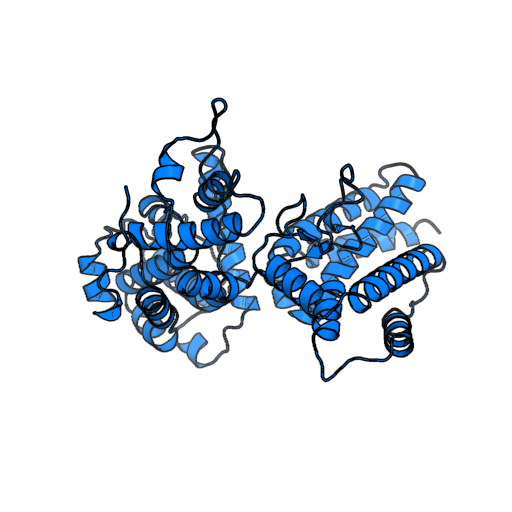.884 -20.561 1.00 85.88 355 LEU A N 1
ATOM 2839 C CA . LEU A 1 355 ? 9.482 9.464 -21.768 1.00 85.88 355 LEU A CA 1
ATOM 2840 C C . LEU A 1 355 ? 8.621 9.624 -23.022 1.00 85.88 355 LEU A C 1
ATOM 2842 O O . LEU A 1 355 ? 9.140 10.050 -24.055 1.00 85.88 355 LEU A O 1
ATOM 2846 N N . LEU A 1 356 ? 7.319 9.342 -22.930 1.00 84.44 356 LEU A N 1
ATOM 2847 C CA . LEU A 1 356 ? 6.371 9.611 -24.010 1.00 84.44 356 LEU A CA 1
ATOM 2848 C C . LEU A 1 356 ? 6.339 11.100 -24.365 1.00 84.44 356 LEU A C 1
ATOM 2850 O O . LEU A 1 356 ? 6.452 11.426 -25.543 1.00 84.44 356 LEU A O 1
ATOM 2854 N N . ASP A 1 357 ? 6.303 11.998 -23.376 1.00 88.94 357 ASP A N 1
ATOM 2855 C CA . ASP A 1 357 ? 6.362 13.446 -23.626 1.00 88.94 357 ASP A CA 1
ATOM 2856 C C . ASP A 1 357 ? 7.644 13.857 -24.355 1.00 88.94 357 ASP A C 1
ATOM 2858 O O . ASP A 1 357 ? 7.599 14.648 -25.298 1.00 88.94 357 ASP A O 1
ATOM 2862 N N . LYS A 1 358 ? 8.799 13.302 -23.965 1.00 88.94 358 LYS A N 1
ATOM 2863 C CA . LYS A 1 358 ? 10.076 13.572 -24.648 1.00 88.94 358 LYS A CA 1
ATOM 2864 C C . LYS A 1 358 ? 10.047 13.117 -26.105 1.00 88.94 358 LYS A C 1
ATOM 2866 O O . LYS A 1 358 ? 10.548 13.825 -26.975 1.00 88.94 358 LYS A O 1
ATOM 2871 N N . LEU A 1 359 ? 9.469 11.947 -26.371 1.00 85.69 359 LEU A N 1
ATOM 2872 C CA . LEU A 1 359 ? 9.371 11.381 -27.717 1.00 85.69 359 LEU A CA 1
ATOM 2873 C C . LEU A 1 359 ? 8.389 12.159 -28.601 1.00 85.69 359 LEU A C 1
ATOM 2875 O O . LEU A 1 359 ? 8.728 12.463 -29.743 1.00 85.69 359 LEU A O 1
ATOM 2879 N N . ILE A 1 360 ? 7.217 12.519 -28.070 1.00 85.38 360 ILE A N 1
ATOM 2880 C CA . ILE A 1 360 ? 6.189 13.314 -28.763 1.00 85.38 360 ILE A CA 1
ATOM 2881 C C . ILE A 1 360 ? 6.736 14.696 -29.126 1.00 85.38 360 ILE A C 1
ATOM 2883 O O . ILE A 1 360 ? 6.622 15.126 -30.270 1.00 85.38 360 ILE A O 1
ATOM 2887 N N . ASN A 1 361 ? 7.413 15.356 -28.183 1.00 88.00 361 ASN A N 1
ATOM 2888 C CA . ASN A 1 361 ? 8.015 16.674 -28.396 1.00 88.00 361 ASN A CA 1
ATOM 2889 C C . ASN A 1 361 ? 9.332 16.626 -29.194 1.00 88.00 361 ASN A C 1
ATOM 2891 O O . ASN A 1 361 ? 10.032 17.633 -29.291 1.00 88.00 361 ASN A O 1
ATOM 2895 N N . MET A 1 362 ? 9.702 15.458 -29.735 1.00 83.44 362 MET A N 1
ATOM 2896 C CA . MET A 1 362 ? 10.942 15.213 -30.479 1.00 83.44 362 MET A CA 1
ATOM 2897 C C . MET A 1 362 ? 12.215 15.685 -29.754 1.00 83.44 362 MET A C 1
ATOM 2899 O O . MET A 1 362 ? 13.204 16.044 -30.397 1.00 83.44 362 MET A O 1
ATOM 2903 N N . GLN A 1 363 ? 12.216 15.653 -28.420 1.00 82.19 363 GLN A N 1
ATOM 2904 C CA . GLN A 1 363 ? 13.309 16.162 -27.602 1.00 82.19 363 GLN A CA 1
ATOM 2905 C C . GLN A 1 363 ? 14.566 15.289 -27.736 1.00 82.19 363 GLN A C 1
ATOM 2907 O O . GLN A 1 363 ? 14.502 14.060 -27.676 1.00 82.19 363 GLN A O 1
ATOM 2912 N N . GLY A 1 364 ? 15.725 15.941 -27.848 1.00 84.69 364 GLY A N 1
ATOM 2913 C CA . GLY A 1 364 ? 17.029 15.282 -27.940 1.00 84.69 364 GLY A CA 1
ATOM 2914 C C . GLY A 1 364 ? 17.436 14.900 -29.365 1.00 84.69 364 GLY A C 1
ATOM 2915 O O . GLY A 1 364 ? 16.734 15.160 -30.344 1.00 84.69 364 GLY A O 1
ATOM 2916 N N . THR A 1 365 ? 18.618 14.300 -29.482 1.00 84.62 365 THR A N 1
ATOM 2917 C CA . THR A 1 365 ? 19.150 13.800 -30.756 1.00 84.62 365 THR A CA 1
ATOM 2918 C C . THR A 1 365 ? 18.423 12.528 -31.211 1.00 84.62 365 THR A C 1
ATOM 2920 O O . THR A 1 365 ? 17.663 11.921 -30.456 1.00 84.62 365 THR A O 1
ATOM 2923 N N . ALA A 1 366 ? 18.673 12.068 -32.442 1.00 78.38 366 ALA A N 1
ATOM 2924 C CA . ALA A 1 366 ? 18.153 10.778 -32.910 1.00 78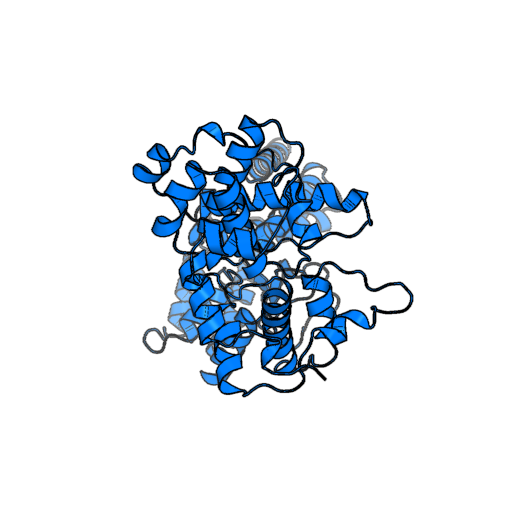.38 366 ALA A CA 1
ATOM 2925 C C . ALA A 1 366 ? 18.553 9.615 -31.977 1.00 78.38 366 ALA A C 1
ATOM 2927 O O . ALA A 1 366 ? 17.711 8.785 -31.643 1.00 78.38 366 ALA A O 1
ATOM 2928 N N . ILE A 1 367 ? 19.794 9.635 -31.482 1.00 78.44 367 ILE A N 1
ATOM 2929 C CA . ILE A 1 367 ? 20.333 8.650 -30.534 1.00 78.44 367 ILE A CA 1
ATOM 2930 C C . ILE A 1 367 ? 19.607 8.740 -29.184 1.00 78.44 367 ILE A C 1
ATOM 2932 O O . ILE A 1 367 ? 19.260 7.721 -28.587 1.00 78.44 367 ILE A O 1
ATOM 2936 N N . ASP A 1 368 ? 19.324 9.952 -28.696 1.00 78.88 368 ASP A N 1
ATOM 2937 C CA . ASP A 1 368 ? 18.567 10.122 -27.450 1.00 78.88 368 ASP A CA 1
ATOM 2938 C C . ASP A 1 368 ? 17.149 9.564 -27.571 1.00 78.88 368 ASP A C 1
ATOM 2940 O O . ASP A 1 368 ? 16.679 8.903 -26.649 1.00 78.88 368 ASP A O 1
ATOM 2944 N N . ARG A 1 369 ? 16.482 9.788 -28.709 1.00 77.81 369 ARG A N 1
ATOM 2945 C CA . ARG A 1 369 ? 15.125 9.284 -28.966 1.00 77.81 369 ARG A CA 1
ATOM 2946 C C . ARG A 1 369 ? 15.084 7.764 -29.096 1.00 77.81 369 ARG A C 1
ATOM 2948 O O . ARG A 1 369 ? 14.137 7.135 -28.622 1.00 77.81 369 ARG A O 1
ATOM 2955 N N . GLU A 1 370 ? 16.112 7.164 -29.680 1.00 76.44 370 GLU A N 1
ATOM 2956 C CA . GLU A 1 370 ? 16.279 5.711 -29.705 1.00 76.44 370 GLU A CA 1
ATOM 2957 C C . GLU A 1 370 ? 16.439 5.157 -28.280 1.00 76.44 370 GLU A C 1
ATOM 2959 O O . GLU A 1 370 ? 15.692 4.265 -27.866 1.00 76.44 370 GLU A O 1
ATOM 2964 N N . ARG A 1 371 ? 17.303 5.781 -27.466 1.00 80.44 371 ARG A N 1
ATOM 2965 C CA . ARG A 1 371 ? 17.453 5.443 -26.044 1.00 80.44 371 ARG A CA 1
ATOM 2966 C C . ARG A 1 371 ? 16.142 5.609 -25.271 1.00 80.44 371 ARG A C 1
ATOM 2968 O O . ARG A 1 371 ? 15.775 4.706 -24.527 1.00 80.44 371 ARG A O 1
ATOM 2975 N N . TYR A 1 372 ? 15.421 6.719 -25.435 1.00 84.75 372 TYR A N 1
ATOM 2976 C CA . TYR A 1 372 ? 14.136 6.948 -24.761 1.00 84.75 372 TYR A CA 1
ATOM 2977 C C . TYR A 1 372 ? 13.093 5.906 -25.159 1.00 84.75 372 TYR A C 1
ATOM 2979 O O . TYR A 1 372 ? 12.373 5.415 -24.295 1.00 84.75 372 TYR A O 1
ATOM 2987 N N . SER A 1 373 ? 13.051 5.517 -26.436 1.00 79.56 373 SER A N 1
ATOM 2988 C CA . SER A 1 373 ? 12.158 4.457 -26.917 1.00 79.56 373 SER A CA 1
ATOM 2989 C C . SER A 1 373 ? 12.453 3.120 -26.237 1.00 79.56 373 SER A C 1
ATOM 2991 O O . SER A 1 373 ? 11.534 2.413 -25.834 1.00 79.56 373 SER A O 1
ATOM 2993 N N . TYR A 1 374 ? 13.733 2.791 -26.062 1.00 79.44 374 TYR A N 1
ATOM 2994 C CA . TYR A 1 374 ? 14.155 1.576 -25.370 1.00 79.44 374 TYR A CA 1
ATOM 2995 C C . TYR A 1 374 ? 13.805 1.597 -23.873 1.00 79.44 374 TYR A C 1
ATOM 2997 O O . TYR A 1 374 ? 13.279 0.620 -23.340 1.0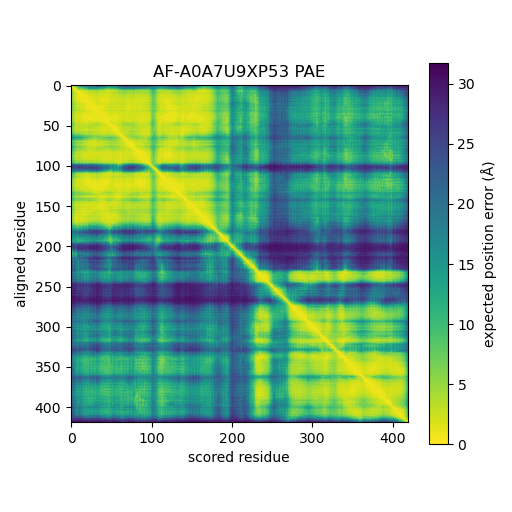0 79.44 374 TYR A O 1
ATOM 3005 N N . GLN A 1 375 ? 14.047 2.718 -23.191 1.00 84.12 375 GLN A N 1
ATOM 3006 C CA . GLN A 1 375 ? 13.664 2.880 -21.785 1.00 84.12 375 GLN A CA 1
ATOM 3007 C C . GLN A 1 375 ? 12.144 2.774 -21.611 1.00 84.12 375 GLN A C 1
ATOM 3009 O O . GLN A 1 375 ? 11.672 2.065 -20.726 1.00 84.12 375 GLN A O 1
ATOM 3014 N N . LEU A 1 376 ? 11.377 3.408 -22.502 1.00 82.38 376 LEU A N 1
ATOM 3015 C CA . LEU A 1 376 ? 9.920 3.339 -22.507 1.00 82.38 376 LEU A CA 1
ATOM 3016 C C . LEU A 1 376 ? 9.436 1.898 -22.689 1.00 82.38 376 LEU A C 1
ATOM 3018 O O . LEU A 1 376 ? 8.575 1.447 -21.940 1.00 82.38 376 LEU A O 1
ATOM 3022 N N . PHE A 1 377 ? 10.015 1.157 -23.637 1.00 81.75 377 PHE A N 1
ATOM 3023 C CA . PHE A 1 377 ? 9.671 -0.246 -23.868 1.00 81.75 377 PHE A CA 1
ATOM 3024 C C . PHE A 1 377 ? 9.824 -1.100 -22.596 1.00 81.75 377 PHE A C 1
ATOM 3026 O O . PHE A 1 377 ? 8.941 -1.897 -22.271 1.00 81.75 377 PHE A O 1
ATOM 3033 N N . LYS A 1 378 ? 10.900 -0.895 -21.829 1.00 82.31 378 LYS A N 1
ATOM 3034 C CA . LYS A 1 378 ? 11.112 -1.589 -20.550 1.00 82.31 378 LYS A CA 1
ATOM 3035 C C . LYS A 1 378 ? 10.045 -1.263 -19.513 1.00 82.31 378 LYS A C 1
ATOM 3037 O O . LYS A 1 378 ? 9.486 -2.178 -18.917 1.00 82.31 378 LYS A O 1
ATOM 3042 N N . LEU A 1 379 ? 9.736 0.019 -19.326 1.00 84.44 379 LEU A N 1
ATOM 3043 C CA . LEU A 1 379 ? 8.715 0.446 -18.366 1.00 84.44 379 LEU A CA 1
ATOM 3044 C C . LEU A 1 379 ? 7.332 -0.097 -18.747 1.00 84.44 379 LEU A C 1
ATOM 3046 O O . LEU A 1 379 ? 6.619 -0.614 -17.892 1.00 84.44 379 LEU A O 1
ATOM 3050 N N . LEU A 1 380 ? 6.979 -0.063 -20.037 1.00 82.38 380 LEU A N 1
ATOM 3051 C CA . LEU A 1 380 ? 5.733 -0.651 -20.539 1.00 82.38 380 LEU A CA 1
ATOM 3052 C C . LEU A 1 380 ? 5.691 -2.174 -20.351 1.00 82.38 380 LEU A C 1
ATOM 3054 O O . LEU A 1 380 ? 4.621 -2.726 -20.108 1.00 82.38 380 LEU A O 1
ATOM 3058 N N . THR A 1 381 ? 6.838 -2.854 -20.424 1.00 82.06 381 THR A N 1
ATOM 3059 C CA . THR A 1 381 ? 6.929 -4.294 -20.147 1.00 82.06 381 THR A CA 1
ATOM 3060 C C . THR A 1 381 ? 6.651 -4.593 -18.673 1.00 82.06 381 THR A C 1
ATOM 3062 O O . THR A 1 381 ? 5.846 -5.474 -18.392 1.00 82.06 381 THR A O 1
ATOM 3065 N N . ILE A 1 382 ? 7.217 -3.818 -17.739 1.00 81.44 382 ILE A N 1
ATOM 3066 C CA . ILE A 1 382 ? 6.929 -3.947 -16.296 1.00 81.44 382 ILE A CA 1
ATOM 3067 C C . ILE A 1 382 ? 5.433 -3.736 -16.022 1.00 81.44 382 ILE A C 1
ATOM 3069 O O . ILE A 1 382 ? 4.807 -4.520 -15.315 1.00 81.44 382 ILE A O 1
ATOM 3073 N N . LEU A 1 383 ? 4.839 -2.703 -16.626 1.00 78.81 383 LEU A N 1
ATOM 3074 C CA . LEU A 1 383 ? 3.407 -2.417 -16.521 1.00 78.81 383 LEU A CA 1
ATOM 3075 C C . LEU A 1 383 ? 2.542 -3.564 -17.080 1.00 78.81 383 LEU A C 1
ATOM 3077 O O . LEU A 1 383 ? 1.565 -3.967 -16.449 1.00 78.81 383 LEU A O 1
ATOM 3081 N N . LYS A 1 384 ? 2.931 -4.142 -18.224 1.00 79.44 384 LYS A N 1
ATOM 3082 C CA . LYS A 1 384 ? 2.264 -5.312 -18.817 1.00 79.44 384 LYS A CA 1
ATOM 3083 C C . LYS A 1 384 ? 2.354 -6.545 -17.912 1.00 79.44 384 LYS A C 1
ATOM 3085 O O . LYS A 1 384 ? 1.354 -7.242 -17.758 1.00 79.44 384 LYS A O 1
ATOM 3090 N N . GLU A 1 385 ? 3.522 -6.815 -17.331 1.00 77.62 385 GLU A N 1
ATOM 3091 C CA . GLU A 1 385 ? 3.731 -7.918 -16.384 1.00 77.62 385 GLU A CA 1
ATOM 3092 C C . GLU A 1 385 ? 2.830 -7.744 -15.150 1.00 77.62 385 GLU A C 1
ATOM 3094 O O . GLU A 1 385 ? 2.076 -8.655 -14.816 1.00 77.62 385 GLU A O 1
ATOM 3099 N N . ALA A 1 386 ? 2.782 -6.540 -14.571 1.00 69.81 386 ALA A N 1
ATOM 3100 C CA . ALA A 1 386 ? 1.880 -6.223 -13.464 1.00 69.81 386 ALA A CA 1
ATOM 3101 C C . ALA A 1 386 ? 0.403 -6.437 -13.824 1.00 69.81 386 ALA A C 1
ATOM 3103 O O . ALA A 1 386 ? -0.364 -6.963 -13.024 1.00 69.81 386 ALA A O 1
ATOM 3104 N N . LYS A 1 387 ? -0.010 -6.035 -15.036 1.00 70.69 387 LYS A N 1
ATOM 3105 C CA . LYS A 1 387 ? -1.396 -6.192 -15.506 1.00 70.69 387 LYS A CA 1
ATOM 3106 C C . LYS A 1 387 ? -1.767 -7.667 -15.670 1.00 70.69 387 LYS A C 1
ATOM 3108 O O . LYS A 1 387 ? -2.909 -8.027 -15.404 1.00 70.69 387 LYS A O 1
ATOM 3113 N N . LYS A 1 388 ? -0.818 -8.510 -16.093 1.00 69.69 388 LYS A N 1
ATOM 3114 C CA . LYS A 1 388 ? -1.000 -9.968 -16.182 1.00 69.69 388 LYS A CA 1
ATOM 3115 C C . LYS A 1 388 ? -1.159 -10.598 -14.794 1.00 69.69 388 LYS A C 1
ATOM 3117 O O . LYS A 1 388 ? -1.965 -11.507 -14.652 1.00 69.69 388 LYS A O 1
ATOM 3122 N N . GLU A 1 389 ? -0.402 -10.124 -13.806 1.00 66.38 389 GLU A N 1
ATOM 3123 C CA . GLU A 1 389 ? -0.348 -10.715 -12.462 1.00 66.38 389 GLU A CA 1
ATOM 3124 C C . GLU A 1 389 ? -1.485 -10.242 -11.541 1.00 66.38 389 GLU A C 1
ATOM 3126 O O . GLU A 1 389 ? -2.101 -11.054 -10.859 1.00 66.38 389 GLU A O 1
ATOM 3131 N N . PHE A 1 390 ? -1.811 -8.946 -11.558 1.00 61.50 390 PHE A N 1
ATOM 3132 C CA . PHE A 1 390 ? -2.768 -8.333 -10.623 1.00 61.50 390 PHE A CA 1
ATOM 3133 C C . PHE A 1 390 ? -4.066 -7.840 -11.275 1.00 61.50 390 PHE A C 1
ATOM 3135 O O . PHE A 1 390 ? -4.980 -7.403 -10.578 1.00 61.50 390 PHE A O 1
ATOM 3142 N N . GLY A 1 391 ? -4.158 -7.887 -12.606 1.00 61.94 391 GLY A N 1
ATOM 3143 C CA . GLY A 1 391 ? -5.305 -7.385 -13.359 1.00 61.94 391 GLY A CA 1
ATOM 3144 C C . GLY A 1 391 ? -5.244 -5.885 -13.673 1.00 61.94 391 GLY A C 1
ATOM 3145 O O . GLY A 1 391 ? -4.498 -5.107 -13.081 1.00 61.94 391 GLY A O 1
ATOM 3146 N N . GLU A 1 392 ? -6.042 -5.463 -14.656 1.00 70.56 392 GLU A N 1
ATOM 3147 C CA . GLU A 1 392 ? -6.046 -4.088 -15.176 1.00 70.56 392 GLU A CA 1
ATOM 3148 C C . GLU A 1 392 ? -6.472 -3.046 -14.145 1.00 70.56 392 GLU A C 1
ATOM 3150 O O . GLU A 1 392 ? -5.833 -1.998 -14.023 1.00 70.56 392 GLU A O 1
ATOM 3155 N N . GLU A 1 393 ? -7.533 -3.344 -13.399 1.00 62.12 393 GLU A N 1
ATOM 3156 C CA . GLU A 1 393 ? -8.103 -2.437 -12.403 1.00 62.12 393 GLU A CA 1
ATOM 3157 C C . GLU A 1 393 ? -7.088 -2.120 -11.302 1.00 62.12 393 GLU A C 1
ATOM 3159 O O . GLU A 1 393 ? -6.905 -0.957 -10.937 1.00 62.12 393 GLU A O 1
ATOM 3164 N N . PHE A 1 394 ? -6.353 -3.137 -10.838 1.00 65.69 394 PHE A N 1
ATOM 3165 C CA . PHE A 1 394 ? -5.330 -2.974 -9.812 1.00 65.69 394 PHE A CA 1
ATOM 3166 C C . PHE A 1 394 ? -4.221 -2.039 -10.285 1.00 65.69 394 PHE A C 1
ATOM 3168 O O . PHE A 1 394 ? -3.925 -1.045 -9.626 1.00 65.69 394 PHE A O 1
ATOM 3175 N N . VAL A 1 395 ? -3.614 -2.310 -11.443 1.00 66.00 395 VAL A N 1
ATOM 3176 C CA . VAL A 1 395 ? -2.468 -1.514 -11.914 1.00 66.00 395 VAL A CA 1
ATOM 3177 C C . VAL A 1 395 ? -2.900 -0.093 -12.290 1.00 66.00 395 VAL A C 1
ATOM 3179 O O . VAL A 1 395 ? -2.146 0.855 -12.059 1.00 66.00 395 VAL A O 1
ATOM 3182 N N . SER A 1 396 ? -4.133 0.078 -12.777 1.00 70.06 396 SER A N 1
ATOM 3183 C CA . SER A 1 396 ? -4.728 1.394 -13.054 1.00 70.06 396 SER A CA 1
ATOM 3184 C C . SER A 1 396 ? -4.916 2.246 -11.795 1.00 70.06 396 SER A C 1
ATOM 3186 O O . SER A 1 396 ? -4.936 3.472 -11.882 1.00 70.06 396 SER A O 1
ATOM 3188 N N . SER A 1 397 ? -4.980 1.630 -10.607 1.00 66.00 397 SER A N 1
ATOM 3189 C CA . SER A 1 397 ? -4.988 2.370 -9.339 1.00 66.00 397 SER A CA 1
ATOM 3190 C C . SER A 1 397 ? -3.638 3.022 -9.002 1.00 66.00 397 SER A C 1
ATOM 3192 O O . SER A 1 397 ? -3.595 3.948 -8.190 1.00 66.00 397 SER A O 1
ATOM 3194 N N . PHE A 1 398 ? -2.539 2.568 -9.618 1.00 64.38 398 PHE A N 1
ATOM 3195 C CA . PHE A 1 398 ? -1.185 3.085 -9.389 1.00 64.38 398 PHE A CA 1
ATOM 3196 C C . PHE A 1 398 ? -0.666 3.944 -10.550 1.00 64.38 398 PHE A C 1
ATOM 3198 O O . PHE A 1 398 ? 0.050 4.922 -10.310 1.00 64.38 398 PHE A O 1
ATOM 3205 N N . ALA A 1 399 ? -1.017 3.596 -11.793 1.00 72.44 399 ALA A N 1
ATOM 3206 C CA . ALA A 1 399 ? -0.548 4.251 -13.013 1.00 72.44 399 ALA A CA 1
ATOM 3207 C C . ALA A 1 399 ? -1.710 4.680 -13.925 1.00 72.44 399 ALA A C 1
ATOM 3209 O O . ALA A 1 399 ? -2.654 3.928 -14.149 1.00 72.44 399 ALA A O 1
ATOM 3210 N N . ASP A 1 400 ? -1.608 5.877 -14.507 1.00 75.19 400 ASP A N 1
ATOM 3211 C CA . ASP A 1 400 ? -2.621 6.430 -15.413 1.00 75.19 400 ASP A CA 1
ATOM 3212 C C . ASP A 1 400 ? -2.475 5.853 -16.833 1.00 75.19 400 ASP A C 1
ATOM 3214 O O . ASP A 1 400 ? -1.826 6.429 -17.714 1.00 75.19 400 ASP A O 1
ATOM 3218 N N . TYR A 1 401 ? -3.060 4.673 -17.045 1.00 73.25 401 TYR A N 1
ATOM 3219 C CA . TYR A 1 401 ? -3.074 4.009 -18.350 1.00 73.25 401 TYR A CA 1
ATOM 3220 C C . TYR A 1 401 ? -3.847 4.779 -19.416 1.00 73.25 401 TYR A C 1
ATOM 3222 O O . TYR A 1 401 ? -3.499 4.660 -20.590 1.00 73.25 401 TYR A O 1
ATOM 3230 N N . GLY A 1 402 ? -4.855 5.568 -19.030 1.00 68.31 402 GLY A N 1
ATOM 3231 C CA . GLY A 1 402 ? -5.602 6.413 -19.960 1.00 68.31 402 GLY A CA 1
ATOM 3232 C C . GLY A 1 402 ? -4.669 7.424 -20.617 1.00 68.31 402 GLY A C 1
ATOM 3233 O O . GLY A 1 402 ? -4.497 7.414 -21.837 1.00 68.31 402 GLY A O 1
ATOM 3234 N N . MET A 1 403 ? -3.955 8.201 -19.798 1.00 74.38 403 MET A N 1
ATOM 3235 C CA . MET A 1 403 ? -2.957 9.158 -20.275 1.00 74.38 403 MET A CA 1
ATOM 3236 C C . MET A 1 403 ? -1.832 8.474 -21.070 1.00 74.38 403 MET A C 1
ATOM 3238 O O . MET A 1 403 ? -1.420 8.975 -22.117 1.00 74.38 403 MET A O 1
ATOM 3242 N N . ILE A 1 404 ? -1.308 7.338 -20.594 1.00 77.88 404 ILE A N 1
ATOM 3243 C CA . ILE A 1 404 ? -0.248 6.601 -21.306 1.00 77.88 404 ILE A CA 1
ATOM 3244 C C . ILE A 1 404 ? -0.749 6.129 -22.682 1.00 77.88 404 ILE A C 1
ATOM 3246 O O . ILE A 1 404 ? -0.036 6.280 -23.675 1.00 77.88 404 ILE A O 1
ATOM 3250 N N . GLY A 1 405 ? -1.972 5.598 -22.759 1.00 75.06 405 GLY A N 1
ATOM 3251 C CA . GLY A 1 405 ? -2.604 5.144 -23.997 1.00 75.06 405 GLY A CA 1
ATOM 3252 C C . GLY A 1 405 ? -2.838 6.279 -24.995 1.00 75.06 405 GLY A C 1
ATOM 3253 O O . GLY A 1 405 ? -2.495 6.147 -26.171 1.00 75.06 405 GLY A O 1
ATOM 3254 N N . GLU A 1 406 ? -3.337 7.426 -24.532 1.00 75.25 406 GLU A N 1
ATOM 3255 C CA . GLU A 1 406 ? -3.501 8.628 -25.357 1.00 75.25 406 GLU A CA 1
ATOM 3256 C C . GLU A 1 406 ? -2.168 9.103 -25.944 1.00 75.25 406 GLU A C 1
ATOM 3258 O O . GLU A 1 406 ? -2.059 9.323 -27.153 1.00 75.25 406 GLU A O 1
ATOM 3263 N N . LYS A 1 407 ? -1.128 9.200 -25.110 1.00 79.06 407 LYS A N 1
ATOM 3264 C CA . LYS A 1 407 ? 0.216 9.602 -25.544 1.00 79.06 407 LYS A CA 1
ATOM 3265 C C . LYS A 1 407 ? 0.835 8.601 -26.526 1.00 79.06 407 LYS A C 1
ATOM 3267 O O . LYS A 1 407 ? 1.475 9.006 -27.496 1.00 79.06 407 LYS A O 1
ATOM 3272 N N . LEU A 1 408 ? 0.619 7.299 -26.331 1.00 79.12 408 LEU A N 1
ATOM 3273 C CA . LEU A 1 408 ? 1.049 6.271 -27.285 1.00 79.12 408 LEU A CA 1
ATOM 3274 C C . LEU A 1 408 ? 0.370 6.443 -28.649 1.00 79.12 408 LEU A C 1
ATOM 3276 O O . LEU A 1 408 ? 1.049 6.388 -29.676 1.00 79.12 408 LEU A O 1
ATOM 3280 N N . ASN A 1 409 ? -0.937 6.714 -28.668 1.00 71.38 409 ASN A N 1
ATOM 3281 C CA . ASN A 1 409 ? -1.680 6.976 -29.903 1.00 71.38 409 ASN A CA 1
ATOM 3282 C C . ASN A 1 409 ? -1.172 8.241 -30.613 1.00 71.38 409 ASN A C 1
ATOM 3284 O O . ASN A 1 409 ? -0.968 8.230 -31.828 1.00 71.38 409 ASN A O 1
ATOM 3288 N N . GLN A 1 410 ? -0.898 9.315 -29.866 1.00 78.44 410 GLN A N 1
ATOM 3289 C CA . GLN A 1 410 ? -0.300 10.538 -30.415 1.00 78.44 410 GLN A CA 1
ATOM 3290 C C . GLN A 1 410 ? 1.062 10.260 -31.062 1.00 78.44 410 GLN A C 1
ATOM 3292 O O . GLN A 1 410 ? 1.299 10.660 -32.202 1.00 78.44 410 GLN A O 1
ATOM 3297 N N . LEU A 1 411 ? 1.936 9.514 -30.380 1.00 75.88 411 LEU A N 1
ATOM 3298 C CA . LEU A 1 411 ? 3.252 9.152 -30.905 1.00 75.88 411 LEU A CA 1
ATOM 3299 C C . LEU A 1 411 ? 3.157 8.307 -32.189 1.00 75.88 411 LEU A C 1
ATOM 3301 O O . LEU A 1 411 ? 3.947 8.502 -33.114 1.00 75.88 411 LEU A O 1
ATOM 3305 N N . GLN A 1 412 ? 2.191 7.385 -32.273 1.00 73.62 412 GLN A N 1
ATOM 3306 C CA . GLN A 1 412 ? 1.945 6.599 -33.487 1.00 73.62 412 GLN A CA 1
ATOM 3307 C C . GLN A 1 412 ? 1.468 7.470 -34.655 1.00 73.62 412 GLN A C 1
ATOM 3309 O O . GLN A 1 412 ? 1.934 7.289 -35.779 1.00 73.62 412 GLN A O 1
ATOM 3314 N N . ASN A 1 413 ? 0.582 8.433 -34.397 1.00 73.19 413 ASN A N 1
ATOM 3315 C CA . ASN A 1 413 ? 0.082 9.350 -35.423 1.00 73.19 413 ASN A CA 1
ATOM 3316 C C . ASN A 1 413 ? 1.183 10.277 -35.954 1.00 73.19 413 ASN A C 1
ATOM 3318 O O . ASN A 1 413 ? 1.256 10.500 -37.159 1.00 73.19 413 ASN A O 1
ATOM 3322 N N . ILE A 1 414 ? 2.088 10.743 -35.087 1.00 72.44 414 ILE A N 1
ATOM 3323 C CA . ILE A 1 414 ? 3.263 11.527 -35.496 1.00 72.44 414 ILE A CA 1
ATOM 3324 C C . ILE A 1 414 ? 4.161 10.710 -36.431 1.00 72.44 414 ILE A C 1
ATOM 3326 O O . ILE A 1 414 ? 4.628 11.239 -37.431 1.00 72.44 414 ILE A O 1
ATOM 3330 N N . LYS A 1 415 ? 4.374 9.416 -36.159 1.00 63.06 415 LYS A N 1
ATOM 3331 C CA . LYS A 1 415 ? 5.176 8.553 -37.044 1.00 63.06 415 LYS A CA 1
ATOM 3332 C C . LYS A 1 415 ? 4.515 8.308 -38.405 1.00 63.06 415 LYS A C 1
ATOM 3334 O O . LYS A 1 415 ? 5.230 8.214 -39.391 1.00 63.06 415 LYS A O 1
ATOM 3339 N N . LYS A 1 416 ? 3.180 8.236 -38.463 1.00 57.62 416 LYS A N 1
ATOM 3340 C CA . LYS A 1 416 ? 2.420 8.046 -39.714 1.00 57.62 416 LYS A CA 1
ATOM 3341 C C . LYS A 1 416 ? 2.325 9.303 -40.586 1.00 57.62 416 LYS A C 1
ATOM 3343 O O . LYS A 1 416 ? 2.105 9.173 -41.778 1.00 57.62 416 LYS A O 1
ATOM 3348 N N . GLY A 1 417 ? 2.457 10.500 -40.012 1.00 49.19 417 GLY A N 1
ATOM 3349 C CA . GLY A 1 417 ? 2.448 11.769 -40.757 1.00 49.19 417 GLY A CA 1
ATOM 3350 C C . GLY A 1 417 ? 3.817 12.216 -41.287 1.00 49.19 417 GLY A C 1
ATOM 3351 O O . GLY A 1 417 ? 3.937 13.348 -41.748 1.00 49.19 417 GLY A O 1
ATOM 3352 N N . VAL A 1 418 ? 4.850 11.377 -41.145 1.00 48.41 418 VAL A N 1
ATOM 3353 C CA . VAL A 1 418 ? 6.240 11.628 -41.579 1.00 48.41 418 VAL A CA 1
ATOM 3354 C C . VAL A 1 418 ? 6.648 10.699 -42.744 1.00 48.41 418 VAL A C 1
ATOM 3356 O O . VAL A 1 418 ? 7.751 10.831 -43.271 1.00 48.41 418 VAL A O 1
ATOM 3359 N N . GLU A 1 419 ? 5.752 9.800 -43.170 1.00 36.62 419 GLU A N 1
ATOM 3360 C CA . GLU A 1 419 ? 5.790 9.120 -44.479 1.00 36.62 419 GLU A CA 1
ATOM 3361 C C . GLU A 1 419 ? 5.007 9.941 -45.510 1.00 36.62 419 GLU A C 1
ATOM 3363 O O . GLU A 1 419 ? 5.467 9.999 -46.674 1.00 36.62 419 GLU A O 1
#

Secondary structure (DSSP, 8-state):
---GGGS--HHHHHHHHHHHT-HHHHHHHHHH-HHHHHHHHHHHHHHH----HHHHHTPBP---TTGGG--HHHHHHS---HHHHHHHHHHHHHHHHHHHHHHHS--------GGGHHHHHHHHHHHHHHHHHTT-SBSS-S----HHHHHHHH-GGGTT--HHHHHHHHHHHHHHHHHTTT-TTTHHHHHHHHTT---BTTB--TTTGGG--S---HHHHTHHHHHH----B-SHHHHHHHHHH-TT----HHHHHHHHHHTTPPP--TTTHHHHHHHHHHHHHHHHHHTTS-HHHHHHHHHHHHHTTTB-SSTTEEES-SS-S-TT-S-GGGSTTEEEBGGGHHHHHHHHHHHHHHHHTT-S-HHHHHHHHHHHHHHHHHHHHHHHHH-HHHHHTTS-HHHHHHHHHHHHHHHHT--

pLDDT: mean 71.82, std 19.07, range [29.66, 98.44]

Mean predicted aligned error: 13.48 Å

Sequence (419 aa):
MKTQQDFYTEEEWSGYIHFIFDIDRHIEKAFSNSIYAKYWLYCMLQCSLAWRVEDILDMPSLQIKDIGQYSMEWFEQNEFNSAMAWGIINTAKKFIEQDRVGKTGVKKHFIILNSFAVATAIGFIICEKHRQEVGALSLFGKFGFHYGTMARQLGPEIEGFTNLKATRTILSFANETASHMEYSGRAVNIASYMRSHIAGKTGFSDMTTTYLKSSFDEKELLSLPAKMGELGLFGWLYNEILTAMDEKHKPDREELIGVIREDIAPVRLEGYSGYFLQEQKKRTEIVAEIMACDTEDLKELCIGLRSGTRQGKKENIYCVKSCCQYPTSQGWELCGYAVPSIHALHVVGQEASALLDKLINMQGTAIDRERYSYQLFKLLTILKEAKKEFGEEFVSSFADYGMIGEKLNQLQNIKKGVE

Solvent-accessible surface area (backbone atoms only — not comparable to full-atom values): 23692 Å² total; per-residue (Å²): 134,88,59,77,86,59,38,61,52,66,67,56,46,51,49,40,49,60,57,70,60,38,49,87,83,41,51,68,57,23,71,76,27,64,68,45,20,46,47,52,36,51,52,48,47,44,76,46,36,45,56,56,70,67,66,58,50,70,32,53,50,48,82,64,76,73,56,81,68,71,41,72,68,42,61,76,76,42,86,82,45,65,37,61,16,42,38,46,46,44,46,35,40,54,38,49,37,56,67,43,38,77,79,75,72,48,72,49,67,80,59,73,50,60,94,49,32,47,51,45,26,52,31,50,53,46,29,46,49,50,18,60,78,71,68,44,77,24,38,58,41,95,63,88,84,48,65,73,56,43,24,70,62,79,32,77,80,50,58,90,66,45,67,68,33,40,30,27,36,55,42,37,44,57,30,51,58,28,49,80,35,103,35,64,91,44,30,65,53,55,48,28,47,54,45,46,53,75,67,46,100,85,52,62,65,79,70,57,63,73,52,59,77,96,79,76,66,73,75,71,55,63,58,50,42,63,69,66,30,51,60,48,70,44,46,71,68,47,51,51,52,53,42,67,66,34,86,92,51,73,70,54,76,69,56,53,57,48,49,63,55,60,82,62,61,76,80,86,53,91,88,47,54,69,58,53,53,52,51,50,51,52,53,52,55,51,49,56,50,61,66,66,48,52,76,64,59,48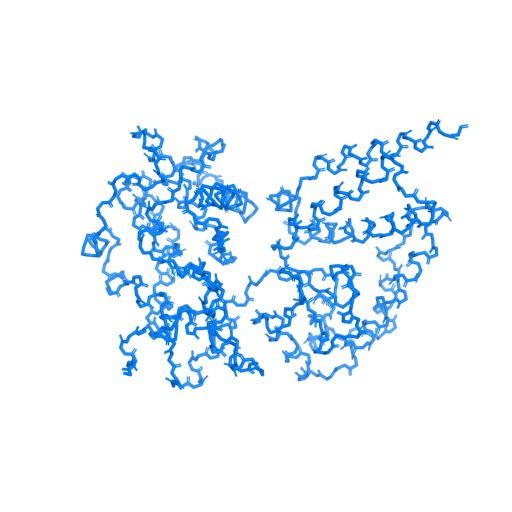,47,53,48,50,54,28,54,38,62,47,76,25,55,42,98,46,83,50,27,25,32,80,57,92,68,73,92,60,82,83,67,84,63,58,87,71,38,91,55,40,35,39,20,63,74,25,40,35,58,43,38,52,52,34,44,53,39,44,51,36,55,64,69,59,50,70,52,76,66,48,40,52,50,41,53,53,54,32,52,50,39,52,46,54,53,51,43,44,29,71,74,64,33,61,65,33,47,51,42,48,20,67,56,66,63,44,51,52,49,50,52,51,44,51,51,57,61,65,76,75,115

Foldseek 3Di:
DDDPLQADFLVLLVLLCVQLQPCVLQLVLLLVDLLSLLLSLLSLQLLQFLEDPVLVLQQFQLCDPPLVCDDPVCVVVDDQDLLNLLLQQLSSLVRRQVVPCVPPVFGQDRDHQSSSSRSNSSSQSSLSVVCVVVVAGGSNRPDDDDQVVSCVSSHVSCPPPDSSNSSLHVLQLLLVLQVVQPRVVCSLVSSCNSHRHDQPPVGDDPVSVVSYDPDDDPPSNLPVLLVSLRLQWFDDLVVLLVQLLPPVRPPDLVVVLVVLCVVCPDPDDPVCVVVSVVLSVLLSVSSVVSNPDDNVLSVVLSSCNSSVVQPDPDPQKGFSDPDDPCVPDPPSLLDSRITGGLLCLQVLQVLLLVLLVCLLVVHDDPVVNVVSVSSNVSSVNVLVRCCVVPNDSNSCSRHVVVSSVVSVVSSVVVVVVVD